Protein AF-A0A843FAZ0-F1 (afdb_monomer_lite)

Secondary structure (DSSP, 8-state):
------SSS---SS-----------------------S---SSS-TT--S---TTS-----TTHHHHHHHHHHHHHHHHHHHHHHHHHHTT--HHHHHHHS--SS-HHHHHHHHHHTTSEEE----HHHHHHHTTSS-TTHHHHHHHHTT----S-HHHHHHHHHHHHHHH-EEE-HHHHHHHHHHHHHHHHHHH-TTS-HHHHHHHHHH---S-HHHHHHHHHHHHHHHHHHHT-HHHHHHHHHHHHH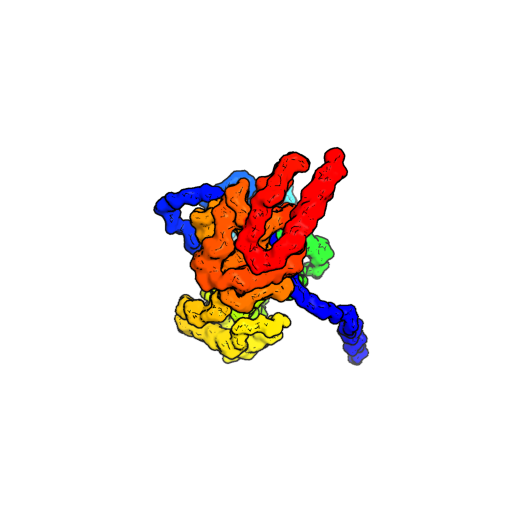HHHHTT-HHHHHHHHHHHHHHHH--TTS-TTTTTT--SS-HHHHHHHHHHHHHTT-S-HHHHHHHHHHH---S--SS-HHHHHHHHHHHHHH-SHHHHTT-TT-S----HHHHHHHHHHHHHHHHHHHHS-HHHHHHHHHHHHHHHTSSS-GGGSS-HHHHHHHHHHHHHHHTTTT-TTSSS---HHHHHHHTT--HHHHHHHHHHHHHHTT--TT-TTTS-HHHHH----TT--GGG----S-S-HHHHHHHHHHHHHHHHTT-

pLDDT: mean 71.72, std 23.72, range [21.44, 98.25]

Radius of gyration: 37.88 Å; chains: 1; bounding box: 98×52×104 Å

Structure (mmCIF, N/CA/C/O backbone):
data_AF-A0A843FAZ0-F1
#
_entry.id   AF-A0A843FAZ0-F1
#
loop_
_atom_site.group_PDB
_atom_site.id
_atom_site.type_symbol
_atom_site.label_atom_id
_atom_site.label_alt_id
_atom_site.label_comp_id
_atom_site.label_asym_id
_atom_site.label_entity_id
_atom_site.label_seq_id
_atom_site.pdbx_PDB_ins_code
_atom_site.Cartn_x
_atom_site.Cartn_y
_atom_site.Cartn_z
_atom_site.occupancy
_atom_site.B_iso_or_equiv
_atom_site.auth_seq_id
_atom_site.auth_comp_id
_atom_site.auth_asym_id
_atom_site.auth_atom_id
_atom_site.pdbx_PDB_model_num
ATOM 1 N N . ASN A 1 1 ? 37.835 27.287 2.762 1.00 27.08 1 ASN A N 1
ATOM 2 C CA . ASN A 1 1 ? 37.589 28.419 3.676 1.00 27.08 1 ASN A CA 1
ATOM 3 C C . ASN A 1 1 ? 36.107 28.501 3.929 1.00 27.08 1 ASN A C 1
ATOM 5 O O . ASN A 1 1 ? 35.354 28.554 2.970 1.00 27.08 1 ASN A O 1
ATOM 9 N N . ASN A 1 2 ? 35.769 28.416 5.211 1.00 32.31 2 ASN A N 1
ATOM 10 C CA . ASN A 1 2 ? 34.444 28.428 5.820 1.00 32.31 2 ASN A CA 1
ATOM 11 C C . ASN A 1 2 ? 33.443 29.384 5.160 1.00 32.31 2 ASN A C 1
ATOM 13 O O . ASN A 1 2 ? 33.794 30.518 4.836 1.00 32.31 2 ASN A O 1
ATOM 17 N N . GLY A 1 3 ? 32.199 28.922 5.064 1.00 24.67 3 GLY A N 1
ATOM 18 C CA . GLY A 1 3 ? 31.027 29.707 4.693 1.00 24.67 3 GLY A CA 1
ATOM 19 C C . GLY A 1 3 ? 29.759 29.034 5.213 1.00 24.67 3 GLY A C 1
ATOM 20 O O . GLY A 1 3 ? 29.042 28.415 4.442 1.00 24.67 3 GLY A O 1
ATOM 21 N N . ASP A 1 4 ? 29.596 29.101 6.535 1.00 24.36 4 ASP A N 1
ATOM 22 C CA . ASP A 1 4 ? 28.373 29.020 7.347 1.00 24.36 4 ASP A CA 1
ATOM 23 C C . ASP A 1 4 ? 27.335 27.909 7.114 1.00 24.36 4 ASP A C 1
ATOM 25 O O . ASP A 1 4 ? 26.332 28.041 6.417 1.00 24.36 4 ASP A O 1
ATOM 29 N N . ILE A 1 5 ? 27.538 26.863 7.915 1.00 28.78 5 ILE A N 1
ATOM 30 C CA . ILE A 1 5 ? 26.514 26.066 8.594 1.00 28.78 5 ILE A CA 1
ATOM 31 C C . ILE A 1 5 ? 25.851 26.966 9.657 1.00 28.78 5 ILE A C 1
ATOM 33 O O . ILE A 1 5 ? 26.305 26.943 10.796 1.00 28.78 5 ILE A O 1
ATOM 37 N N . ASP A 1 6 ? 24.839 27.785 9.323 1.00 27.58 6 ASP A N 1
ATOM 38 C CA . ASP A 1 6 ? 23.973 28.375 10.373 1.00 27.58 6 ASP A CA 1
ATOM 39 C C . ASP A 1 6 ? 22.638 29.009 9.914 1.00 27.58 6 ASP A C 1
ATOM 41 O O . ASP A 1 6 ? 22.294 30.131 10.294 1.00 27.58 6 ASP A O 1
ATOM 45 N N . THR A 1 7 ? 21.827 28.345 9.077 1.00 26.56 7 THR A N 1
ATOM 46 C CA . THR A 1 7 ? 20.483 28.905 8.764 1.00 26.56 7 THR A CA 1
ATOM 47 C C . THR A 1 7 ? 19.342 27.901 8.603 1.00 26.56 7 THR A C 1
ATOM 49 O O . THR A 1 7 ? 18.323 28.234 8.011 1.00 26.56 7 THR A O 1
ATOM 52 N N . PHE A 1 8 ? 19.446 26.709 9.200 1.00 23.62 8 PHE A N 1
ATOM 53 C CA . PHE A 1 8 ? 18.316 25.763 9.284 1.00 23.62 8 PHE A CA 1
ATOM 54 C C . PHE A 1 8 ? 17.864 25.417 10.716 1.00 23.62 8 PHE A C 1
ATOM 56 O O . PHE A 1 8 ? 16.960 24.613 10.900 1.00 23.62 8 PHE A O 1
ATOM 63 N N . ASN A 1 9 ? 18.415 26.082 11.740 1.00 27.48 9 ASN A N 1
ATOM 64 C CA . ASN A 1 9 ? 18.094 25.835 13.156 1.00 27.48 9 ASN A CA 1
ATOM 65 C C . ASN A 1 9 ? 17.122 26.849 13.796 1.00 27.48 9 ASN A C 1
ATOM 67 O O . ASN A 1 9 ? 17.193 27.096 14.998 1.00 27.48 9 ASN A O 1
ATOM 71 N N . ARG A 1 10 ? 16.194 27.455 13.042 1.00 26.77 10 ARG A N 1
ATOM 72 C CA . ARG A 1 10 ? 15.173 28.356 13.628 1.00 26.77 10 ARG A CA 1
ATOM 73 C C . ARG A 1 10 ? 13.779 28.230 13.016 1.00 26.77 10 ARG A C 1
ATOM 75 O O . ARG A 1 10 ? 13.192 29.234 12.630 1.00 26.77 10 ARG A O 1
ATOM 82 N N . LEU A 1 11 ? 13.233 27.015 12.988 1.00 24.89 11 LEU A N 1
ATOM 83 C CA . LEU A 1 11 ? 11.784 26.803 12.845 1.00 24.89 11 LEU A CA 1
ATOM 84 C C . LEU A 1 11 ? 11.222 25.722 13.791 1.00 24.89 11 LEU A C 1
ATOM 86 O O . LEU A 1 11 ? 10.165 25.164 13.527 1.00 24.89 11 LEU A O 1
ATOM 90 N N . ASN A 1 12 ? 11.876 25.476 14.930 1.00 30.12 12 ASN A N 1
ATOM 91 C CA . ASN A 1 12 ? 11.232 24.817 16.068 1.00 30.12 12 ASN A CA 1
ATOM 92 C C . ASN A 1 12 ? 10.844 25.886 17.091 1.00 30.12 12 ASN A C 1
ATOM 94 O O . ASN A 1 12 ? 11.731 26.597 17.560 1.00 30.12 12 ASN A O 1
ATOM 98 N N . ASP A 1 13 ? 9.533 26.023 17.340 1.00 25.95 13 ASP A N 1
ATOM 99 C CA . ASP A 1 13 ? 8.911 26.241 18.668 1.00 25.95 13 ASP A CA 1
ATOM 100 C C . ASP A 1 13 ? 7.504 26.896 18.646 1.00 25.95 13 ASP A C 1
ATOM 102 O O . ASP A 1 13 ? 7.040 27.351 19.687 1.00 25.95 13 ASP A O 1
ATOM 106 N N . GLU A 1 14 ? 6.753 26.900 17.529 1.00 25.47 14 GLU A N 1
ATOM 107 C CA . GLU A 1 14 ? 5.395 27.508 17.520 1.00 25.47 14 GLU A CA 1
ATOM 108 C C . GLU A 1 14 ? 4.218 26.663 16.990 1.00 25.47 14 GLU A C 1
ATOM 110 O O . GLU A 1 14 ? 3.119 27.186 16.838 1.00 25.47 14 GLU A O 1
ATOM 115 N N . TYR A 1 15 ? 4.365 25.342 16.839 1.00 24.67 15 TYR A N 1
ATOM 116 C CA . TYR A 1 15 ? 3.213 24.440 16.637 1.00 24.67 15 TYR A CA 1
ATOM 117 C C . TYR A 1 15 ? 3.275 23.209 17.551 1.00 24.67 15 TYR A C 1
ATOM 119 O O . TYR A 1 15 ? 3.408 22.071 17.114 1.00 24.67 15 TYR A O 1
ATOM 127 N N . MET A 1 16 ? 3.159 23.449 18.858 1.00 23.92 16 MET A N 1
ATOM 128 C CA . MET A 1 16 ? 2.655 22.455 19.809 1.00 23.92 16 MET A CA 1
ATOM 129 C C . MET A 1 16 ? 1.123 22.539 19.800 1.00 23.92 16 MET A C 1
ATOM 131 O O . MET A 1 16 ? 0.552 23.417 20.445 1.00 23.92 16 MET A O 1
ATOM 135 N N . LEU A 1 17 ? 0.456 21.651 19.060 1.00 22.64 17 LEU A N 1
ATOM 136 C CA . LEU A 1 17 ? -0.977 21.402 19.234 1.00 22.64 17 LEU A CA 1
ATOM 137 C C . LEU A 1 17 ? -1.150 20.120 20.050 1.00 22.64 17 LEU A C 1
ATOM 139 O O . LEU A 1 17 ? -0.885 19.014 19.581 1.00 22.64 17 LEU A O 1
ATOM 143 N N . GLU A 1 18 ? -1.551 20.305 21.305 1.00 22.36 18 GLU A N 1
ATOM 144 C CA . GLU A 1 18 ? -1.995 19.246 22.202 1.00 22.36 18 GLU A CA 1
ATOM 145 C C . GLU A 1 18 ? -3.452 18.821 21.899 1.00 22.36 18 GLU A C 1
ATOM 147 O O . GLU A 1 18 ? -4.311 19.663 21.642 1.00 22.36 18 GLU A O 1
ATOM 152 N N . PHE A 1 19 ? -3.689 17.513 22.077 1.00 22.11 19 PHE A N 1
ATOM 153 C CA . PHE A 1 19 ? -4.938 16.775 22.359 1.00 22.11 19 PHE A CA 1
ATOM 154 C C . PHE A 1 19 ? -5.868 16.238 21.236 1.00 22.11 19 PHE A C 1
ATOM 156 O O . PHE A 1 19 ? -6.504 16.971 20.489 1.00 22.11 19 PHE A O 1
ATOM 163 N N . ASP A 1 20 ? -5.972 14.895 21.273 1.00 24.80 20 ASP A N 1
ATOM 164 C CA . ASP A 1 20 ? -7.153 14.008 21.380 1.00 24.80 20 ASP A CA 1
ATOM 165 C C . ASP A 1 20 ? -8.225 13.895 20.272 1.00 24.80 20 ASP A C 1
ATOM 167 O O . ASP A 1 20 ? -9.272 14.525 20.308 1.00 24.80 20 ASP A O 1
ATOM 171 N N . SER A 1 21 ? -7.973 12.904 19.402 1.00 31.09 21 SER A N 1
ATOM 172 C CA . SER A 1 21 ? -8.866 11.862 18.842 1.00 31.09 21 SER A CA 1
ATOM 173 C C . SER A 1 21 ? -10.210 12.190 18.158 1.00 31.09 21 SER A C 1
ATOM 175 O O . SER A 1 21 ? -11.113 12.717 18.794 1.00 31.09 21 SER A O 1
ATOM 177 N N . ILE A 1 22 ? -10.336 11.581 16.962 1.00 31.53 22 ILE A N 1
ATOM 178 C CA . ILE A 1 22 ? -11.506 11.017 16.242 1.00 31.53 22 ILE A CA 1
ATOM 179 C C . ILE A 1 22 ? -12.649 11.987 15.917 1.00 31.53 22 ILE A C 1
ATOM 181 O O . ILE A 1 22 ? -13.327 12.438 16.826 1.00 31.53 22 ILE A O 1
ATOM 185 N N . ASP A 1 23 ? -12.922 12.184 14.623 1.00 25.03 23 ASP A N 1
ATOM 186 C CA . ASP A 1 23 ? -14.257 12.067 14.005 1.00 25.03 23 ASP A CA 1
ATOM 187 C C . ASP A 1 23 ? -14.161 12.350 12.487 1.00 25.03 23 ASP A C 1
ATOM 189 O O . ASP A 1 23 ? -13.230 13.020 12.048 1.00 25.03 23 ASP A O 1
ATOM 193 N N . ASP A 1 24 ? -15.133 11.823 11.733 1.00 23.80 24 ASP A N 1
ATOM 194 C CA . ASP A 1 24 ? -15.297 11.783 10.264 1.00 23.80 24 ASP A CA 1
ATOM 195 C C . ASP A 1 24 ? -14.605 10.542 9.657 1.00 23.80 24 ASP A C 1
ATOM 197 O O . ASP A 1 24 ? -13.392 10.418 9.677 1.00 23.80 24 ASP A O 1
ATOM 201 N N . ILE A 1 25 ? -15.277 9.518 9.125 1.00 23.11 25 ILE A N 1
ATOM 202 C CA . ILE A 1 25 ? -16.406 9.494 8.192 1.00 23.11 25 ILE A CA 1
ATOM 203 C C . ILE A 1 25 ? -17.076 8.114 8.319 1.00 23.11 25 ILE A C 1
ATOM 205 O O . ILE A 1 25 ? -16.388 7.100 8.273 1.00 23.11 25 ILE A O 1
ATOM 209 N N . ALA A 1 26 ? -18.404 8.057 8.419 1.00 23.08 26 ALA A N 1
ATOM 210 C CA . ALA A 1 26 ? -19.184 6.913 7.936 1.00 23.08 26 ALA A CA 1
ATOM 211 C C . ALA A 1 26 ? -20.646 7.341 7.784 1.00 23.08 26 ALA A C 1
ATOM 213 O O . ALA A 1 26 ? -21.453 7.217 8.706 1.00 23.08 26 ALA A O 1
ATOM 214 N N . ASP A 1 27 ? -20.953 7.869 6.604 1.00 24.67 27 ASP A N 1
ATOM 215 C CA . ASP A 1 27 ? -22.296 7.868 6.046 1.00 24.67 27 ASP A CA 1
ATOM 216 C C . ASP A 1 27 ? -22.274 6.938 4.822 1.00 24.67 27 ASP A C 1
ATOM 218 O O . ASP A 1 27 ? -21.375 7.030 3.987 1.00 24.67 27 ASP A O 1
ATOM 222 N N . ILE A 1 28 ? -23.330 6.121 4.725 1.00 23.45 28 ILE A N 1
ATOM 223 C CA . ILE A 1 28 ? -23.766 5.266 3.604 1.00 23.45 28 ILE A CA 1
ATOM 224 C C . ILE A 1 28 ? -23.346 3.784 3.704 1.00 23.45 28 ILE A C 1
ATOM 226 O O . ILE A 1 28 ? -22.459 3.295 3.010 1.00 23.45 28 ILE A O 1
ATOM 230 N N . GLU A 1 29 ? -24.102 3.066 4.545 1.00 22.38 29 GLU A N 1
ATOM 231 C CA . GLU A 1 29 ? -24.474 1.660 4.346 1.00 22.38 29 GLU A CA 1
ATOM 232 C C . GLU A 1 29 ? -25.485 1.536 3.182 1.00 22.38 29 GLU A C 1
ATOM 234 O O . GLU A 1 29 ? -26.444 2.305 3.078 1.00 22.38 29 GLU A O 1
ATOM 239 N N . ASP A 1 30 ? -25.247 0.515 2.363 1.00 26.02 30 ASP A N 1
ATOM 240 C CA . ASP A 1 30 ? -26.196 -0.478 1.856 1.00 26.02 30 ASP A CA 1
ATOM 241 C C . ASP A 1 30 ? -27.430 -0.081 1.026 1.00 26.02 30 ASP A C 1
ATOM 243 O O . ASP A 1 30 ? -28.397 0.549 1.464 1.00 26.02 30 ASP A O 1
ATOM 247 N N . ARG A 1 31 ? -27.487 -0.709 -0.157 1.00 22.12 31 ARG A N 1
ATOM 248 C CA . ARG A 1 31 ? -28.700 -1.396 -0.610 1.00 22.12 31 ARG A CA 1
ATOM 249 C C . ARG A 1 31 ? -28.406 -2.848 -0.974 1.00 22.12 31 ARG A C 1
ATOM 251 O O . ARG A 1 31 ? -27.356 -3.182 -1.507 1.00 22.12 31 ARG A O 1
ATOM 258 N N . GLU A 1 32 ? -29.401 -3.652 -0.636 1.00 27.28 32 GLU A N 1
ATOM 259 C CA . GLU A 1 32 ? -29.449 -5.098 -0.476 1.00 27.28 32 GLU A CA 1
ATOM 260 C C . GLU A 1 32 ? -29.310 -5.938 -1.758 1.00 27.28 32 GLU A C 1
ATOM 262 O O . GLU A 1 32 ? -29.806 -5.564 -2.819 1.00 27.28 32 GLU A O 1
ATOM 267 N N . GLY A 1 33 ? -28.768 -7.148 -1.565 1.00 24.45 33 GLY A N 1
ATOM 268 C CA . GLY A 1 33 ? -29.469 -8.408 -1.844 1.00 24.45 33 GLY A CA 1
ATOM 269 C C . GLY A 1 33 ? -29.445 -8.946 -3.273 1.00 24.45 33 GLY A C 1
ATOM 270 O O . GLY A 1 33 ? -30.283 -8.553 -4.074 1.00 24.45 33 GLY A O 1
ATOM 271 N N . ILE A 1 34 ? -28.607 -9.963 -3.533 1.00 21.44 34 ILE A N 1
ATOM 272 C CA . ILE A 1 34 ? -28.868 -11.006 -4.544 1.00 21.44 34 ILE A CA 1
ATOM 273 C C . ILE A 1 34 ? -28.403 -12.373 -4.007 1.00 21.44 34 ILE A C 1
ATOM 275 O O . ILE A 1 34 ? -27.375 -12.483 -3.341 1.00 21.44 34 ILE A O 1
ATOM 279 N N . GLU A 1 35 ? -29.241 -13.377 -4.267 1.00 23.08 35 GLU A N 1
ATOM 280 C CA . GLU A 1 35 ? -29.135 -14.795 -3.924 1.00 23.08 35 GLU A CA 1
ATOM 281 C C . GLU A 1 35 ? -27.886 -15.486 -4.502 1.00 23.08 35 GLU A C 1
ATOM 283 O O . GLU A 1 35 ? -27.344 -15.098 -5.532 1.00 23.08 35 GLU A O 1
ATOM 288 N N . LEU A 1 36 ? -27.466 -16.541 -3.800 1.00 25.94 36 LEU A N 1
ATOM 289 C CA . LEU A 1 36 ? -26.354 -17.432 -4.123 1.00 25.94 36 LEU A CA 1
ATOM 290 C C . LEU A 1 36 ? -26.626 -18.211 -5.421 1.00 25.94 36 LEU A C 1
ATOM 292 O O . LEU A 1 36 ? -27.631 -18.918 -5.495 1.00 25.94 36 LEU A O 1
ATOM 296 N N . ASP A 1 37 ? -25.695 -18.144 -6.376 1.00 24.86 37 ASP A N 1
ATOM 297 C CA . ASP A 1 37 ? -25.613 -19.051 -7.528 1.00 24.86 37 ASP A CA 1
ATOM 298 C C . ASP A 1 37 ? -24.254 -19.783 -7.524 1.00 24.86 37 ASP A C 1
ATOM 300 O O . ASP A 1 37 ? -23.242 -19.243 -7.069 1.00 24.86 37 ASP A O 1
ATOM 304 N N . GLU A 1 38 ? -24.256 -21.044 -7.954 1.00 27.89 38 GLU A N 1
ATOM 305 C CA . GLU A 1 38 ? -23.248 -22.089 -7.689 1.00 27.89 38 GLU A CA 1
ATOM 306 C C . GLU A 1 38 ? -21.946 -22.008 -8.526 1.00 27.89 38 GLU A C 1
ATOM 308 O O . GLU A 1 38 ? -21.276 -23.022 -8.710 1.00 27.89 38 GLU A O 1
ATOM 313 N N . ASP A 1 39 ? -21.509 -20.822 -8.954 1.00 26.72 39 ASP A N 1
ATOM 314 C CA . ASP A 1 39 ? -20.251 -20.634 -9.702 1.00 26.72 39 ASP A CA 1
ATOM 315 C C . ASP A 1 39 ? -19.215 -19.868 -8.861 1.00 26.72 39 ASP A C 1
ATOM 317 O O . ASP A 1 39 ? -18.971 -18.673 -9.032 1.00 26.72 39 ASP A O 1
ATOM 321 N N . ASN A 1 40 ? -18.603 -20.561 -7.898 1.00 28.47 40 ASN A N 1
ATOM 322 C CA . ASN A 1 40 ? -17.743 -19.954 -6.879 1.00 28.47 40 ASN A CA 1
ATOM 323 C C . ASN A 1 40 ? -16.239 -20.195 -7.115 1.00 28.47 40 ASN A C 1
ATOM 325 O O . ASN A 1 40 ? -15.530 -20.635 -6.213 1.00 28.47 40 ASN A O 1
ATOM 329 N N . ASP A 1 41 ? -15.751 -19.863 -8.315 1.00 24.88 41 ASP A N 1
ATOM 330 C CA . ASP A 1 41 ? -14.311 -19.854 -8.652 1.00 24.88 41 ASP A CA 1
ATOM 331 C C . ASP A 1 41 ? -13.699 -18.432 -8.726 1.00 24.88 41 ASP A C 1
ATOM 333 O O . ASP A 1 41 ? -12.536 -18.267 -9.084 1.00 24.88 41 ASP A O 1
ATOM 337 N N . MET A 1 42 ? -14.428 -17.378 -8.328 1.00 24.33 42 MET A N 1
ATOM 338 C CA . MET A 1 42 ? -13.987 -15.971 -8.476 1.00 24.33 42 MET A CA 1
ATOM 339 C C . MET A 1 42 ? -13.671 -15.210 -7.172 1.00 24.33 42 MET A C 1
ATOM 341 O O . MET A 1 42 ? -13.468 -13.998 -7.204 1.00 24.33 42 MET A O 1
ATOM 345 N N . ILE A 1 43 ? -13.558 -15.884 -6.020 1.00 23.75 43 ILE A N 1
ATOM 346 C CA . ILE A 1 43 ? -13.274 -15.217 -4.724 1.00 23.75 43 ILE A CA 1
ATOM 347 C C . ILE A 1 43 ? -11.778 -15.231 -4.326 1.00 23.75 43 ILE A C 1
ATOM 349 O O . ILE A 1 43 ? -11.385 -14.591 -3.356 1.00 23.75 43 ILE A O 1
ATOM 353 N N . TYR A 1 44 ? -10.883 -15.837 -5.115 1.00 23.95 44 TYR A N 1
ATOM 354 C CA . TYR A 1 44 ? -9.454 -15.939 -4.756 1.00 23.95 44 TYR A CA 1
ATOM 355 C C . TYR A 1 44 ? -8.506 -14.863 -5.332 1.00 23.95 44 TYR A C 1
ATOM 357 O O . TYR A 1 44 ? -7.305 -14.925 -5.078 1.00 23.95 44 TYR A O 1
ATOM 365 N N . LEU A 1 45 ? -8.991 -13.845 -6.057 1.00 22.89 45 LEU A N 1
ATOM 366 C CA . LEU A 1 45 ? -8.125 -12.934 -6.838 1.00 22.89 45 LEU A CA 1
ATOM 367 C C . LEU A 1 45 ? -7.969 -11.493 -6.315 1.00 22.89 45 LEU A C 1
ATOM 369 O O . LEU A 1 45 ? -7.433 -10.646 -7.024 1.00 22.89 45 LEU A O 1
ATOM 373 N N . LYS A 1 46 ? -8.363 -11.184 -5.072 1.00 22.86 46 LYS A N 1
ATOM 374 C CA . LYS A 1 46 ? -8.232 -9.812 -4.528 1.00 22.86 46 LYS A CA 1
ATOM 375 C C . LYS A 1 46 ? -6.893 -9.481 -3.845 1.00 22.86 46 LYS A C 1
ATOM 377 O O . LYS A 1 46 ? -6.706 -8.337 -3.460 1.00 22.86 46 LYS A O 1
ATOM 382 N N . ASN A 1 47 ? -5.955 -10.431 -3.755 1.00 23.97 47 ASN A N 1
ATOM 383 C CA . ASN A 1 47 ? -4.663 -10.260 -3.060 1.00 23.97 47 ASN A CA 1
ATOM 384 C C . ASN A 1 47 ? -3.412 -10.472 -3.941 1.00 23.97 47 ASN A C 1
ATOM 386 O O . ASN A 1 47 ? -2.333 -10.743 -3.425 1.00 23.97 47 ASN A O 1
ATOM 390 N N . TYR A 1 48 ? -3.515 -10.320 -5.264 1.00 23.61 48 TYR A N 1
ATOM 391 C CA . TYR A 1 48 ? -2.353 -10.358 -6.163 1.00 23.61 48 TYR A CA 1
ATOM 392 C C . TYR A 1 48 ? -2.157 -9.009 -6.873 1.00 23.61 48 TYR A C 1
ATOM 394 O O . TYR A 1 48 ? -2.465 -8.857 -8.050 1.00 23.61 48 TYR A O 1
ATOM 402 N N . THR A 1 49 ? -1.589 -8.030 -6.163 1.00 27.67 49 THR A N 1
ATOM 403 C CA . THR A 1 49 ? -0.957 -6.838 -6.776 1.00 27.67 49 THR A CA 1
ATOM 404 C C . THR A 1 49 ? 0.558 -7.022 -6.884 1.00 27.67 49 THR A C 1
ATOM 406 O O . THR A 1 49 ? 1.343 -6.107 -6.672 1.00 27.67 49 THR A O 1
ATOM 409 N N . TYR A 1 50 ? 0.982 -8.247 -7.184 1.00 27.75 50 TYR A N 1
ATOM 410 C CA . TYR A 1 50 ? 2.354 -8.569 -7.547 1.00 27.75 50 TYR A CA 1
ATOM 411 C C . TYR A 1 50 ? 2.290 -9.615 -8.657 1.00 27.75 50 TYR A C 1
ATOM 413 O O . TYR A 1 50 ? 1.818 -10.725 -8.437 1.00 27.75 50 TYR A O 1
ATOM 421 N N . SER A 1 51 ? 2.749 -9.238 -9.849 1.00 29.20 51 SER A N 1
ATOM 422 C CA . SER A 1 51 ? 2.602 -9.929 -11.140 1.00 29.20 51 SER A CA 1
ATOM 423 C C . SER A 1 51 ? 1.216 -9.809 -11.791 1.00 29.20 51 SER A C 1
ATOM 425 O O . SER A 1 51 ? 0.269 -10.510 -11.453 1.00 29.20 51 SER A O 1
ATOM 427 N N . ARG A 1 52 ? 1.115 -8.962 -12.821 1.00 26.81 52 ARG A N 1
ATOM 428 C CA . ARG A 1 52 ? 0.102 -9.138 -13.865 1.00 26.81 52 ARG A CA 1
ATOM 429 C C . ARG A 1 52 ? 0.791 -9.229 -15.218 1.00 26.81 52 ARG A C 1
ATOM 431 O O . ARG A 1 52 ? 1.291 -8.245 -15.751 1.00 26.81 52 ARG A O 1
ATOM 438 N N . SER A 1 53 ? 0.839 -10.457 -15.734 1.00 24.41 53 SER A N 1
ATOM 439 C CA . SER A 1 53 ? 1.046 -10.724 -17.155 1.00 24.41 53 SER A CA 1
ATOM 440 C C . SER A 1 53 ? -0.261 -10.454 -17.914 1.00 24.41 53 SER A C 1
ATOM 442 O O . SER A 1 53 ? -1.346 -10.497 -17.340 1.00 24.41 53 SER A O 1
ATOM 444 N N . ILE A 1 54 ? -0.130 -10.182 -19.208 1.00 25.14 54 ILE A N 1
ATOM 445 C CA . ILE A 1 54 ? -1.089 -9.615 -20.176 1.00 25.14 54 ILE A CA 1
ATOM 446 C C . ILE A 1 54 ? -2.417 -10.404 -20.389 1.00 25.14 54 ILE A C 1
ATOM 448 O O . ILE A 1 54 ? -3.184 -10.086 -21.290 1.00 25.14 54 ILE A O 1
ATOM 452 N N . VAL A 1 55 ? -2.771 -11.398 -19.569 1.00 25.67 55 VAL A N 1
ATOM 453 C CA . VAL A 1 55 ? -3.869 -12.344 -19.883 1.00 25.67 55 VAL A CA 1
ATOM 454 C C . VAL A 1 55 ? -5.205 -12.085 -19.149 1.00 25.67 55 VAL A C 1
ATOM 456 O O . VAL A 1 55 ? -6.242 -12.528 -19.633 1.00 25.67 55 VAL A O 1
ATOM 459 N N . ASP A 1 56 ? -5.256 -11.285 -18.078 1.00 28.44 56 ASP A N 1
ATOM 460 C CA . ASP A 1 56 ? -6.441 -11.255 -17.183 1.00 28.44 56 ASP A CA 1
ATOM 461 C C . ASP A 1 56 ? -7.430 -10.077 -17.362 1.00 28.44 56 ASP A C 1
ATOM 463 O O . ASP A 1 56 ? -8.188 -9.768 -16.442 1.00 28.44 56 ASP A O 1
ATOM 467 N N . LEU A 1 57 ? -7.449 -9.379 -18.507 1.00 29.59 57 LEU A N 1
ATOM 468 C CA . LEU A 1 57 ? -8.248 -8.142 -18.691 1.00 29.59 57 LEU A CA 1
ATOM 469 C C . LEU A 1 57 ? -9.383 -8.219 -19.733 1.00 29.59 57 LEU A C 1
ATOM 471 O O . LEU A 1 57 ? -9.788 -7.200 -20.288 1.00 29.59 57 LEU A O 1
ATOM 475 N N . ALA A 1 58 ? -9.957 -9.397 -19.981 1.00 28.30 58 ALA A N 1
ATOM 476 C CA . ALA A 1 58 ? -11.127 -9.534 -20.854 1.00 28.30 58 ALA A CA 1
ATOM 477 C C . ALA A 1 58 ? -12.412 -9.838 -20.057 1.00 28.30 58 ALA A C 1
ATOM 479 O O . ALA A 1 58 ? -12.736 -11.000 -19.827 1.00 28.30 58 ALA A O 1
ATOM 480 N N . GLY A 1 59 ? -13.170 -8.799 -19.676 1.00 26.44 59 GLY A N 1
ATOM 481 C CA . GLY A 1 59 ? -14.544 -8.964 -19.174 1.00 26.44 59 GLY A CA 1
ATOM 482 C C . GLY A 1 59 ? -15.217 -7.693 -18.628 1.00 26.44 59 GLY A C 1
ATOM 483 O O . GLY A 1 59 ? -15.085 -7.426 -17.443 1.00 26.44 59 GLY A O 1
ATOM 484 N N . HIS A 1 60 ? -15.999 -7.006 -19.485 1.00 25.48 60 HIS A N 1
ATOM 485 C CA . HIS A 1 60 ? -17.034 -5.968 -19.210 1.00 25.48 60 HIS A CA 1
ATOM 486 C C . HIS A 1 60 ? -16.549 -4.621 -18.592 1.00 25.48 60 HIS A C 1
ATOM 488 O O . HIS A 1 60 ? -15.728 -4.610 -17.692 1.00 25.48 60 HIS A O 1
ATOM 494 N N . GLU A 1 61 ? -16.957 -3.400 -18.984 1.00 28.72 61 GLU A N 1
ATOM 495 C CA . GLU A 1 61 ? -18.134 -2.874 -19.699 1.00 28.72 61 GLU A CA 1
ATOM 496 C C . GLU A 1 61 ? -17.815 -1.500 -20.377 1.00 28.72 61 GLU A C 1
ATOM 498 O O . GLU A 1 61 ? -16.870 -0.788 -20.027 1.00 28.72 61 GLU A O 1
ATOM 503 N N . GLU A 1 62 ? -18.616 -1.127 -21.378 1.00 32.66 62 GLU A N 1
ATOM 504 C CA . GLU A 1 62 ? -18.271 -0.372 -22.602 1.00 32.66 62 GLU A CA 1
ATOM 505 C C . GLU A 1 62 ? -17.863 1.121 -22.513 1.00 32.66 62 GLU A C 1
ATOM 507 O O . GLU A 1 62 ? -17.574 1.714 -23.551 1.00 32.66 62 GLU A O 1
ATOM 512 N N . HIS A 1 63 ? -17.743 1.752 -21.339 1.00 30.84 63 HIS A N 1
ATOM 513 C CA . HIS A 1 63 ? -17.260 3.151 -21.246 1.00 30.84 63 HIS A CA 1
ATOM 514 C C . HIS A 1 63 ? -15.798 3.297 -20.795 1.00 30.84 63 HIS A C 1
ATOM 516 O O . HIS A 1 63 ? -15.154 4.301 -21.100 1.00 30.84 63 HIS A O 1
ATOM 522 N N . LYS A 1 64 ? -15.243 2.268 -20.148 1.00 29.62 64 LYS A N 1
ATOM 523 C CA . LYS A 1 64 ? -13.815 2.171 -19.803 1.00 29.62 64 LYS A CA 1
ATOM 524 C C . LYS A 1 64 ? -12.962 1.781 -21.015 1.00 29.62 64 LYS A C 1
ATOM 526 O O . LYS A 1 64 ? -11.805 2.172 -21.129 1.00 29.62 64 LYS A O 1
ATOM 531 N N . HIS A 1 65 ? -13.595 1.107 -21.976 1.00 28.41 65 HIS A N 1
ATOM 532 C CA . HIS A 1 65 ? -12.974 0.592 -23.188 1.00 28.41 65 HIS A CA 1
ATOM 533 C C . HIS A 1 65 ? -12.381 1.697 -24.066 1.00 28.41 65 HIS A C 1
ATOM 535 O O . HIS A 1 65 ? -11.317 1.495 -24.625 1.00 28.41 65 HIS A O 1
ATOM 541 N N . SER A 1 66 ? -12.985 2.889 -24.158 1.00 29.33 66 SER A N 1
ATOM 542 C CA . SER A 1 66 ? -12.414 3.970 -24.977 1.00 29.33 66 SER A CA 1
ATOM 543 C C . SER A 1 66 ? -11.177 4.607 -24.349 1.00 29.33 66 SER A C 1
ATOM 545 O O . SER A 1 66 ? -10.274 4.975 -25.085 1.00 29.33 66 SER A O 1
ATOM 547 N N . LEU A 1 67 ? -11.119 4.726 -23.018 1.00 31.66 67 LEU A N 1
ATOM 548 C CA . LEU A 1 67 ? -9.971 5.278 -22.288 1.00 31.66 67 LEU A CA 1
ATOM 549 C C . LEU A 1 67 ? -8.844 4.254 -22.161 1.00 31.66 67 LEU A C 1
ATOM 551 O O . LEU A 1 67 ? -7.703 4.601 -22.420 1.00 31.66 67 LEU A O 1
ATOM 555 N N . GLU A 1 68 ? -9.153 2.990 -21.870 1.00 35.53 68 GLU A N 1
ATOM 556 C CA . GLU A 1 68 ? -8.166 1.905 -21.852 1.00 35.53 68 GLU A CA 1
ATOM 557 C C . GLU A 1 68 ? -7.655 1.593 -23.264 1.00 35.53 68 GLU A C 1
ATOM 559 O O . GLU A 1 68 ? -6.451 1.457 -23.442 1.00 35.53 68 GLU A O 1
ATOM 564 N N . LEU A 1 69 ? -8.506 1.576 -24.301 1.00 32.62 69 LEU A N 1
ATOM 565 C CA . LEU A 1 69 ? -8.035 1.482 -25.689 1.00 32.62 69 LEU A CA 1
ATOM 566 C C . LEU A 1 69 ? -7.236 2.716 -26.082 1.00 32.62 69 LEU A C 1
ATOM 568 O O . LEU A 1 69 ? -6.233 2.559 -26.762 1.00 32.62 69 LEU A O 1
ATOM 572 N N . MET A 1 70 ? -7.624 3.925 -25.668 1.00 30.58 70 MET A N 1
ATOM 573 C CA . MET A 1 70 ? -6.859 5.142 -25.949 1.00 30.58 70 MET A CA 1
ATOM 574 C C . MET A 1 70 ? -5.517 5.131 -25.209 1.00 30.58 70 MET A C 1
ATOM 576 O O . MET A 1 70 ? -4.519 5.482 -25.816 1.00 30.58 70 MET A O 1
ATOM 580 N N . GLN A 1 71 ? -5.442 4.628 -23.977 1.00 38.00 71 GLN A N 1
ATOM 581 C CA . GLN A 1 71 ? -4.202 4.429 -23.221 1.00 38.00 71 GLN A CA 1
ATOM 582 C C . GLN A 1 71 ? -3.339 3.304 -23.798 1.00 38.00 71 GLN A C 1
ATOM 584 O O . GLN A 1 71 ? -2.132 3.470 -23.886 1.00 38.00 71 GLN A O 1
ATOM 589 N N . ILE A 1 72 ? -3.919 2.187 -24.245 1.00 38.69 72 ILE A N 1
ATOM 590 C CA . ILE A 1 72 ? -3.216 1.101 -24.952 1.00 38.69 72 ILE A CA 1
ATOM 591 C C . ILE A 1 72 ? -2.704 1.599 -26.301 1.00 38.69 72 ILE A C 1
ATOM 593 O O . ILE A 1 72 ? -1.590 1.277 -26.698 1.00 38.69 72 ILE A O 1
ATOM 597 N N . THR A 1 73 ? -3.495 2.411 -26.992 1.00 34.44 73 THR A N 1
ATOM 598 C CA . THR A 1 73 ? -3.162 3.004 -28.286 1.00 34.44 73 THR A CA 1
ATOM 599 C C . THR A 1 73 ? -2.065 4.054 -28.119 1.00 34.44 73 THR A C 1
ATOM 601 O O . THR A 1 73 ? -1.064 3.997 -28.823 1.00 34.44 73 THR A O 1
ATOM 604 N N . ILE A 1 74 ? -2.177 4.944 -27.128 1.00 40.12 74 ILE A N 1
ATOM 605 C CA . ILE A 1 74 ? -1.140 5.911 -26.745 1.00 40.12 74 ILE A CA 1
ATOM 606 C C . ILE A 1 74 ? 0.121 5.178 -26.285 1.00 40.12 74 ILE A C 1
ATOM 608 O O . ILE A 1 74 ? 1.193 5.522 -26.756 1.00 40.12 74 ILE A O 1
ATOM 612 N N . ARG A 1 75 ? 0.028 4.139 -25.444 1.00 47.84 75 ARG A N 1
ATOM 613 C CA . ARG A 1 75 ? 1.174 3.307 -25.030 1.00 47.84 75 ARG A CA 1
ATOM 614 C C . ARG A 1 75 ? 1.816 2.608 -26.224 1.00 47.84 75 ARG A C 1
ATOM 616 O O . ARG A 1 75 ? 3.033 2.644 -26.337 1.00 47.84 75 ARG A O 1
ATOM 623 N N . SER A 1 76 ? 1.027 2.050 -27.141 1.00 48.34 76 SER A N 1
ATOM 624 C CA . SER A 1 76 ? 1.530 1.416 -28.365 1.00 48.34 76 SER A CA 1
ATOM 625 C C . SER A 1 76 ? 2.272 2.436 -29.228 1.00 48.34 76 SER A C 1
ATOM 627 O O . SER A 1 76 ? 3.429 2.213 -29.560 1.00 48.34 76 SER A O 1
ATOM 629 N N . TYR A 1 77 ? 1.674 3.596 -29.517 1.00 55.38 77 TYR A N 1
ATOM 630 C CA . TYR A 1 77 ? 2.329 4.649 -30.300 1.00 55.38 77 TYR A CA 1
ATOM 631 C C . TYR A 1 77 ? 3.565 5.215 -29.599 1.00 55.38 77 TYR A C 1
ATOM 633 O O . TYR A 1 77 ? 4.590 5.408 -30.240 1.00 55.38 77 TYR A O 1
ATOM 641 N N . SER A 1 78 ? 3.510 5.423 -28.288 1.00 54.50 78 SER A N 1
ATOM 642 C CA . SER A 1 78 ? 4.632 5.881 -27.471 1.00 54.50 78 SER A CA 1
ATOM 643 C C . SER A 1 78 ? 5.791 4.882 -27.479 1.00 54.50 78 SER A C 1
ATOM 645 O O . SER A 1 78 ? 6.930 5.282 -27.687 1.00 54.50 78 SER A O 1
ATOM 647 N N . ILE A 1 79 ? 5.527 3.582 -27.346 1.00 52.94 79 ILE A N 1
ATOM 648 C CA . ILE A 1 79 ? 6.557 2.535 -27.415 1.00 52.94 79 ILE A CA 1
ATOM 649 C C . ILE A 1 79 ? 7.167 2.456 -28.821 1.00 52.94 79 ILE A C 1
ATOM 651 O O . ILE A 1 79 ? 8.387 2.346 -28.942 1.00 52.94 79 ILE A O 1
ATOM 655 N N . VAL A 1 80 ? 6.355 2.573 -29.882 1.00 57.59 80 VAL A N 1
ATOM 656 C CA . VAL A 1 80 ? 6.861 2.653 -31.264 1.00 57.59 80 VAL A CA 1
ATOM 657 C C . VAL A 1 80 ? 7.753 3.882 -31.439 1.00 57.59 80 VAL A C 1
ATOM 659 O O . VAL A 1 80 ? 8.877 3.754 -31.913 1.00 57.59 80 VAL A O 1
ATOM 662 N N . ILE A 1 81 ? 7.301 5.061 -31.006 1.00 63.16 81 ILE A N 1
ATOM 663 C CA . ILE A 1 81 ? 8.080 6.306 -31.067 1.00 63.16 81 ILE A CA 1
ATOM 664 C C . ILE A 1 81 ? 9.387 6.158 -30.275 1.00 63.16 81 ILE A C 1
ATOM 666 O O . ILE A 1 81 ? 10.449 6.508 -30.785 1.00 63.16 81 ILE A O 1
ATOM 670 N N . PHE A 1 82 ? 9.331 5.599 -29.065 1.00 61.69 82 PHE A N 1
ATOM 671 C CA . PHE A 1 82 ? 10.487 5.387 -28.198 1.00 61.69 82 PHE A CA 1
ATOM 672 C C . PHE A 1 82 ? 11.517 4.450 -28.834 1.00 61.69 82 PHE A C 1
ATOM 674 O O . PHE A 1 82 ? 12.660 4.847 -29.057 1.00 61.69 82 PHE A O 1
ATOM 681 N N . ASN A 1 83 ? 11.113 3.227 -29.181 1.00 61.94 83 ASN A N 1
ATOM 682 C CA . ASN A 1 83 ? 12.029 2.218 -29.705 1.00 61.94 83 ASN A CA 1
ATOM 683 C C . ASN A 1 83 ? 12.586 2.606 -31.077 1.00 61.94 83 ASN A C 1
ATOM 685 O O . ASN A 1 83 ? 13.766 2.376 -31.343 1.00 61.94 83 ASN A O 1
ATOM 689 N N . VAL A 1 84 ? 11.772 3.237 -31.932 1.00 66.69 84 VAL A N 1
ATOM 690 C CA . VAL A 1 84 ? 12.227 3.660 -33.258 1.00 66.69 84 VAL A CA 1
ATOM 691 C C . VAL A 1 84 ? 13.235 4.801 -33.160 1.00 66.69 84 VAL A C 1
ATOM 693 O O . VAL A 1 84 ? 14.278 4.759 -33.812 1.00 66.69 84 VAL A O 1
ATOM 696 N N . ILE A 1 85 ? 12.983 5.793 -32.304 1.00 65.75 85 ILE A N 1
ATOM 697 C CA . ILE A 1 85 ? 13.914 6.909 -32.107 1.00 65.75 85 ILE A CA 1
ATOM 698 C C . ILE A 1 85 ? 15.202 6.444 -31.419 1.00 65.75 85 ILE A C 1
ATOM 700 O O . ILE A 1 85 ? 16.287 6.872 -31.817 1.00 65.75 85 ILE A O 1
ATOM 704 N N . LEU A 1 86 ? 15.114 5.530 -30.447 1.00 61.25 86 LEU A N 1
ATOM 705 C CA . LEU A 1 86 ? 16.282 4.915 -29.814 1.00 61.25 86 LEU A CA 1
ATOM 706 C C . LEU A 1 86 ? 17.119 4.115 -30.827 1.00 61.25 86 LEU A C 1
ATOM 708 O O . LEU A 1 86 ? 18.333 4.296 -30.893 1.00 61.25 86 LEU A O 1
ATOM 712 N N . GLY A 1 87 ? 16.482 3.279 -31.651 1.00 63.81 87 GLY A N 1
ATOM 713 C CA . GLY A 1 87 ? 17.157 2.462 -32.663 1.00 63.81 87 GLY A CA 1
ATOM 714 C C . GLY A 1 87 ? 17.842 3.293 -33.751 1.00 63.81 87 GLY A C 1
ATOM 715 O O . GLY A 1 87 ? 19.012 3.059 -34.069 1.00 63.81 87 GLY A O 1
ATOM 716 N N . LEU A 1 88 ? 17.160 4.321 -34.267 1.00 67.81 88 LEU A N 1
ATOM 717 C CA . LEU A 1 88 ? 17.736 5.259 -35.236 1.00 67.81 88 LEU A CA 1
ATOM 718 C C . LEU A 1 88 ? 18.887 6.087 -34.636 1.00 67.81 88 LEU A C 1
ATOM 720 O O . LEU A 1 88 ? 19.854 6.386 -35.335 1.00 67.81 88 LEU A O 1
ATOM 724 N N . ASN A 1 89 ? 18.840 6.411 -33.337 1.00 61.38 89 ASN A N 1
ATOM 725 C CA . ASN A 1 89 ? 19.944 7.074 -32.628 1.00 61.38 89 ASN A CA 1
ATOM 726 C C . ASN A 1 89 ? 21.213 6.217 -32.515 1.00 61.38 89 ASN A C 1
ATOM 728 O O . ASN A 1 89 ? 22.308 6.757 -32.347 1.00 61.38 89 ASN A O 1
ATOM 732 N N . ILE A 1 90 ? 21.089 4.894 -32.632 1.00 56.41 90 ILE A N 1
ATOM 733 C CA . ILE A 1 90 ? 22.210 3.942 -32.597 1.00 56.41 90 ILE A CA 1
ATOM 734 C C . ILE A 1 90 ? 22.771 3.696 -34.025 1.00 56.41 90 ILE A C 1
ATOM 736 O O . ILE A 1 90 ? 23.526 2.758 -34.254 1.00 56.41 90 ILE A O 1
ATOM 740 N N . ASP A 1 91 ? 22.478 4.583 -34.990 1.00 56.78 91 ASP A N 1
ATOM 741 C CA . ASP A 1 91 ? 22.888 4.498 -36.407 1.00 56.78 91 ASP A CA 1
ATOM 742 C C . ASP A 1 91 ? 22.294 3.255 -37.147 1.00 56.78 91 ASP A C 1
ATOM 744 O O . ASP A 1 91 ? 22.898 2.764 -38.105 1.00 56.78 91 ASP A O 1
ATOM 748 N N . SER A 1 92 ? 21.124 2.735 -36.737 1.00 60.16 92 SER A N 1
ATOM 749 C CA . SER A 1 92 ? 20.453 1.585 -37.393 1.00 60.16 92 SER A CA 1
ATOM 750 C C . SER A 1 92 ? 19.552 2.014 -38.564 1.00 60.16 92 SER A C 1
ATOM 752 O O . SER A 1 92 ? 19.020 3.124 -38.560 1.00 60.16 92 SER A O 1
ATOM 754 N N . ASN A 1 93 ? 19.352 1.149 -39.569 1.00 73.94 93 ASN A N 1
ATOM 755 C CA . ASN A 1 93 ? 18.375 1.396 -40.639 1.00 73.94 93 ASN A CA 1
ATOM 756 C C . ASN A 1 93 ? 16.946 1.331 -40.065 1.00 73.94 93 ASN A C 1
ATOM 758 O O . ASN A 1 93 ? 16.663 0.489 -39.218 1.00 73.94 93 ASN A O 1
ATOM 762 N N . LEU A 1 94 ? 16.045 2.207 -40.526 1.00 76.50 94 LEU A N 1
ATOM 763 C CA . LEU A 1 94 ? 14.648 2.228 -40.088 1.00 76.50 94 LEU A CA 1
ATOM 764 C C . LEU A 1 94 ? 13.966 0.865 -40.243 1.00 76.50 94 LEU A C 1
ATOM 766 O O . LEU A 1 94 ? 13.204 0.484 -39.363 1.00 76.50 94 LEU A O 1
ATOM 770 N N . ASP A 1 95 ? 14.238 0.139 -41.326 1.00 75.56 95 ASP A N 1
ATOM 771 C CA . ASP A 1 95 ? 13.595 -1.153 -41.571 1.00 75.56 95 ASP A CA 1
ATOM 772 C C . ASP A 1 95 ? 14.050 -2.188 -40.540 1.00 75.56 95 ASP A C 1
ATOM 774 O O . ASP A 1 95 ? 13.212 -2.808 -39.899 1.00 75.56 95 ASP A O 1
ATOM 778 N N . ASP A 1 96 ? 15.351 -2.274 -40.255 1.00 72.62 96 ASP A N 1
ATOM 779 C CA . ASP A 1 96 ? 15.874 -3.148 -39.196 1.00 72.62 96 ASP A CA 1
ATOM 780 C C . ASP A 1 96 ? 15.288 -2.798 -37.819 1.00 72.62 96 ASP A C 1
ATOM 782 O O . ASP A 1 96 ? 14.985 -3.676 -37.010 1.00 72.62 96 ASP A O 1
ATOM 786 N N . VAL A 1 97 ? 15.107 -1.502 -37.549 1.00 71.31 97 VAL A N 1
ATOM 787 C CA . VAL A 1 97 ? 14.517 -1.022 -36.298 1.00 71.31 97 VAL A CA 1
ATOM 788 C C . VAL A 1 97 ? 13.040 -1.407 -36.211 1.00 71.31 97 VAL A C 1
ATOM 790 O O . VAL A 1 97 ? 12.629 -1.956 -35.194 1.00 71.31 97 VAL A O 1
ATOM 793 N N . LEU A 1 98 ? 12.248 -1.188 -37.262 1.00 75.88 98 LEU A N 1
ATOM 794 C CA . LEU A 1 98 ? 10.833 -1.576 -37.302 1.00 75.88 98 LEU A CA 1
ATOM 795 C C . LEU A 1 98 ? 10.649 -3.100 -37.239 1.00 75.88 98 LEU A C 1
ATOM 797 O O . LEU A 1 98 ? 9.670 -3.570 -36.670 1.00 75.88 98 LEU A O 1
ATOM 801 N N . ASP A 1 99 ? 11.594 -3.869 -37.777 1.00 74.00 99 ASP A N 1
ATOM 802 C CA . ASP A 1 99 ? 11.630 -5.332 -37.696 1.00 74.00 99 ASP A CA 1
ATOM 803 C C . ASP A 1 99 ? 11.942 -5.839 -36.283 1.00 74.00 99 ASP A C 1
ATOM 805 O O . ASP A 1 99 ? 11.504 -6.926 -35.903 1.00 74.00 99 ASP A O 1
ATOM 809 N N . SER A 1 100 ? 12.696 -5.057 -35.508 1.00 64.44 100 SER A N 1
ATOM 810 C CA . SER A 1 100 ? 13.084 -5.385 -34.132 1.00 64.44 100 SER A CA 1
ATOM 811 C C . SER A 1 100 ? 12.031 -5.021 -33.081 1.00 64.44 100 SER A C 1
ATOM 813 O O . SER A 1 100 ? 12.152 -5.431 -31.926 1.00 64.44 100 SER A O 1
ATOM 815 N N . VAL A 1 101 ? 11.010 -4.250 -33.464 1.00 60.69 101 VAL A N 1
ATOM 816 C CA . VAL A 1 101 ? 9.963 -3.750 -32.570 1.00 60.69 101 VAL A CA 1
ATOM 817 C C . VAL A 1 101 ? 8.671 -4.517 -32.818 1.00 60.69 101 VAL A C 1
ATOM 819 O O . VAL A 1 101 ? 8.263 -4.715 -33.959 1.00 60.69 101 VAL A O 1
ATOM 822 N N . ASP A 1 102 ? 7.999 -4.925 -31.743 1.00 63.06 102 ASP A N 1
ATOM 823 C CA . ASP A 1 102 ? 6.670 -5.528 -31.834 1.00 63.06 102 ASP A CA 1
ATOM 824 C C . ASP A 1 102 ? 5.632 -4.446 -32.178 1.00 63.06 102 ASP A C 1
ATOM 826 O O . ASP A 1 102 ? 5.163 -3.691 -31.320 1.00 63.06 102 ASP A O 1
ATOM 830 N N . LEU A 1 103 ? 5.357 -4.292 -33.476 1.00 59.56 103 LEU A N 1
ATOM 831 C CA . LEU A 1 103 ? 4.421 -3.307 -34.003 1.00 59.56 103 LEU A CA 1
ATOM 832 C C . LEU A 1 103 ? 3.013 -3.908 -34.059 1.00 59.56 103 LEU A C 1
ATOM 834 O O . LEU A 1 103 ? 2.741 -4.820 -34.835 1.00 59.56 103 LEU A O 1
ATOM 838 N N . ASN A 1 104 ? 2.064 -3.288 -33.358 1.00 57.00 104 ASN A N 1
ATOM 839 C CA . ASN A 1 104 ? 0.628 -3.557 -33.530 1.00 57.00 104 ASN A CA 1
ATOM 840 C C . ASN A 1 104 ? 0.059 -3.003 -34.863 1.00 57.00 104 ASN A C 1
ATOM 842 O O . ASN A 1 104 ? -1.149 -2.812 -34.996 1.00 57.00 104 ASN A O 1
ATOM 846 N N . MET A 1 105 ? 0.914 -2.693 -35.844 1.00 64.25 105 MET A N 1
ATOM 847 C CA . MET A 1 105 ? 0.550 -2.162 -37.160 1.00 64.25 105 MET A CA 1
ATOM 848 C C . MET A 1 105 ? 1.563 -2.590 -38.226 1.00 64.25 105 MET A C 1
ATOM 850 O O . MET A 1 105 ? 2.678 -3.001 -37.913 1.00 64.25 105 MET A O 1
ATOM 854 N N . ASP A 1 106 ? 1.180 -2.459 -39.494 1.00 78.12 106 ASP A N 1
ATOM 855 C CA . ASP A 1 106 ? 2.077 -2.743 -40.613 1.00 78.12 106 ASP A CA 1
ATOM 856 C C . ASP A 1 106 ? 3.268 -1.763 -40.673 1.00 78.12 106 ASP A C 1
ATOM 858 O O . ASP A 1 106 ? 3.139 -0.583 -40.333 1.00 78.12 106 ASP A O 1
ATOM 862 N N . LYS A 1 107 ? 4.428 -2.245 -41.138 1.00 78.19 107 LYS A N 1
ATOM 863 C CA . LYS A 1 107 ? 5.677 -1.469 -41.202 1.00 78.19 107 LYS A CA 1
ATOM 864 C C . LYS A 1 107 ? 5.579 -0.254 -42.121 1.00 78.19 107 LYS A C 1
ATOM 866 O O . LYS A 1 107 ? 6.139 0.791 -41.792 1.00 78.19 107 LYS A O 1
ATOM 871 N N . GLU A 1 108 ? 4.875 -0.357 -43.251 1.00 80.62 108 GLU A N 1
ATOM 872 C CA . GLU A 1 108 ? 4.672 0.794 -44.137 1.00 80.62 108 GLU A CA 1
ATOM 873 C C . GLU A 1 108 ? 3.793 1.844 -43.460 1.00 80.62 108 GLU A C 1
ATOM 875 O O . GLU A 1 108 ? 4.121 3.027 -43.493 1.00 80.62 108 GLU A O 1
ATOM 880 N N . MET A 1 109 ? 2.744 1.412 -42.754 1.00 74.62 109 MET A N 1
ATOM 881 C CA . MET A 1 109 ? 1.870 2.308 -41.995 1.00 74.62 109 MET A CA 1
ATOM 882 C C . MET A 1 109 ? 2.616 2.999 -40.842 1.00 74.62 109 MET A C 1
ATOM 884 O O . MET A 1 109 ? 2.443 4.200 -40.641 1.00 74.62 109 MET A O 1
ATOM 888 N N . ALA A 1 110 ? 3.482 2.276 -40.125 1.00 73.25 110 ALA A N 1
ATOM 889 C CA . ALA A 1 110 ? 4.332 2.846 -39.080 1.00 73.25 110 ALA A CA 1
ATOM 890 C C . ALA A 1 110 ? 5.310 3.884 -39.651 1.00 73.25 110 ALA A C 1
ATOM 892 O O . ALA A 1 110 ? 5.453 4.977 -39.104 1.00 73.25 110 ALA A O 1
ATOM 893 N N . ARG A 1 111 ? 5.956 3.572 -40.780 1.00 83.44 111 ARG A N 1
ATOM 894 C CA . ARG A 1 111 ? 6.860 4.494 -41.477 1.00 83.44 111 ARG A CA 1
ATOM 895 C C . ARG A 1 111 ? 6.130 5.756 -41.938 1.00 83.44 111 ARG A C 1
ATOM 897 O O . ARG A 1 111 ? 6.606 6.858 -41.670 1.00 83.44 111 ARG A O 1
ATOM 904 N N . ASP A 1 112 ? 4.990 5.601 -42.604 1.00 81.06 112 ASP A N 1
ATOM 905 C CA . ASP A 1 112 ? 4.192 6.718 -43.109 1.00 81.06 112 ASP A CA 1
ATOM 906 C C . ASP A 1 112 ? 3.717 7.620 -41.971 1.00 81.06 112 ASP A C 1
ATOM 908 O O . ASP A 1 112 ? 3.811 8.840 -42.090 1.00 81.06 112 ASP A O 1
ATOM 912 N N . PHE A 1 113 ? 3.301 7.031 -40.848 1.00 77.81 113 PHE A N 1
ATOM 913 C CA . PHE A 1 113 ? 2.944 7.758 -39.634 1.00 77.81 113 PHE A CA 1
ATOM 914 C C . PHE A 1 113 ? 4.120 8.574 -39.078 1.00 77.81 113 PHE A C 1
ATOM 916 O O . PHE A 1 113 ? 3.994 9.775 -38.853 1.00 77.81 113 PHE A O 1
ATOM 923 N N . LEU A 1 114 ? 5.294 7.958 -38.894 1.00 78.50 114 LEU A N 1
ATOM 924 C CA . LEU A 1 114 ? 6.469 8.650 -38.349 1.00 78.50 114 LEU A CA 1
ATOM 925 C C . LEU A 1 114 ? 6.906 9.834 -39.231 1.00 78.50 114 LEU A C 1
ATOM 927 O O . LEU A 1 114 ? 7.375 10.851 -38.714 1.00 78.50 114 LEU A O 1
ATOM 931 N N . ILE A 1 115 ? 6.737 9.714 -40.552 1.00 83.19 115 ILE A N 1
ATOM 932 C CA . ILE A 1 115 ? 7.012 10.787 -41.515 1.00 83.19 115 ILE A CA 1
ATOM 933 C C . ILE A 1 115 ? 5.908 11.852 -41.480 1.00 83.19 115 ILE A C 1
ATOM 935 O O . ILE A 1 115 ? 6.219 13.043 -41.460 1.00 83.19 115 ILE A O 1
ATOM 939 N N . SER A 1 116 ? 4.629 11.460 -41.483 1.00 77.38 116 SER A N 1
ATOM 940 C CA . SER A 1 116 ? 3.500 12.401 -41.518 1.00 77.38 116 SER A CA 1
ATOM 941 C C . SER A 1 116 ? 3.414 13.250 -40.256 1.00 77.38 116 SER A C 1
ATOM 943 O O . SER A 1 116 ? 3.103 14.435 -40.337 1.00 77.38 116 SER A O 1
ATOM 945 N N . GLU A 1 117 ? 3.754 12.659 -39.111 1.00 78.19 117 GLU A N 1
ATOM 946 C CA . GLU A 1 117 ? 3.849 13.344 -37.822 1.00 78.19 117 GLU A CA 1
ATOM 947 C C . GLU A 1 117 ? 5.158 14.139 -37.665 1.00 78.19 117 GLU A C 1
ATOM 949 O O . GLU A 1 117 ? 5.376 14.790 -36.645 1.00 78.19 117 GLU A O 1
ATOM 954 N N . GLY A 1 118 ? 6.053 14.103 -38.659 1.00 78.38 118 GLY A N 1
ATOM 955 C CA . GLY A 1 118 ? 7.307 14.858 -38.652 1.00 78.38 118 GLY A CA 1
ATOM 956 C C . GLY A 1 118 ? 8.316 14.393 -37.598 1.00 78.38 118 GLY A C 1
ATOM 957 O O . GLY A 1 118 ? 9.183 15.172 -37.205 1.00 78.38 118 GLY A O 1
ATOM 958 N N . LEU A 1 119 ? 8.209 13.151 -37.120 1.00 77.62 119 LEU A N 1
ATOM 959 C CA . LEU A 1 119 ? 9.089 12.567 -36.101 1.00 77.62 119 LEU A CA 1
ATOM 960 C C . LEU A 1 119 ? 10.424 12.108 -36.698 1.00 77.62 119 LEU A C 1
ATOM 962 O O . LEU A 1 119 ? 11.471 12.199 -36.056 1.00 77.62 119 LEU A O 1
ATOM 966 N N . ILE A 1 120 ? 10.386 11.645 -37.944 1.00 82.44 120 ILE A N 1
ATOM 967 C CA . ILE A 1 120 ? 11.565 11.298 -38.736 1.00 82.44 120 ILE A CA 1
ATOM 968 C C . ILE A 1 120 ? 11.498 11.996 -40.093 1.00 82.44 120 ILE A C 1
ATOM 970 O O . ILE A 1 120 ? 10.419 12.286 -40.608 1.00 82.44 120 ILE A O 1
ATOM 974 N N . GLU A 1 121 ? 12.651 12.230 -40.705 1.00 84.81 121 GLU A N 1
ATOM 975 C CA . GLU A 1 121 ? 12.743 12.752 -42.067 1.00 84.81 121 GLU A CA 1
ATOM 976 C C . GLU A 1 121 ? 13.751 11.963 -42.901 1.00 84.81 121 GLU A C 1
ATOM 978 O O . GLU A 1 121 ? 14.651 11.303 -42.374 1.00 84.81 121 GLU A O 1
ATOM 983 N N . LYS A 1 122 ? 13.600 12.025 -44.229 1.00 79.12 122 LYS A N 1
ATOM 984 C CA . LYS A 1 122 ? 14.562 11.408 -45.143 1.00 79.12 122 LYS A CA 1
ATOM 985 C C . LYS A 1 122 ? 15.888 12.159 -45.107 1.00 79.12 122 LYS A C 1
ATOM 987 O O . LYS A 1 122 ? 15.955 13.339 -45.449 1.00 79.12 122 LYS A O 1
ATOM 992 N N . GLY A 1 123 ? 16.950 11.427 -44.802 1.00 72.38 123 GLY A N 1
ATOM 993 C CA . GLY A 1 123 ? 18.327 11.895 -44.856 1.00 72.38 123 GLY A CA 1
ATOM 994 C C . GLY A 1 123 ? 19.193 11.237 -43.788 1.00 72.38 123 GLY A C 1
ATOM 995 O O . GLY A 1 123 ? 18.691 10.642 -42.849 1.00 72.38 123 GLY A O 1
ATOM 996 N N . GLY A 1 124 ? 20.514 11.354 -43.926 1.00 62.31 124 GLY A N 1
ATOM 997 C CA . GLY A 1 124 ? 21.343 11.542 -42.736 1.00 62.31 124 GLY A CA 1
ATOM 998 C C . GLY A 1 124 ? 22.117 10.370 -42.128 1.00 62.31 124 GLY A C 1
ATOM 999 O O . GLY A 1 124 ? 22.572 10.529 -41.002 1.00 62.31 124 GLY A O 1
ATOM 1000 N N . LEU A 1 125 ? 22.448 9.287 -42.840 1.00 57.97 125 LEU A N 1
ATOM 1001 C CA . LEU A 1 125 ? 23.659 8.544 -42.449 1.00 57.97 125 LEU A CA 1
ATOM 1002 C C . LEU A 1 125 ? 24.911 9.321 -42.887 1.00 57.97 125 LEU A C 1
ATOM 1004 O O . LEU A 1 125 ? 25.044 9.768 -44.030 1.00 57.97 125 LEU A O 1
ATOM 1008 N N . ASN A 1 126 ? 25.874 9.508 -41.979 1.00 65.75 126 ASN A N 1
ATOM 1009 C CA . ASN A 1 126 ? 27.106 10.231 -42.291 1.00 65.75 126 ASN A CA 1
ATOM 1010 C C . ASN A 1 126 ? 27.880 9.503 -43.408 1.00 65.75 126 ASN A C 1
ATOM 1012 O O . ASN A 1 126 ? 28.566 8.508 -43.160 1.00 65.75 126 ASN A O 1
ATOM 1016 N N . ASN A 1 127 ? 27.841 10.048 -44.630 1.00 72.12 127 ASN A N 1
ATOM 1017 C CA . ASN A 1 127 ? 28.509 9.502 -45.820 1.00 72.12 127 ASN A CA 1
ATOM 1018 C C . ASN A 1 127 ? 29.982 9.134 -45.585 1.00 72.12 127 ASN A C 1
ATOM 1020 O O . ASN A 1 127 ? 30.514 8.217 -46.215 1.00 72.12 127 ASN A O 1
ATOM 1024 N N . ARG A 1 128 ? 30.673 9.834 -44.676 1.00 73.25 128 ARG A N 1
ATOM 1025 C CA . ARG A 1 128 ? 32.061 9.537 -44.309 1.00 73.25 128 ARG A CA 1
ATOM 1026 C C . ARG A 1 128 ? 32.176 8.279 -43.443 1.00 73.25 128 ARG A C 1
ATOM 1028 O O . ARG A 1 128 ? 33.100 7.498 -43.675 1.00 73.25 128 ARG A O 1
ATOM 1035 N N . LYS A 1 129 ? 31.270 8.079 -42.477 1.00 69.81 129 LYS A N 1
ATOM 1036 C CA . LYS A 1 129 ? 31.190 6.854 -41.661 1.00 69.81 129 LYS A CA 1
ATOM 1037 C C . LYS A 1 129 ? 30.801 5.655 -42.533 1.00 69.81 129 LYS A C 1
ATOM 1039 O O . LYS A 1 129 ? 31.531 4.669 -42.530 1.00 69.81 129 LYS A O 1
ATOM 1044 N N . MET A 1 130 ? 29.771 5.776 -43.376 1.00 75.50 130 MET A N 1
ATOM 1045 C CA . MET A 1 130 ? 29.341 4.685 -44.269 1.00 75.50 130 MET A CA 1
ATOM 1046 C C . MET A 1 130 ? 30.429 4.270 -45.261 1.00 75.50 130 MET A C 1
ATOM 1048 O O . MET A 1 130 ? 30.738 3.091 -45.418 1.00 75.50 130 MET A O 1
ATOM 1052 N N . ARG A 1 131 ? 31.124 5.243 -45.868 1.00 83.06 131 ARG A N 1
ATOM 1053 C CA . ARG A 1 131 ? 32.299 4.946 -46.707 1.00 83.06 131 ARG A CA 1
ATOM 1054 C C . ARG A 1 131 ? 33.404 4.220 -45.941 1.00 83.06 131 ARG A C 1
ATOM 1056 O O . ARG A 1 131 ? 34.188 3.515 -46.569 1.00 83.06 131 ARG A O 1
ATOM 1063 N N . LYS A 1 132 ? 33.536 4.430 -44.628 1.00 83.75 132 LYS A N 1
ATOM 1064 C CA . LYS A 1 132 ? 34.511 3.724 -43.784 1.00 83.75 132 LYS A CA 1
ATOM 1065 C C . LYS A 1 132 ? 34.048 2.296 -43.479 1.00 83.75 132 LYS A C 1
ATOM 1067 O O . LYS A 1 132 ? 34.887 1.407 -43.516 1.00 83.75 132 LYS A O 1
ATOM 1072 N N . PHE A 1 133 ? 32.753 2.085 -43.255 1.00 78.69 133 PHE A N 1
ATOM 1073 C CA . PHE A 1 133 ? 32.146 0.769 -43.048 1.00 78.69 133 PHE A CA 1
ATOM 1074 C C . PHE A 1 133 ? 32.294 -0.131 -44.286 1.00 78.69 133 PHE A C 1
ATOM 1076 O O . PHE A 1 133 ? 33.016 -1.124 -44.243 1.00 78.69 133 PHE A O 1
ATOM 1083 N N . TYR A 1 134 ? 31.767 0.292 -45.440 1.00 87.50 134 TYR A N 1
ATOM 1084 C CA . TYR A 1 134 ? 31.827 -0.488 -46.687 1.00 87.50 134 TYR A CA 1
ATOM 1085 C C . TYR A 1 134 ? 33.242 -0.655 -47.265 1.00 87.50 134 TYR A C 1
ATOM 1087 O O . TYR A 1 134 ? 33.469 -1.453 -48.173 1.00 87.50 134 TYR A O 1
ATOM 1095 N N . LYS A 1 135 ? 34.240 0.081 -46.757 1.00 89.81 135 LYS A N 1
ATOM 1096 C CA . LYS A 1 135 ? 35.646 -0.177 -47.110 1.00 89.81 135 LYS A CA 1
ATOM 1097 C C . LYS A 1 135 ? 36.118 -1.552 -46.638 1.00 89.81 135 LYS A C 1
ATOM 1099 O O . LYS A 1 135 ? 36.997 -2.115 -47.303 1.00 89.81 135 LYS A O 1
ATOM 1104 N N . ASN A 1 136 ? 35.542 -2.059 -45.547 1.00 90.81 136 ASN A N 1
ATOM 1105 C CA . ASN A 1 136 ? 35.893 -3.347 -44.953 1.00 90.81 136 ASN A CA 1
ATOM 1106 C C . ASN A 1 136 ? 35.368 -4.537 -45.769 1.00 90.81 136 ASN A C 1
ATOM 1108 O O . ASN A 1 136 ? 35.968 -5.600 -45.698 1.00 90.81 136 ASN A O 1
ATOM 1112 N N . TYR A 1 137 ? 34.334 -4.333 -46.588 1.00 92.94 137 TYR A N 1
ATOM 1113 C CA . TYR A 1 137 ? 33.732 -5.366 -47.433 1.00 92.94 137 TYR A CA 1
ATOM 1114 C C . TYR A 1 137 ? 34.603 -5.637 -48.658 1.00 92.94 137 TYR A C 1
ATOM 1116 O O . TYR A 1 137 ? 35.208 -4.721 -49.228 1.00 92.94 137 TYR A O 1
ATOM 1124 N N . ASP A 1 138 ? 34.673 -6.875 -49.115 1.00 92.69 138 ASP A N 1
ATOM 1125 C CA . ASP A 1 138 ? 35.292 -7.236 -50.376 1.00 92.69 138 ASP A CA 1
ATOM 1126 C C . ASP A 1 138 ? 34.398 -6.890 -51.585 1.00 92.69 138 ASP A C 1
ATOM 1128 O O . ASP A 1 138 ? 33.314 -6.319 -51.479 1.00 92.69 138 ASP A O 1
ATOM 1132 N N . LYS A 1 139 ? 34.905 -7.129 -52.799 1.00 92.19 139 LYS A N 1
ATOM 1133 C CA . LYS A 1 139 ? 34.181 -6.746 -54.021 1.00 92.19 139 LYS A CA 1
ATOM 1134 C C . LYS A 1 139 ? 32.985 -7.663 -54.316 1.00 92.19 139 LYS A C 1
ATOM 1136 O O . LYS A 1 139 ? 32.126 -7.242 -55.083 1.00 92.19 139 LYS A O 1
ATOM 1141 N N . SER A 1 140 ? 32.973 -8.894 -53.811 1.00 93.25 140 SER A N 1
ATOM 1142 C CA . SER A 1 140 ? 31.836 -9.808 -53.934 1.00 93.25 140 SER A CA 1
ATOM 1143 C C . SER A 1 140 ? 30.727 -9.368 -52.993 1.00 93.25 140 SER A C 1
ATOM 1145 O O . SER A 1 140 ? 29.640 -9.074 -53.470 1.00 93.25 140 SER A O 1
ATOM 1147 N N . GLU A 1 141 ? 31.053 -9.157 -51.717 1.00 93.12 141 GLU A N 1
ATOM 1148 C CA . GLU A 1 141 ? 30.101 -8.737 -50.682 1.00 93.12 141 GLU A CA 1
ATOM 1149 C C . GLU A 1 141 ? 29.393 -7.429 -51.072 1.00 93.12 141 GLU A C 1
ATOM 1151 O O . GLU A 1 141 ? 28.176 -7.323 -51.010 1.00 93.12 141 GLU A O 1
ATOM 1156 N N . LEU A 1 142 ? 30.131 -6.447 -51.609 1.00 94.06 142 LEU A N 1
ATOM 1157 C CA . LEU A 1 142 ? 29.533 -5.197 -52.106 1.00 94.06 142 LEU A CA 1
ATOM 1158 C C . LEU A 1 142 ? 28.593 -5.389 -53.304 1.00 94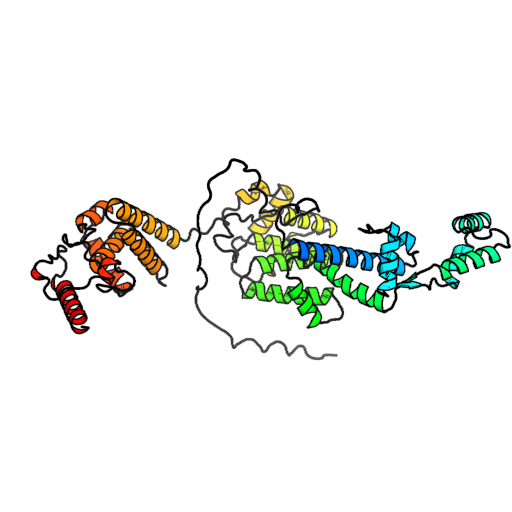.06 142 LEU A C 1
ATOM 1160 O O . LEU A 1 142 ? 27.721 -4.556 -53.537 1.00 94.06 142 LEU A O 1
ATOM 1164 N N . LYS A 1 143 ? 28.820 -6.407 -54.140 1.00 94.25 143 LYS A N 1
ATOM 1165 C CA . LYS A 1 143 ? 27.936 -6.697 -55.277 1.00 94.25 143 LYS A CA 1
ATOM 1166 C C . LYS A 1 143 ? 26.688 -7.431 -54.833 1.00 94.25 143 LYS A C 1
ATOM 1168 O O . LYS A 1 143 ? 25.643 -7.164 -55.415 1.00 94.25 143 LYS A O 1
ATOM 1173 N N . ASP A 1 144 ? 26.828 -8.329 -53.868 1.00 92.62 144 ASP A N 1
ATOM 1174 C CA . ASP A 1 144 ? 25.710 -9.048 -53.274 1.00 92.62 144 ASP A CA 1
ATOM 1175 C C . ASP A 1 144 ? 24.769 -8.033 -52.612 1.00 92.62 144 ASP A C 1
ATOM 1177 O O . ASP A 1 144 ? 23.590 -7.993 -52.951 1.00 92.62 144 ASP A O 1
ATOM 1181 N N . GLU A 1 145 ? 25.319 -7.083 -51.851 1.00 87.12 145 GLU A N 1
ATOM 1182 C CA . GLU A 1 145 ? 24.563 -5.973 -51.256 1.00 87.12 145 GLU A CA 1
ATOM 1183 C C . GLU A 1 145 ? 23.858 -5.096 -52.304 1.00 87.12 145 GLU A C 1
ATOM 1185 O O . GLU A 1 145 ? 22.671 -4.804 -52.216 1.00 87.12 145 GLU A O 1
ATOM 1190 N N . LEU A 1 146 ? 24.569 -4.699 -53.367 1.00 90.12 146 LEU A N 1
ATOM 1191 C CA . LEU A 1 146 ? 23.965 -3.925 -54.458 1.00 90.12 146 LEU A CA 1
ATOM 1192 C C . LEU A 1 146 ? 22.838 -4.696 -55.157 1.00 90.12 146 LEU A C 1
ATOM 1194 O O . LEU A 1 146 ? 21.883 -4.076 -55.617 1.00 90.12 146 LEU A O 1
ATOM 1198 N N . ALA A 1 147 ? 22.954 -6.020 -55.268 1.00 90.81 147 ALA A N 1
ATOM 1199 C CA . ALA A 1 147 ? 21.939 -6.853 -55.897 1.00 90.81 147 ALA A CA 1
ATOM 1200 C C . ALA A 1 147 ? 20.669 -6.966 -55.042 1.00 90.81 147 ALA A C 1
ATOM 1202 O O . ALA A 1 147 ? 19.588 -7.005 -55.620 1.00 90.81 147 ALA A O 1
ATOM 1203 N N . LEU A 1 148 ? 20.784 -6.947 -53.706 1.00 85.25 148 LEU A N 1
ATOM 1204 C CA . LEU A 1 148 ? 19.630 -6.920 -52.792 1.00 85.25 148 LEU A CA 1
ATOM 1205 C C . LEU A 1 148 ? 18.734 -5.691 -53.005 1.00 85.25 148 LEU A C 1
ATOM 1207 O O . LEU A 1 148 ? 17.536 -5.750 -52.750 1.00 85.25 148 LEU A O 1
ATOM 1211 N N . HIS A 1 149 ? 19.305 -4.600 -53.513 1.00 83.25 149 HIS A N 1
ATOM 1212 C CA . HIS A 1 149 ? 18.607 -3.340 -53.771 1.00 83.25 149 HIS A CA 1
ATOM 1213 C C . HIS A 1 149 ? 18.366 -3.062 -55.265 1.00 83.25 149 HIS A C 1
ATOM 1215 O O . HIS A 1 149 ? 18.129 -1.917 -55.651 1.00 83.25 149 HIS A O 1
ATOM 1221 N N . ASP A 1 150 ? 18.489 -4.078 -56.130 1.00 89.19 150 ASP A N 1
ATOM 1222 C CA . ASP A 1 150 ? 18.344 -3.961 -57.591 1.00 89.19 150 ASP A CA 1
ATOM 1223 C C . ASP A 1 150 ? 19.280 -2.917 -58.245 1.00 89.19 150 ASP A C 1
ATOM 1225 O O . ASP A 1 150 ? 19.004 -2.334 -59.301 1.00 89.19 150 ASP A O 1
ATOM 1229 N N . LEU A 1 151 ? 20.450 -2.681 -57.642 1.00 90.44 151 LEU A N 1
ATOM 1230 C CA . LEU A 1 151 ? 21.444 -1.726 -58.121 1.00 90.44 151 LEU A CA 1
ATOM 1231 C C . LEU A 1 151 ? 22.504 -2.383 -59.013 1.00 90.44 151 LEU A C 1
ATOM 1233 O O . LEU A 1 151 ? 22.862 -3.556 -58.912 1.00 90.44 151 LEU A O 1
ATOM 1237 N N . SER A 1 152 ? 23.097 -1.576 -59.896 1.00 93.31 152 SER A N 1
ATOM 1238 C CA . SER A 1 152 ? 24.151 -2.048 -60.801 1.00 93.31 152 SER A CA 1
ATOM 1239 C C . SER A 1 152 ? 25.409 -2.514 -60.056 1.00 93.31 152 SER A C 1
ATOM 1241 O O . SER A 1 152 ? 26.145 -1.707 -59.476 1.00 93.31 152 SER A O 1
ATOM 1243 N N . THR A 1 153 ? 25.723 -3.804 -60.204 1.00 93.38 153 THR A N 1
ATOM 1244 C CA . THR A 1 153 ? 26.898 -4.494 -59.635 1.00 93.38 153 THR A CA 1
ATOM 1245 C C . THR A 1 153 ? 28.188 -4.311 -60.454 1.00 93.38 153 THR A C 1
ATOM 1247 O O . THR A 1 153 ? 29.237 -4.900 -60.160 1.00 93.38 153 THR A O 1
ATOM 1250 N N . ARG A 1 154 ? 28.150 -3.496 -61.518 1.00 91.56 154 ARG A N 1
ATOM 1251 C CA . ARG A 1 154 ? 29.314 -3.203 -62.370 1.00 91.56 154 ARG A CA 1
ATOM 1252 C C . ARG A 1 154 ? 30.117 -2.023 -61.821 1.00 91.56 154 ARG A C 1
ATOM 1254 O O . ARG A 1 154 ? 29.554 -0.991 -61.452 1.00 91.56 154 ARG A O 1
ATOM 1261 N N . GLY A 1 155 ? 31.443 -2.162 -61.847 1.00 91.94 155 GLY A N 1
ATOM 1262 C CA . GLY A 1 155 ? 32.369 -1.070 -61.544 1.00 91.94 155 GLY A CA 1
ATOM 1263 C C . GLY A 1 155 ? 33.597 -1.464 -60.727 1.00 91.94 155 GLY A C 1
ATOM 1264 O O . GLY A 1 155 ? 33.850 -2.641 -60.426 1.00 91.94 155 GLY A O 1
ATOM 1265 N N . SER A 1 156 ? 34.392 -0.454 -60.384 1.00 94.88 156 SER A N 1
ATOM 1266 C CA . SER A 1 156 ? 35.483 -0.553 -59.407 1.00 94.88 156 SER A CA 1
ATOM 1267 C C . SER A 1 156 ? 34.934 -0.656 -57.973 1.00 94.88 156 SER A C 1
ATOM 1269 O O . SER A 1 156 ? 33.817 -0.226 -57.706 1.00 94.88 156 SER A O 1
ATOM 1271 N N . LYS A 1 157 ? 35.704 -1.198 -57.011 1.00 93.12 157 LYS A N 1
ATOM 1272 C CA . LYS A 1 157 ? 35.270 -1.287 -55.595 1.00 93.12 157 LYS A CA 1
ATOM 1273 C C . LYS A 1 157 ? 34.831 0.085 -55.049 1.00 93.12 157 LYS A C 1
ATOM 1275 O O . LYS A 1 157 ? 33.839 0.175 -54.339 1.00 93.12 157 LYS A O 1
ATOM 1280 N N . SER A 1 158 ? 35.512 1.166 -55.443 1.00 92.75 158 SER A N 1
ATOM 1281 C CA . SER A 1 158 ? 35.144 2.527 -55.025 1.00 92.75 158 SER A CA 1
ATOM 1282 C C . SER A 1 158 ? 33.837 3.032 -55.646 1.00 92.75 158 SER A C 1
ATOM 1284 O O . SER A 1 158 ? 33.141 3.834 -55.018 1.00 92.75 158 SER A O 1
ATOM 1286 N N . GLU A 1 159 ? 33.510 2.610 -56.868 1.00 94.31 159 GLU A N 1
ATOM 1287 C CA . GLU A 1 159 ? 32.228 2.929 -57.508 1.00 94.31 159 GLU A CA 1
ATOM 1288 C C . GLU A 1 159 ? 31.079 2.181 -56.836 1.00 94.31 159 GLU A C 1
ATOM 1290 O O . GLU A 1 159 ? 30.049 2.796 -56.582 1.00 94.31 159 GLU A O 1
ATOM 1295 N N . LEU A 1 160 ? 31.276 0.901 -56.486 1.00 95.94 160 LEU A N 1
ATOM 1296 C CA . LEU A 1 160 ? 30.281 0.102 -55.761 1.00 95.94 160 LEU A CA 1
ATOM 1297 C C . LEU A 1 160 ? 29.968 0.726 -54.394 1.00 95.94 160 LEU A C 1
ATOM 1299 O O . LEU A 1 160 ? 28.813 1.024 -54.115 1.00 95.94 160 LEU A O 1
ATOM 1303 N N . ILE A 1 161 ? 31.003 1.051 -53.606 1.00 92.06 161 ILE A N 1
ATOM 1304 C CA . ILE A 1 161 ? 30.847 1.743 -52.314 1.00 92.06 161 ILE A CA 1
ATOM 1305 C C . ILE A 1 161 ? 30.125 3.082 -52.489 1.00 92.06 161 ILE A C 1
ATOM 1307 O O . ILE A 1 161 ? 29.253 3.419 -51.702 1.00 92.06 161 ILE A O 1
ATOM 1311 N N . SER A 1 162 ? 30.481 3.874 -53.506 1.00 90.69 162 SER A N 1
ATOM 1312 C CA . SER A 1 162 ? 29.832 5.177 -53.716 1.00 90.69 162 SER A CA 1
ATOM 1313 C C . SER A 1 162 ? 28.360 5.036 -54.101 1.00 90.69 162 SER A C 1
ATOM 1315 O O . SER A 1 162 ? 27.578 5.927 -53.787 1.00 90.69 162 SER A O 1
ATOM 1317 N N . ARG A 1 163 ? 27.993 3.942 -54.777 1.00 93.38 163 ARG A N 1
ATOM 1318 C CA . ARG A 1 163 ? 26.621 3.647 -55.189 1.00 93.38 163 ARG A CA 1
ATOM 1319 C C . ARG A 1 163 ? 25.776 3.173 -54.003 1.00 93.38 163 ARG A C 1
ATOM 1321 O O . ARG A 1 163 ? 24.694 3.715 -53.834 1.00 93.38 163 ARG A O 1
ATOM 1328 N N . LEU A 1 164 ? 26.312 2.289 -53.156 1.00 87.25 164 LEU A N 1
ATOM 1329 C CA . LEU A 1 164 ? 25.681 1.900 -51.886 1.00 87.25 164 LEU A CA 1
ATOM 1330 C C . LEU A 1 164 ? 25.513 3.101 -50.960 1.00 87.25 164 LEU A C 1
ATOM 1332 O O . LEU A 1 164 ? 24.406 3.412 -50.570 1.00 87.25 164 LEU A O 1
ATOM 1336 N N . VAL A 1 165 ? 26.578 3.868 -50.712 1.00 85.25 165 VAL A N 1
ATOM 1337 C CA . VAL A 1 165 ? 26.509 5.063 -49.850 1.00 85.25 165 VAL A CA 1
ATOM 1338 C C . VAL A 1 165 ? 25.473 6.065 -50.353 1.00 85.25 165 VAL A C 1
ATOM 1340 O O . VAL A 1 165 ? 24.781 6.668 -49.544 1.00 85.25 165 VAL A O 1
ATOM 1343 N N . LYS A 1 166 ? 25.368 6.253 -51.675 1.00 85.00 166 LYS A N 1
ATOM 1344 C CA . LYS A 1 166 ? 24.347 7.122 -52.262 1.00 85.00 166 LYS A CA 1
ATOM 1345 C C . LYS A 1 166 ? 22.943 6.562 -52.016 1.00 85.00 166 LYS A C 1
ATOM 1347 O O . LYS A 1 166 ? 22.095 7.302 -51.537 1.00 85.00 166 LYS A O 1
ATOM 1352 N N . TYR A 1 167 ? 22.730 5.285 -52.325 1.00 84.56 167 TYR A N 1
ATOM 1353 C CA . TYR A 1 167 ? 21.450 4.613 -52.125 1.00 84.56 167 TYR A CA 1
ATOM 1354 C C . TYR A 1 167 ? 21.006 4.654 -50.660 1.00 84.56 167 TYR A C 1
ATOM 1356 O O . TYR A 1 167 ? 19.909 5.119 -50.378 1.00 84.56 167 TYR A O 1
ATOM 1364 N N . GLU A 1 168 ? 21.883 4.274 -49.735 1.00 77.00 168 GLU A N 1
ATOM 1365 C CA . GLU A 1 168 ? 21.644 4.342 -48.293 1.00 77.00 168 GLU A CA 1
ATOM 1366 C C . GLU A 1 168 ? 21.344 5.774 -47.851 1.00 77.00 168 GLU A C 1
ATOM 1368 O O . GLU A 1 168 ? 20.381 6.011 -47.143 1.00 77.00 168 GLU A O 1
ATOM 1373 N N . SER A 1 169 ? 22.095 6.774 -48.326 1.00 74.94 169 SER A N 1
ATOM 1374 C CA . SER A 1 169 ? 21.841 8.172 -47.946 1.00 74.94 169 SER A CA 1
ATOM 1375 C C . SER A 1 169 ? 20.508 8.728 -48.460 1.00 74.94 169 SER A C 1
ATOM 1377 O O . SER A 1 169 ? 19.964 9.655 -47.865 1.00 74.94 169 SER A O 1
ATOM 1379 N N . GLU A 1 170 ? 20.006 8.199 -49.580 1.00 75.44 170 GLU A N 1
ATOM 1380 C CA . GLU A 1 170 ? 18.727 8.592 -50.185 1.00 75.44 170 GLU A CA 1
ATOM 1381 C C . GLU A 1 170 ? 17.538 7.835 -49.563 1.00 75.44 170 GLU A C 1
ATOM 1383 O O . GLU A 1 170 ? 16.397 8.291 -49.681 1.00 75.44 170 GLU A O 1
ATOM 1388 N N . ASN A 1 171 ? 17.804 6.713 -48.884 1.00 74.88 171 ASN A N 1
ATOM 1389 C CA . ASN A 1 171 ? 16.800 5.845 -48.263 1.00 74.88 171 ASN A CA 1
ATOM 1390 C C . ASN A 1 171 ? 16.918 5.742 -46.731 1.00 74.88 171 ASN A C 1
ATOM 1392 O O . ASN A 1 171 ? 16.103 5.065 -46.114 1.00 74.88 171 ASN A O 1
ATOM 1396 N N . SER A 1 172 ? 17.875 6.436 -46.110 1.00 76.06 172 SER A N 1
ATOM 1397 C CA . SER A 1 172 ? 18.016 6.514 -44.657 1.00 76.06 172 SER A CA 1
ATOM 1398 C C . SER A 1 172 ? 17.051 7.529 -44.055 1.00 76.06 172 SER A C 1
ATOM 1400 O O . SER A 1 172 ? 16.719 8.544 -44.677 1.00 76.06 172 SER A O 1
ATOM 1402 N N . TYR A 1 173 ? 16.695 7.297 -42.798 1.00 81.69 173 TYR A N 1
ATOM 1403 C CA . TYR A 1 173 ? 15.897 8.211 -41.996 1.00 81.69 173 TYR A CA 1
ATOM 1404 C C . TYR A 1 173 ? 16.717 8.704 -40.810 1.00 81.69 173 TYR A C 1
ATOM 1406 O O . TYR A 1 173 ? 17.494 7.947 -40.229 1.00 81.69 173 TYR A O 1
ATOM 1414 N N . VAL A 1 174 ? 16.520 9.965 -40.445 1.00 77.69 174 VAL A N 1
ATOM 1415 C CA . VAL A 1 174 ? 17.001 10.529 -39.183 1.00 77.69 174 VAL A CA 1
ATOM 1416 C C . VAL A 1 174 ? 15.826 11.024 -38.371 1.00 77.69 174 VAL A C 1
ATOM 1418 O O . VAL A 1 174 ? 14.797 11.429 -38.909 1.00 77.69 174 VAL A O 1
ATOM 1421 N N . VAL A 1 175 ? 16.003 11.001 -37.058 1.00 76.69 175 VAL A N 1
ATOM 1422 C CA . VAL A 1 175 ? 15.047 11.581 -36.123 1.00 76.69 175 VAL A CA 1
ATOM 1423 C C . VAL A 1 175 ? 15.157 13.103 -36.198 1.00 76.69 175 VAL A C 1
ATOM 1425 O O . VAL A 1 175 ? 16.257 13.656 -36.127 1.00 76.69 175 VAL A O 1
ATOM 1428 N N . THR A 1 176 ? 14.022 13.780 -36.356 1.00 78.88 176 THR A N 1
ATOM 1429 C CA . THR A 1 176 ? 13.968 15.248 -36.383 1.00 78.88 176 THR A CA 1
ATOM 1430 C C . THR A 1 176 ? 14.138 15.821 -34.972 1.00 78.88 176 THR A C 1
ATOM 1432 O O . THR A 1 176 ? 13.990 15.119 -33.972 1.00 78.88 176 THR A O 1
ATOM 1435 N N . GLU A 1 177 ? 14.392 17.126 -34.853 1.00 69.06 177 GLU A N 1
ATOM 1436 C CA . GLU A 1 177 ? 14.383 17.810 -33.548 1.00 69.06 177 GLU A CA 1
ATOM 1437 C C . GLU A 1 177 ? 13.022 17.661 -32.835 1.00 69.06 177 GLU A C 1
ATOM 1439 O O . GLU A 1 177 ? 12.968 17.411 -31.632 1.00 69.06 177 GLU A O 1
ATOM 1444 N N . TYR A 1 178 ? 11.920 17.715 -33.593 1.00 68.81 178 TYR A N 1
ATOM 1445 C CA . TYR A 1 178 ? 10.571 17.467 -33.081 1.00 68.81 178 TYR A CA 1
ATOM 1446 C C . TYR A 1 178 ? 10.373 16.009 -32.640 1.00 68.81 178 TYR A C 1
ATOM 1448 O O . TYR A 1 178 ? 9.806 15.759 -31.577 1.00 68.81 178 TYR A O 1
ATOM 1456 N N . GLY A 1 179 ? 10.896 15.046 -33.403 1.00 65.38 179 GLY A N 1
ATOM 1457 C CA . GLY A 1 179 ? 10.930 13.636 -33.026 1.00 65.38 179 GLY A CA 1
ATOM 1458 C C . GLY A 1 179 ? 11.660 13.420 -31.706 1.00 65.38 179 GLY A C 1
ATOM 1459 O O . GLY A 1 179 ? 11.106 12.803 -30.802 1.00 65.38 179 GLY A O 1
ATOM 1460 N N . MET A 1 180 ? 12.848 14.008 -31.540 1.00 62.78 180 MET A N 1
ATOM 1461 C CA . MET A 1 180 ? 13.602 13.947 -30.280 1.00 62.78 180 MET A CA 1
ATOM 1462 C C . MET A 1 180 ? 12.842 14.569 -29.109 1.00 62.78 180 MET A C 1
ATOM 1464 O O . MET A 1 180 ? 12.816 13.999 -28.022 1.00 62.78 180 MET A O 1
ATOM 1468 N N . TYR A 1 181 ? 12.181 15.707 -29.324 1.00 60.94 181 TYR A N 1
ATOM 1469 C CA . TYR A 1 181 ? 11.333 16.326 -28.307 1.00 60.94 181 TYR A CA 1
ATOM 1470 C C . TYR A 1 181 ? 10.182 15.397 -27.884 1.00 60.94 181 TYR A C 1
ATOM 1472 O O . TYR A 1 181 ? 9.929 15.215 -26.693 1.00 60.94 181 TYR A O 1
ATOM 1480 N N . ARG A 1 182 ? 9.522 14.736 -28.843 1.00 59.56 182 ARG A N 1
ATOM 1481 C CA . ARG A 1 182 ? 8.459 13.755 -28.568 1.00 59.56 182 ARG A CA 1
ATOM 1482 C C . ARG A 1 182 ? 8.994 12.491 -27.892 1.00 59.56 182 ARG A C 1
ATOM 1484 O O . ARG A 1 182 ? 8.340 11.989 -26.989 1.00 59.56 182 ARG A O 1
ATOM 1491 N N . PHE A 1 183 ? 10.188 12.024 -28.254 1.00 56.56 183 PHE A N 1
ATOM 1492 C CA . PHE A 1 183 ? 10.887 10.930 -27.574 1.00 56.56 183 PHE A CA 1
ATOM 1493 C C . PHE A 1 183 ? 11.145 11.242 -26.101 1.00 56.56 183 PHE A C 1
ATOM 1495 O O . PHE A 1 183 ? 10.807 10.443 -25.230 1.00 56.56 183 PHE A O 1
ATOM 1502 N N . MET A 1 184 ? 11.683 12.429 -25.809 1.00 52.25 184 MET A N 1
ATOM 1503 C CA . MET A 1 184 ? 11.881 12.889 -24.433 1.00 52.25 184 MET A CA 1
ATOM 1504 C C . MET A 1 184 ? 10.547 12.991 -23.678 1.00 52.25 184 MET A C 1
ATOM 1506 O O . MET A 1 184 ? 10.470 12.583 -22.522 1.00 52.25 184 MET A O 1
ATOM 1510 N N . GLY A 1 185 ? 9.485 13.443 -24.353 1.00 54.69 185 GLY A N 1
ATOM 1511 C CA . GLY A 1 185 ? 8.118 13.475 -23.824 1.00 54.69 185 GLY A CA 1
ATOM 1512 C C . GLY A 1 185 ? 7.467 12.102 -23.604 1.00 54.69 185 GLY A C 1
ATOM 1513 O O . GLY A 1 185 ? 6.462 12.024 -22.913 1.00 54.69 185 GLY A O 1
ATOM 1514 N N . VAL A 1 186 ? 8.015 11.020 -24.159 1.00 53.16 186 VAL A N 1
ATOM 1515 C CA . VAL A 1 186 ? 7.540 9.644 -23.938 1.00 53.16 186 VAL A CA 1
ATOM 1516 C C . VAL A 1 186 ? 8.407 8.902 -22.918 1.00 53.16 186 VAL A C 1
ATOM 1518 O O . VAL A 1 186 ? 7.913 8.034 -22.200 1.00 53.16 186 VAL A O 1
ATOM 1521 N N . ASN A 1 187 ? 9.688 9.257 -22.813 1.00 57.41 187 ASN A N 1
ATOM 1522 C CA . ASN A 1 187 ? 10.628 8.619 -21.895 1.00 57.41 187 ASN A CA 1
ATOM 1523 C C . ASN A 1 187 ? 10.165 8.725 -20.433 1.00 57.41 187 ASN A C 1
ATOM 1525 O O . ASN A 1 187 ? 10.216 7.747 -19.691 1.00 57.41 187 ASN A O 1
ATOM 1529 N N . TRP A 1 188 ? 9.634 9.883 -20.027 1.00 69.69 188 TRP A N 1
ATOM 1530 C CA . TRP A 1 188 ? 9.116 10.036 -18.668 1.00 69.69 188 TRP A CA 1
ATOM 1531 C C . TRP A 1 188 ? 7.821 9.249 -18.430 1.00 69.69 188 TRP A C 1
ATOM 1533 O O . TRP A 1 188 ? 7.612 8.765 -17.325 1.00 69.69 188 TRP A O 1
ATOM 1543 N N . VAL A 1 189 ? 6.995 9.040 -19.461 1.00 65.50 189 VAL A N 1
ATOM 1544 C CA . VAL A 1 189 ? 5.788 8.198 -19.381 1.00 65.50 189 VAL A CA 1
ATOM 1545 C C . VAL A 1 189 ? 6.167 6.724 -19.225 1.00 65.50 189 VAL A C 1
ATOM 1547 O O . VAL A 1 189 ? 5.546 5.998 -18.453 1.00 65.50 189 VAL A O 1
ATOM 1550 N N . ALA A 1 190 ? 7.196 6.259 -19.941 1.00 61.00 190 ALA A N 1
ATOM 1551 C CA . ALA A 1 190 ? 7.734 4.910 -19.771 1.00 61.00 190 ALA A CA 1
ATOM 1552 C C . ALA A 1 190 ? 8.330 4.718 -18.367 1.00 61.00 190 ALA A C 1
ATOM 1554 O O . ALA A 1 190 ? 8.054 3.710 -17.715 1.00 61.00 190 ALA A O 1
ATOM 1555 N N . PHE A 1 191 ? 9.081 5.712 -17.885 1.00 69.06 191 PHE A N 1
ATOM 1556 C CA . PHE A 1 191 ? 9.612 5.729 -16.525 1.00 69.06 191 PHE A CA 1
ATOM 1557 C C . PHE A 1 191 ? 8.489 5.697 -15.481 1.00 69.06 191 PHE A C 1
ATOM 1559 O O . PHE A 1 191 ? 8.506 4.852 -14.592 1.00 69.06 191 PHE A O 1
ATOM 1566 N N . TYR A 1 192 ? 7.460 6.534 -15.643 1.00 76.69 192 TYR A N 1
ATOM 1567 C CA . TYR A 1 192 ? 6.277 6.541 -14.786 1.00 76.69 192 TYR A CA 1
ATOM 1568 C C . TYR A 1 192 ? 5.593 5.167 -14.756 1.00 76.69 192 TYR A C 1
ATOM 1570 O O . TYR A 1 192 ? 5.396 4.609 -13.686 1.00 76.69 192 TYR A O 1
ATOM 1578 N N . ASN A 1 193 ? 5.313 4.563 -15.917 1.00 65.81 193 ASN A N 1
ATOM 1579 C CA . ASN A 1 193 ? 4.660 3.249 -15.973 1.00 65.81 193 ASN A CA 1
ATOM 1580 C C . ASN A 1 193 ? 5.496 2.135 -15.325 1.00 65.81 193 ASN A C 1
ATOM 1582 O O . ASN A 1 193 ? 4.950 1.098 -14.969 1.00 65.81 193 ASN A O 1
ATOM 1586 N N . THR A 1 194 ? 6.814 2.319 -15.234 1.00 66.50 194 THR A N 1
ATOM 1587 C CA . THR A 1 194 ? 7.728 1.337 -14.640 1.00 66.50 194 THR A CA 1
ATOM 1588 C C . THR A 1 194 ? 7.857 1.524 -13.134 1.00 66.50 194 THR A C 1
ATOM 1590 O O . THR A 1 194 ? 7.970 0.541 -12.411 1.00 66.50 194 THR A O 1
ATOM 1593 N N . CYS A 1 195 ? 7.876 2.773 -12.667 1.00 79.00 195 CYS A N 1
ATOM 1594 C CA . CYS A 1 195 ? 8.334 3.113 -11.323 1.00 79.00 195 CYS A CA 1
ATOM 1595 C C . CYS A 1 195 ? 7.282 3.801 -10.447 1.00 79.00 195 CYS A C 1
ATOM 1597 O O . CYS A 1 195 ? 7.493 3.894 -9.246 1.00 79.00 195 CYS A O 1
ATOM 1599 N N . LEU A 1 196 ? 6.206 4.335 -11.026 1.00 80.75 196 LEU A N 1
ATOM 1600 C CA . LEU A 1 196 ? 5.249 5.233 -10.368 1.00 80.75 196 LEU A CA 1
ATOM 1601 C C . LEU A 1 196 ? 3.786 4.845 -10.638 1.00 80.75 196 LEU A C 1
ATOM 1603 O O . LEU A 1 196 ? 2.895 5.649 -10.377 1.00 80.75 196 LEU A O 1
ATOM 1607 N N . ASP A 1 197 ? 3.511 3.641 -11.154 1.00 74.31 197 ASP A N 1
ATOM 1608 C CA . ASP A 1 197 ? 2.146 3.234 -11.536 1.00 74.31 197 ASP A CA 1
ATOM 1609 C C . ASP A 1 197 ? 1.164 3.135 -10.352 1.00 74.31 197 ASP A C 1
ATOM 1611 O O . ASP A 1 197 ? -0.049 3.096 -10.554 1.00 74.31 197 ASP A O 1
ATOM 1615 N N . TYR A 1 198 ? 1.689 3.162 -9.124 1.00 74.88 198 TYR A N 1
ATOM 1616 C CA . TYR A 1 198 ? 0.919 3.272 -7.891 1.00 74.88 198 TYR A CA 1
ATOM 1617 C C . TYR A 1 198 ? 0.266 4.651 -7.694 1.00 74.88 198 TYR A C 1
ATOM 1619 O O . TYR A 1 198 ? -0.661 4.786 -6.897 1.00 74.88 198 TYR A O 1
ATOM 1627 N N . PHE A 1 199 ? 0.747 5.685 -8.387 1.00 80.12 199 PHE A N 1
ATOM 1628 C CA . PHE A 1 199 ? 0.260 7.060 -8.266 1.00 80.12 199 PHE A CA 1
ATOM 1629 C C . PHE A 1 199 ? -0.645 7.439 -9.433 1.00 80.12 199 PHE A C 1
ATOM 1631 O O . PHE A 1 199 ? -0.562 6.851 -10.503 1.00 80.12 199 PHE A O 1
ATOM 1638 N N . ASP A 1 200 ? -1.496 8.449 -9.260 1.00 80.19 200 ASP A N 1
ATOM 1639 C CA . ASP A 1 200 ? -2.332 8.949 -10.352 1.00 80.19 200 ASP A CA 1
ATOM 1640 C C . ASP A 1 200 ? -1.478 9.624 -11.442 1.00 80.19 200 ASP A C 1
ATOM 1642 O O . ASP A 1 200 ? -0.600 10.439 -11.151 1.00 80.19 200 ASP A O 1
ATOM 1646 N N . PHE A 1 201 ? -1.717 9.258 -12.705 1.00 71.25 201 PHE A N 1
ATOM 1647 C CA . PHE A 1 201 ? -0.919 9.757 -13.829 1.00 71.25 201 PHE A CA 1
ATOM 1648 C C . PHE A 1 201 ? -1.110 11.255 -14.039 1.00 71.25 201 PHE A C 1
ATOM 1650 O O . PHE A 1 201 ? -0.127 11.958 -14.263 1.00 71.25 201 PHE A O 1
ATOM 1657 N N . ASP A 1 202 ? -2.351 11.740 -13.950 1.00 69.75 202 ASP A N 1
ATOM 1658 C CA . ASP A 1 202 ? -2.663 13.146 -14.191 1.00 69.75 202 ASP A CA 1
ATOM 1659 C C . ASP A 1 202 ? -2.049 14.011 -13.076 1.00 69.75 202 ASP A C 1
ATOM 1661 O O . ASP A 1 202 ? -1.508 15.084 -13.344 1.00 69.75 202 ASP A O 1
ATOM 1665 N N . ASP A 1 203 ? -2.065 13.541 -11.823 1.00 80.12 203 ASP A N 1
ATOM 1666 C CA . ASP A 1 203 ? -1.377 14.199 -10.704 1.00 80.12 203 ASP A CA 1
ATOM 1667 C C . ASP A 1 203 ? 0.139 14.311 -10.944 1.00 80.12 203 ASP A C 1
ATOM 1669 O O . ASP A 1 203 ? 0.712 15.396 -10.815 1.00 80.12 203 ASP A O 1
ATOM 1673 N N . PHE A 1 204 ? 0.792 13.223 -11.367 1.00 80.50 204 PHE A N 1
ATOM 1674 C CA . PHE A 1 204 ? 2.223 13.251 -11.674 1.00 80.50 204 PHE A CA 1
ATOM 1675 C C . PHE A 1 204 ? 2.552 14.106 -12.910 1.00 80.50 204 PHE A C 1
ATOM 1677 O O . PHE A 1 204 ? 3.539 14.843 -12.908 1.00 80.50 204 PHE A O 1
ATOM 1684 N N . GLU A 1 205 ? 1.730 14.064 -13.961 1.00 78.31 205 GLU A N 1
ATOM 1685 C CA . GLU A 1 205 ? 1.897 14.900 -15.158 1.00 78.31 205 GLU A CA 1
ATOM 1686 C C . GLU A 1 205 ? 1.798 16.396 -14.816 1.00 78.31 205 GLU A C 1
ATOM 1688 O O . GLU A 1 205 ? 2.618 17.209 -15.267 1.00 78.31 205 GLU A O 1
ATOM 1693 N N . ASN A 1 206 ? 0.835 16.763 -13.967 1.00 79.12 206 ASN A N 1
ATOM 1694 C CA . ASN A 1 206 ? 0.712 18.124 -13.456 1.00 79.12 206 ASN A CA 1
ATOM 1695 C C . ASN A 1 206 ? 1.948 18.516 -12.635 1.00 79.12 206 ASN A C 1
ATOM 1697 O O . ASN A 1 206 ? 2.511 19.588 -12.863 1.00 79.12 206 ASN A O 1
ATOM 1701 N N . TYR A 1 207 ? 2.434 17.629 -11.760 1.00 86.00 207 TYR A N 1
ATOM 1702 C CA . TYR A 1 207 ? 3.655 17.866 -10.987 1.00 86.00 207 TYR A CA 1
ATOM 1703 C C . TYR A 1 207 ? 4.870 18.127 -11.885 1.00 86.00 207 TYR A C 1
ATOM 1705 O O . TYR A 1 207 ? 5.584 19.110 -11.696 1.00 86.00 207 TYR A O 1
ATOM 1713 N N . MET A 1 208 ? 5.073 17.293 -12.907 1.00 80.06 208 MET A N 1
ATOM 1714 C CA . MET A 1 208 ? 6.154 17.447 -13.887 1.00 80.06 208 MET A CA 1
ATOM 1715 C C . MET A 1 208 ? 6.077 18.780 -14.643 1.00 80.06 208 MET A C 1
ATOM 1717 O O . MET A 1 208 ? 7.108 19.341 -15.011 1.00 80.06 208 MET A O 1
ATOM 1721 N N . THR A 1 209 ? 4.866 19.291 -14.877 1.00 79.00 209 THR A N 1
ATOM 1722 C CA . THR A 1 209 ? 4.640 20.576 -15.554 1.00 79.00 209 THR A CA 1
ATOM 1723 C C . THR A 1 209 ? 4.958 21.767 -14.647 1.00 79.00 209 THR A C 1
ATOM 1725 O O . THR A 1 209 ? 5.468 22.787 -15.115 1.00 79.00 209 THR A O 1
ATOM 1728 N N . GLU A 1 210 ? 4.655 21.656 -13.354 1.00 81.75 210 GLU A N 1
ATOM 1729 C CA . GLU A 1 210 ? 4.889 22.715 -12.369 1.00 81.75 210 GLU A CA 1
ATOM 1730 C C . GLU A 1 210 ? 6.343 22.760 -11.876 1.00 81.75 210 GLU A C 1
ATOM 1732 O O . GLU A 1 210 ? 6.889 23.844 -11.642 1.00 81.75 210 GLU A O 1
ATOM 1737 N N . TYR A 1 211 ? 6.984 21.597 -11.761 1.00 74.31 211 TYR A N 1
ATOM 1738 C CA . TYR A 1 211 ? 8.307 21.417 -11.177 1.00 74.31 211 TYR A CA 1
ATOM 1739 C C . TYR A 1 211 ? 9.217 20.675 -12.165 1.00 74.31 211 TYR A C 1
ATOM 1741 O O . TYR A 1 211 ? 9.333 19.454 -12.139 1.00 74.31 211 TYR A O 1
ATOM 1749 N N . ASP A 1 212 ? 9.889 21.413 -13.052 1.00 74.88 212 ASP A N 1
ATOM 1750 C CA . ASP A 1 212 ? 10.853 20.836 -13.998 1.00 74.88 212 ASP A CA 1
ATOM 1751 C C . ASP A 1 212 ? 12.295 21.038 -13.510 1.00 74.88 212 ASP A C 1
ATOM 1753 O O . ASP A 1 212 ? 12.871 22.125 -13.620 1.00 74.88 212 ASP A O 1
ATOM 1757 N N . THR A 1 213 ? 12.893 19.979 -12.958 1.00 69.62 213 THR A N 1
ATOM 1758 C CA . THR A 1 213 ? 14.331 19.949 -12.634 1.00 69.62 213 THR A CA 1
ATOM 1759 C C . THR A 1 213 ? 15.211 19.624 -13.849 1.00 69.62 213 THR A C 1
ATOM 1761 O O . THR A 1 213 ? 16.437 19.665 -13.747 1.00 69.62 213 THR A O 1
ATOM 1764 N N . GLY A 1 214 ? 14.617 19.306 -15.004 1.00 69.44 214 GLY A N 1
ATOM 1765 C CA . GLY A 1 214 ? 15.301 18.786 -16.188 1.00 69.44 214 GLY A CA 1
ATOM 1766 C C . GLY A 1 214 ? 15.612 17.285 -16.118 1.00 69.44 214 GLY A C 1
ATOM 1767 O O . GLY A 1 214 ? 16.261 16.756 -17.022 1.00 69.44 214 GLY A O 1
ATOM 1768 N N . SER A 1 215 ? 15.165 16.596 -15.062 1.00 81.00 215 SER A N 1
ATOM 1769 C CA . SER A 1 215 ? 15.430 15.182 -14.791 1.00 81.00 215 SER A CA 1
ATOM 1770 C C . SER A 1 215 ? 14.155 14.490 -14.308 1.00 81.00 215 SER A C 1
ATOM 1772 O O . SER A 1 215 ? 13.630 14.800 -13.240 1.00 81.00 215 SER A O 1
ATOM 1774 N N . VAL A 1 216 ? 13.656 13.519 -15.086 1.00 82.12 216 VAL A N 1
ATOM 1775 C CA . VAL A 1 216 ? 12.480 12.721 -14.685 1.00 82.12 216 VAL A CA 1
ATOM 1776 C C . VAL A 1 216 ? 12.729 11.987 -13.371 1.00 82.12 216 VAL A C 1
ATOM 1778 O O . VAL A 1 216 ? 11.826 11.887 -12.548 1.00 82.12 216 VAL A O 1
ATOM 1781 N N . VAL A 1 217 ? 13.957 11.517 -13.154 1.00 85.50 217 VAL A N 1
ATOM 1782 C CA . VAL A 1 217 ? 14.344 10.798 -11.940 1.00 85.50 217 VAL A CA 1
ATOM 1783 C C . VAL A 1 217 ? 14.256 11.725 -10.733 1.00 85.50 217 VAL A C 1
ATOM 1785 O O . VAL A 1 217 ? 13.582 11.387 -9.766 1.00 85.50 217 VAL A O 1
ATOM 1788 N N . ASP A 1 218 ? 14.865 12.912 -10.803 1.00 89.81 218 ASP A N 1
ATOM 1789 C CA . ASP A 1 218 ? 14.868 13.851 -9.675 1.00 89.81 218 ASP A CA 1
ATOM 1790 C C . ASP A 1 218 ? 13.456 14.363 -9.374 1.00 89.81 218 ASP A C 1
ATOM 1792 O O . ASP A 1 218 ? 13.058 14.439 -8.213 1.00 89.81 218 ASP A O 1
ATOM 1796 N N . ASN A 1 219 ? 12.658 14.636 -10.411 1.00 90.06 219 ASN A N 1
ATOM 1797 C CA . ASN A 1 219 ? 11.248 14.976 -10.240 1.00 90.06 219 ASN A CA 1
ATOM 1798 C C . ASN A 1 219 ? 10.457 13.842 -9.578 1.00 90.06 219 ASN A C 1
ATOM 1800 O O . ASN A 1 219 ? 9.668 14.105 -8.677 1.00 90.06 219 ASN A O 1
ATOM 1804 N N . SER A 1 220 ? 10.692 12.590 -9.979 1.00 91.00 220 SER A N 1
ATOM 1805 C CA . SER A 1 220 ? 10.033 11.418 -9.388 1.00 91.00 220 SER A CA 1
ATOM 1806 C C . SER A 1 220 ? 10.405 11.243 -7.917 1.00 91.00 220 SER A C 1
ATOM 1808 O O . SER A 1 220 ? 9.534 10.998 -7.089 1.00 91.00 220 SER A O 1
ATOM 1810 N N . LEU A 1 221 ? 11.685 11.412 -7.572 1.00 95.00 221 LEU A N 1
ATOM 1811 C CA . LEU A 1 221 ? 12.157 11.335 -6.188 1.00 95.00 221 LEU A CA 1
ATOM 1812 C C . LEU A 1 221 ? 11.543 12.443 -5.320 1.00 95.00 221 LEU A C 1
ATOM 1814 O O . LEU A 1 221 ? 11.073 12.156 -4.222 1.00 95.00 221 LEU A O 1
ATOM 1818 N N . ASN A 1 222 ? 11.493 13.682 -5.819 1.00 95.25 222 ASN A N 1
ATOM 1819 C CA . ASN A 1 222 ? 10.864 14.801 -5.108 1.00 95.25 222 ASN A CA 1
ATOM 1820 C C . ASN A 1 222 ? 9.354 14.585 -4.929 1.00 95.25 222 ASN A C 1
ATOM 1822 O O . ASN A 1 222 ? 8.827 14.787 -3.835 1.00 95.25 222 ASN A O 1
ATOM 1826 N N . TYR A 1 223 ? 8.677 14.118 -5.980 1.00 95.44 223 TYR A N 1
ATOM 1827 C CA . TYR A 1 223 ? 7.259 13.776 -5.943 1.00 95.44 223 TYR A CA 1
ATOM 1828 C C . TYR A 1 223 ? 6.971 12.705 -4.883 1.00 95.44 223 TYR A C 1
ATOM 1830 O O . TYR A 1 223 ? 6.086 12.879 -4.044 1.00 95.44 223 TYR A O 1
ATOM 1838 N N . ILE A 1 224 ? 7.760 11.624 -4.855 1.00 97.25 224 ILE A N 1
ATOM 1839 C CA . ILE A 1 224 ? 7.608 10.570 -3.846 1.00 97.25 224 ILE A CA 1
ATOM 1840 C C . ILE A 1 224 ? 7.914 11.096 -2.436 1.00 97.25 224 ILE A C 1
ATOM 1842 O O . ILE A 1 224 ? 7.190 10.765 -1.502 1.00 97.25 224 ILE A O 1
ATOM 1846 N N . ASP A 1 225 ? 8.936 11.935 -2.251 1.00 96.88 225 ASP A N 1
ATOM 1847 C CA . ASP A 1 225 ? 9.259 12.521 -0.940 1.00 96.88 225 ASP A CA 1
ATOM 1848 C C . ASP A 1 225 ? 8.094 13.366 -0.385 1.00 96.88 225 ASP A C 1
ATOM 1850 O O . ASP A 1 225 ? 7.755 13.290 0.800 1.00 96.88 225 ASP A O 1
ATOM 1854 N N . GLU A 1 226 ? 7.399 14.117 -1.245 1.00 96.31 226 GLU A N 1
ATOM 1855 C CA . GLU A 1 226 ? 6.162 14.809 -0.870 1.00 96.31 226 GLU A CA 1
ATOM 1856 C C . GLU A 1 226 ? 5.039 13.839 -0.477 1.00 96.31 226 GLU A C 1
ATOM 1858 O O . GLU A 1 226 ? 4.330 14.084 0.506 1.00 96.31 226 GLU A O 1
ATOM 1863 N N . HIS A 1 227 ? 4.886 12.723 -1.193 1.00 96.50 227 HIS A N 1
ATOM 1864 C CA . HIS A 1 227 ? 3.909 11.681 -0.859 1.00 96.50 227 HIS A CA 1
ATOM 1865 C C . HIS A 1 227 ? 4.240 10.939 0.434 1.00 96.50 227 HIS A C 1
ATOM 1867 O O . HIS A 1 227 ? 3.325 10.654 1.203 1.00 96.50 227 HIS A O 1
ATOM 1873 N N . ILE A 1 228 ? 5.516 10.709 0.746 1.00 96.56 228 ILE A N 1
ATOM 1874 C CA . ILE A 1 228 ? 5.950 10.134 2.027 1.00 96.56 228 ILE A CA 1
ATOM 1875 C C . ILE A 1 228 ? 5.583 11.077 3.174 1.00 96.56 228 ILE A C 1
ATOM 1877 O O . ILE A 1 228 ? 4.959 10.653 4.151 1.00 96.56 228 ILE A O 1
ATOM 1881 N N . LYS A 1 229 ? 5.902 12.372 3.041 1.00 96.00 229 LYS A N 1
ATOM 1882 C CA . LYS A 1 229 ? 5.546 13.398 4.036 1.00 96.00 229 LYS A CA 1
ATOM 1883 C C . LYS A 1 229 ? 4.038 13.449 4.271 1.00 96.00 229 LYS A C 1
ATOM 1885 O O . LYS A 1 229 ? 3.598 13.435 5.422 1.00 96.00 229 LYS A O 1
ATOM 1890 N N . LYS A 1 230 ? 3.245 13.460 3.194 1.00 93.88 230 LYS A N 1
ATOM 1891 C CA . LYS A 1 230 ? 1.777 13.397 3.274 1.00 93.88 230 LYS A CA 1
ATOM 1892 C C . LYS A 1 230 ? 1.308 12.082 3.897 1.00 93.88 230 LYS A C 1
ATOM 1894 O O . LYS A 1 230 ? 0.432 12.106 4.745 1.00 93.88 230 LYS A O 1
ATOM 1899 N N . GLY A 1 231 ? 1.909 10.948 3.544 1.00 92.19 231 GLY A N 1
ATOM 1900 C CA . GLY A 1 231 ? 1.565 9.632 4.085 1.00 92.19 231 GLY A CA 1
ATOM 1901 C C . GLY A 1 231 ? 1.738 9.555 5.601 1.00 92.19 231 GLY A C 1
ATOM 1902 O O . GLY A 1 231 ? 0.854 9.070 6.305 1.00 92.19 231 GLY A O 1
ATOM 1903 N N . TYR A 1 232 ? 2.823 10.113 6.141 1.00 92.75 232 TYR A N 1
ATOM 1904 C CA . TYR A 1 232 ? 2.991 10.218 7.591 1.00 92.75 232 TYR A CA 1
ATOM 1905 C C . TYR A 1 232 ? 2.033 11.226 8.238 1.00 92.75 232 TYR A C 1
ATOM 1907 O O . TYR A 1 232 ? 1.505 10.943 9.317 1.00 92.75 232 TYR A O 1
ATOM 1915 N N . ALA A 1 233 ? 1.799 12.382 7.606 1.00 91.44 233 ALA A N 1
ATOM 1916 C CA . ALA A 1 233 ? 0.896 13.412 8.123 1.00 91.44 233 ALA A CA 1
ATOM 1917 C C . ALA A 1 233 ? -0.563 12.925 8.193 1.00 91.44 233 ALA A C 1
ATOM 1919 O O . ALA A 1 233 ? -1.219 13.071 9.228 1.00 91.44 233 ALA A O 1
ATOM 1920 N N . ASP A 1 234 ? -1.023 12.285 7.120 1.00 91.12 234 ASP A N 1
ATOM 1921 C CA . ASP A 1 234 ? -2.388 11.787 6.948 1.00 91.12 234 ASP A CA 1
ATOM 1922 C C . ASP A 1 234 ? -2.590 10.412 7.599 1.00 91.12 234 ASP A C 1
ATOM 1924 O O . ASP A 1 234 ? -3.725 9.968 7.753 1.00 91.12 234 ASP A O 1
ATOM 1928 N N . LYS A 1 235 ? -1.500 9.757 8.031 1.00 89.88 235 LYS A N 1
ATOM 1929 C CA . LYS A 1 235 ? -1.494 8.370 8.524 1.00 89.88 235 LYS A CA 1
ATOM 1930 C C . LYS A 1 235 ? -2.058 7.412 7.474 1.00 89.88 235 LYS A C 1
ATOM 1932 O O . LYS A 1 235 ? -2.913 6.590 7.776 1.00 89.88 235 LYS A O 1
ATOM 1937 N N . ASP A 1 236 ? -1.564 7.529 6.250 1.00 87.94 236 ASP A N 1
ATOM 1938 C CA . ASP A 1 236 ? -1.974 6.718 5.108 1.00 87.94 236 ASP A CA 1
ATOM 1939 C C . ASP A 1 236 ? -0.970 5.576 4.901 1.00 87.94 236 ASP A C 1
ATOM 1941 O O . ASP A 1 236 ? 0.179 5.784 4.497 1.00 87.94 236 ASP A O 1
ATOM 1945 N N . PHE A 1 237 ? -1.396 4.354 5.228 1.00 89.62 237 PHE A N 1
ATOM 1946 C CA . PHE A 1 237 ? -0.569 3.160 5.073 1.00 89.62 237 PHE A CA 1
ATOM 1947 C C . PHE A 1 237 ? -0.221 2.886 3.606 1.00 89.62 237 PHE A C 1
ATOM 1949 O O . PHE A 1 237 ? 0.936 2.586 3.301 1.00 89.62 237 PHE A O 1
ATOM 1956 N N . ASN A 1 238 ? -1.215 2.972 2.719 1.00 87.38 238 ASN A N 1
ATOM 1957 C CA . ASN A 1 238 ? -1.074 2.588 1.318 1.00 87.38 238 ASN A CA 1
ATOM 1958 C C . ASN A 1 238 ? -0.153 3.574 0.604 1.00 87.38 238 ASN A C 1
ATOM 1960 O O . ASN A 1 238 ? 0.812 3.150 -0.020 1.00 87.38 238 ASN A O 1
ATOM 1964 N N . ARG A 1 239 ? -0.321 4.883 0.836 1.00 90.44 239 ARG A N 1
ATOM 1965 C CA . ARG A 1 239 ? 0.584 5.896 0.274 1.00 90.44 239 ARG A CA 1
ATOM 1966 C C . ARG A 1 239 ? 2.041 5.673 0.679 1.00 90.44 239 ARG A C 1
ATOM 1968 O O . ARG A 1 239 ? 2.930 5.824 -0.157 1.00 90.44 239 ARG A O 1
ATOM 1975 N N . LEU A 1 240 ? 2.313 5.302 1.934 1.00 93.12 240 LEU A N 1
ATOM 1976 C CA . LEU A 1 240 ? 3.676 4.985 2.384 1.00 93.12 240 LEU A CA 1
ATOM 1977 C C . LEU A 1 240 ? 4.220 3.713 1.725 1.00 93.12 240 LEU A C 1
ATOM 1979 O O . LEU A 1 240 ? 5.368 3.692 1.281 1.00 93.12 240 LEU A O 1
ATOM 1983 N N . HIS A 1 241 ? 3.401 2.663 1.654 1.00 93.62 241 HIS A N 1
ATOM 1984 C CA . HIS A 1 241 ? 3.758 1.406 1.003 1.00 93.62 241 HIS A CA 1
ATOM 1985 C C . HIS A 1 241 ? 4.102 1.617 -0.477 1.00 93.62 241 HIS A C 1
ATOM 1987 O O . HIS A 1 241 ? 5.149 1.168 -0.947 1.00 93.62 241 HIS A O 1
ATOM 1993 N N . ASP A 1 242 ? 3.253 2.348 -1.187 1.00 91.25 242 ASP A N 1
ATOM 1994 C CA . ASP A 1 242 ? 3.369 2.635 -2.614 1.00 91.25 242 ASP A CA 1
ATOM 1995 C C . ASP A 1 242 ? 4.561 3.550 -2.910 1.00 91.25 242 ASP A C 1
ATOM 1997 O O . ASP A 1 242 ? 5.307 3.326 -3.864 1.00 91.25 242 ASP A O 1
ATOM 2001 N N . SER A 1 243 ? 4.827 4.511 -2.021 1.00 96.12 243 SER A N 1
ATOM 2002 C CA . SER A 1 243 ? 6.020 5.359 -2.079 1.00 96.12 243 SER A CA 1
ATOM 2003 C C . SER A 1 243 ? 7.313 4.555 -1.953 1.00 96.12 243 SER A C 1
ATOM 2005 O O . SER A 1 243 ? 8.215 4.712 -2.773 1.00 96.12 243 SER A O 1
ATOM 2007 N N . PHE A 1 244 ? 7.421 3.665 -0.961 1.00 96.00 244 PHE A N 1
ATOM 2008 C CA . PHE A 1 244 ? 8.623 2.837 -0.803 1.00 96.00 244 PHE A CA 1
ATOM 2009 C C . PHE A 1 244 ? 8.772 1.816 -1.935 1.00 96.00 244 PHE A C 1
ATOM 2011 O O . PHE A 1 244 ? 9.891 1.582 -2.390 1.00 96.00 244 PHE A O 1
ATOM 2018 N N . SER A 1 245 ? 7.663 1.265 -2.437 1.00 89.94 245 SER A N 1
ATOM 2019 C CA . SER A 1 245 ? 7.662 0.377 -3.611 1.00 89.94 245 SER A CA 1
ATOM 2020 C C . SER A 1 245 ? 8.191 1.105 -4.849 1.00 89.94 245 SER A C 1
ATOM 2022 O O . SER A 1 245 ? 9.065 0.597 -5.549 1.00 89.94 245 SER A O 1
ATOM 2024 N N . SER A 1 246 ? 7.740 2.340 -5.061 1.00 90.50 246 SER A N 1
ATOM 2025 C CA . SER A 1 246 ? 8.193 3.187 -6.166 1.00 90.50 246 SER A CA 1
ATOM 2026 C C . SER A 1 246 ? 9.672 3.558 -6.043 1.00 90.50 246 SER A C 1
ATOM 2028 O O . SER A 1 246 ? 10.413 3.455 -7.018 1.00 90.50 246 SER A O 1
ATOM 2030 N N . LEU A 1 247 ? 10.151 3.909 -4.841 1.00 96.38 247 LEU A N 1
ATOM 2031 C CA . LEU A 1 247 ? 11.581 4.149 -4.610 1.00 96.38 247 LEU A CA 1
ATOM 2032 C C . LEU A 1 247 ? 12.424 2.909 -4.922 1.00 96.38 247 LEU A C 1
ATOM 2034 O O . LEU A 1 247 ? 13.450 3.034 -5.588 1.00 96.38 247 LEU A O 1
ATOM 2038 N N . ALA A 1 248 ? 11.991 1.717 -4.498 1.00 82.19 248 ALA A N 1
ATOM 2039 C CA . ALA A 1 248 ? 12.697 0.479 -4.816 1.00 82.19 248 ALA A CA 1
ATOM 2040 C C . ALA A 1 248 ? 12.821 0.272 -6.337 1.00 82.19 248 ALA A C 1
ATOM 2042 O O . ALA A 1 248 ? 13.917 0.003 -6.830 1.00 82.19 248 ALA A O 1
ATOM 2043 N N . LEU A 1 249 ? 11.735 0.480 -7.090 1.00 78.19 249 LEU A N 1
ATOM 2044 C CA . LEU A 1 249 ? 11.724 0.367 -8.554 1.00 78.19 249 LEU A CA 1
ATOM 2045 C C . LEU A 1 249 ? 12.620 1.410 -9.237 1.00 78.19 249 LEU A C 1
ATOM 2047 O O . LEU A 1 249 ? 13.376 1.055 -10.143 1.00 78.19 249 LEU A O 1
ATOM 2051 N N . ILE A 1 250 ? 12.599 2.667 -8.778 1.00 82.69 250 ILE A N 1
ATOM 2052 C CA . ILE A 1 250 ? 13.500 3.718 -9.276 1.00 82.69 250 ILE A CA 1
ATOM 2053 C C . ILE A 1 250 ? 14.956 3.308 -9.062 1.00 82.69 250 ILE A C 1
ATOM 2055 O O . ILE A 1 250 ? 15.757 3.371 -9.990 1.00 82.69 250 ILE A O 1
ATOM 2059 N N . HIS A 1 251 ? 15.306 2.856 -7.859 1.00 81.88 251 HIS A N 1
ATOM 2060 C CA . HIS A 1 251 ? 16.673 2.459 -7.545 1.00 81.88 251 HIS A CA 1
ATOM 2061 C C . HIS A 1 251 ? 17.126 1.230 -8.344 1.00 81.88 251 HIS A C 1
ATOM 2063 O O . HIS A 1 251 ? 18.261 1.218 -8.815 1.00 81.88 251 HIS A O 1
ATOM 2069 N N . ILE A 1 252 ? 16.244 0.256 -8.597 1.00 71.00 252 ILE A N 1
ATOM 2070 C CA . ILE A 1 252 ? 16.518 -0.860 -9.521 1.00 71.00 252 ILE A CA 1
ATOM 2071 C C . ILE A 1 252 ? 16.785 -0.339 -10.937 1.00 71.00 252 ILE A C 1
ATOM 2073 O O . ILE A 1 252 ? 17.745 -0.768 -11.569 1.00 71.00 252 ILE A O 1
ATOM 2077 N N . ASN A 1 253 ? 15.972 0.599 -11.434 1.00 72.50 253 ASN A N 1
ATOM 2078 C CA . ASN A 1 253 ? 16.137 1.175 -12.773 1.00 72.50 253 ASN A CA 1
ATOM 2079 C C . ASN A 1 253 ? 17.462 1.944 -12.935 1.00 72.50 253 ASN A C 1
ATOM 2081 O O . ASN A 1 253 ? 17.979 2.064 -14.043 1.00 72.50 253 ASN A O 1
ATOM 2085 N N . LEU A 1 254 ? 18.016 2.440 -11.826 1.00 76.62 254 LEU A N 1
ATOM 2086 C CA . LEU A 1 254 ? 19.295 3.148 -11.755 1.00 76.62 254 LEU A CA 1
ATOM 2087 C C . LEU A 1 254 ? 20.487 2.238 -11.410 1.00 76.62 254 LEU A C 1
ATOM 2089 O O . LEU A 1 254 ? 21.566 2.756 -11.121 1.00 76.62 254 LEU A O 1
ATOM 2093 N N . ASP A 1 255 ? 20.300 0.913 -11.391 1.00 75.88 255 ASP A N 1
ATOM 2094 C CA . ASP A 1 255 ? 21.295 -0.079 -10.950 1.00 75.88 255 ASP A CA 1
ATOM 2095 C C . ASP A 1 255 ? 21.828 0.163 -9.517 1.00 75.88 255 ASP A C 1
ATOM 2097 O O . ASP A 1 255 ? 22.923 -0.266 -9.146 1.00 75.88 255 ASP A O 1
ATOM 2101 N N . ASN A 1 256 ? 21.051 0.853 -8.678 1.00 83.06 256 ASN A N 1
ATOM 2102 C CA . ASN A 1 256 ? 21.373 1.141 -7.285 1.00 83.06 256 ASN A CA 1
ATOM 2103 C C . ASN A 1 256 ? 20.683 0.132 -6.353 1.00 83.06 256 ASN A C 1
ATOM 2105 O O . ASN A 1 256 ? 19.717 0.429 -5.650 1.00 83.06 256 ASN A O 1
ATOM 2109 N N . PHE A 1 257 ? 21.172 -1.105 -6.379 1.00 82.81 257 PHE A N 1
ATOM 2110 C CA . PHE A 1 257 ? 20.516 -2.230 -5.710 1.00 82.81 257 PHE A CA 1
ATOM 2111 C C . PHE A 1 257 ? 20.520 -2.145 -4.172 1.00 82.81 257 PHE A C 1
ATOM 2113 O O . PHE A 1 257 ? 19.624 -2.702 -3.541 1.00 82.81 257 PHE A O 1
ATOM 2120 N N . GLU A 1 258 ? 21.474 -1.434 -3.558 1.00 91.94 258 GLU A N 1
ATOM 2121 C CA . GLU A 1 258 ? 21.540 -1.285 -2.094 1.00 91.94 258 GLU A CA 1
ATOM 2122 C C . GLU A 1 258 ? 20.413 -0.381 -1.573 1.00 91.94 258 GLU A C 1
ATOM 2124 O O . GLU A 1 258 ? 19.717 -0.749 -0.626 1.00 91.94 258 GLU A O 1
ATOM 2129 N N . ASP A 1 259 ? 20.154 0.749 -2.241 1.00 92.19 259 ASP A N 1
ATOM 2130 C CA . ASP A 1 259 ? 19.022 1.619 -1.903 1.00 92.19 259 ASP A CA 1
ATOM 2131 C C . ASP A 1 259 ? 17.675 0.969 -2.264 1.00 92.19 259 ASP A C 1
ATOM 2133 O O . ASP A 1 259 ? 16.676 1.153 -1.560 1.00 92.19 259 ASP A O 1
ATOM 2137 N N . ALA A 1 260 ? 17.629 0.144 -3.31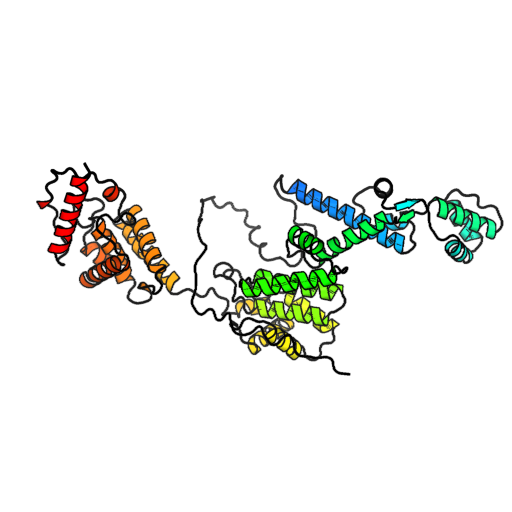7 1.00 83.81 260 ALA A N 1
ATOM 2138 C CA . ALA A 1 260 ? 16.451 -0.671 -3.606 1.00 83.81 260 ALA A CA 1
ATOM 2139 C C . ALA A 1 260 ? 16.160 -1.659 -2.465 1.00 83.81 260 ALA A C 1
ATOM 2141 O O . ALA A 1 260 ? 15.034 -1.724 -1.968 1.00 83.81 260 ALA A O 1
ATOM 2142 N N . LEU A 1 261 ? 17.189 -2.371 -1.989 1.00 93.12 261 LEU A N 1
ATOM 2143 C CA . LEU A 1 261 ? 17.091 -3.281 -0.849 1.00 93.12 261 LEU A CA 1
ATOM 2144 C C . LEU A 1 261 ? 16.655 -2.543 0.420 1.00 93.12 261 LEU A C 1
ATOM 2146 O O . LEU A 1 261 ? 15.805 -3.036 1.161 1.00 93.12 261 LEU A O 1
ATOM 2150 N N . PHE A 1 262 ? 17.196 -1.349 0.663 1.00 97.31 262 PHE A N 1
ATOM 2151 C CA . PHE A 1 262 ? 16.806 -0.517 1.796 1.00 97.31 262 PHE A CA 1
ATOM 2152 C C . PHE A 1 262 ? 15.298 -0.220 1.798 1.00 97.31 262 PHE A C 1
ATOM 2154 O O . PHE A 1 262 ? 14.638 -0.361 2.831 1.00 97.31 262 PHE A O 1
ATOM 2161 N N . ASN A 1 263 ? 14.727 0.116 0.638 1.00 96.88 263 ASN A N 1
ATOM 2162 C CA . ASN A 1 263 ? 13.293 0.368 0.502 1.00 96.88 263 ASN A CA 1
ATOM 2163 C C . ASN A 1 263 ? 12.445 -0.911 0.626 1.00 96.88 263 ASN A C 1
ATOM 2165 O O . ASN A 1 263 ? 11.417 -0.887 1.301 1.00 96.88 263 ASN A O 1
ATOM 2169 N N . GLU A 1 264 ? 12.896 -2.051 0.099 1.00 95.94 264 GLU A N 1
ATOM 2170 C CA . GLU A 1 264 ? 12.226 -3.348 0.304 1.00 95.94 264 GLU A CA 1
ATOM 2171 C C . GLU A 1 264 ? 12.182 -3.760 1.787 1.00 95.94 264 GLU A C 1
ATOM 2173 O O . GLU A 1 264 ? 11.166 -4.265 2.280 1.00 95.94 264 GLU A O 1
ATOM 2178 N N . LEU A 1 265 ? 13.245 -3.473 2.546 1.00 98.12 265 LEU A N 1
ATOM 2179 C CA . LEU A 1 265 ? 13.262 -3.668 3.998 1.00 98.12 265 LEU A CA 1
ATOM 2180 C C . LEU A 1 265 ? 12.278 -2.721 4.702 1.00 98.12 265 LEU A C 1
ATOM 2182 O O . LEU A 1 265 ? 11.584 -3.148 5.628 1.00 98.12 265 LEU A O 1
ATOM 2186 N N . LYS A 1 266 ? 12.156 -1.462 4.255 1.00 98.00 266 LYS A N 1
ATOM 2187 C CA . LYS A 1 266 ? 11.138 -0.526 4.769 1.00 98.00 266 LYS A CA 1
ATOM 2188 C C . LYS A 1 266 ? 9.721 -1.029 4.509 1.00 98.00 266 LYS A C 1
ATOM 2190 O O . LYS A 1 266 ? 8.902 -0.961 5.424 1.00 98.00 266 LYS A O 1
ATOM 2195 N N . ILE A 1 267 ? 9.444 -1.591 3.331 1.00 96.31 267 ILE A N 1
ATOM 2196 C CA . ILE A 1 267 ? 8.155 -2.227 3.011 1.00 96.31 267 ILE A CA 1
ATOM 2197 C C . ILE A 1 267 ? 7.883 -3.377 3.986 1.00 96.31 267 ILE A C 1
ATOM 2199 O O . ILE A 1 267 ? 6.834 -3.394 4.629 1.00 96.31 267 ILE A O 1
ATOM 2203 N N . PHE A 1 268 ? 8.840 -4.289 4.179 1.00 95.75 268 PHE A N 1
ATOM 2204 C CA . PHE A 1 268 ? 8.694 -5.411 5.114 1.00 95.75 268 PHE A CA 1
ATOM 2205 C C . PHE A 1 268 ? 8.373 -4.936 6.542 1.00 95.75 268 PHE A C 1
ATOM 2207 O O . PHE A 1 268 ? 7.469 -5.444 7.212 1.00 95.75 268 PHE A O 1
ATOM 2214 N N . ILE A 1 269 ? 9.096 -3.917 7.015 1.00 95.62 269 ILE A N 1
ATOM 2215 C CA . ILE A 1 269 ? 8.925 -3.337 8.351 1.00 95.62 269 ILE A CA 1
ATOM 2216 C C . ILE A 1 269 ? 7.572 -2.639 8.484 1.00 95.62 269 ILE A C 1
ATOM 2218 O O . ILE A 1 269 ? 6.889 -2.831 9.496 1.00 95.62 269 ILE A O 1
ATOM 2222 N N . LEU A 1 270 ? 7.182 -1.849 7.481 1.00 93.56 270 LEU A N 1
ATOM 2223 C CA . LEU A 1 270 ? 5.894 -1.170 7.423 1.00 93.56 270 LEU A CA 1
ATOM 2224 C C . LEU A 1 270 ? 4.758 -2.193 7.492 1.00 93.56 270 LEU A C 1
ATOM 2226 O O . LEU A 1 270 ? 3.853 -2.042 8.310 1.00 93.56 270 LEU A O 1
ATOM 2230 N N . ARG A 1 271 ? 4.846 -3.282 6.721 1.00 91.56 271 ARG A N 1
ATOM 2231 C CA . ARG A 1 271 ? 3.807 -4.317 6.677 1.00 91.56 271 ARG A CA 1
ATOM 2232 C C . ARG A 1 271 ? 3.687 -5.158 7.949 1.00 91.56 271 ARG A C 1
ATOM 2234 O O . ARG A 1 271 ? 2.604 -5.611 8.304 1.00 91.56 271 ARG A O 1
ATOM 2241 N N . LEU A 1 272 ? 4.767 -5.321 8.709 1.00 90.25 272 LEU A N 1
ATOM 2242 C CA . LEU A 1 272 ? 4.685 -5.902 10.055 1.00 90.25 272 LEU A CA 1
ATOM 2243 C C . LEU A 1 272 ? 4.096 -4.942 11.099 1.00 90.25 272 LEU A C 1
ATOM 2245 O O . LEU A 1 272 ? 3.778 -5.359 12.217 1.00 90.25 272 LEU A O 1
ATOM 2249 N N . ASN A 1 273 ? 3.964 -3.660 10.764 1.00 88.56 273 ASN A N 1
ATOM 2250 C CA . ASN A 1 273 ? 3.464 -2.616 11.646 1.00 88.56 273 ASN A CA 1
ATOM 2251 C C . ASN A 1 273 ? 2.386 -1.761 10.951 1.00 88.56 273 ASN A C 1
ATOM 2253 O O . ASN A 1 273 ? 2.563 -0.545 10.856 1.00 88.56 273 ASN A O 1
ATOM 2257 N N . PRO A 1 274 ? 1.250 -2.345 10.516 1.00 88.12 274 PRO A N 1
ATOM 2258 C CA . PRO A 1 274 ? 0.185 -1.634 9.806 1.00 88.12 274 PRO A CA 1
ATOM 2259 C C . PRO A 1 274 ? -0.652 -0.755 10.751 1.00 88.12 274 PRO A C 1
ATOM 2261 O O . PRO A 1 274 ? -1.862 -0.893 10.871 1.00 88.12 274 PRO A O 1
ATOM 2264 N N . VAL A 1 275 ? -0.005 0.148 11.492 1.00 82.56 275 VAL A N 1
ATOM 2265 C CA . VAL A 1 275 ? -0.627 0.954 12.560 1.00 82.56 275 VAL A CA 1
ATOM 2266 C C . VAL A 1 275 ? -1.596 2.020 12.060 1.00 82.56 275 VAL A C 1
ATOM 2268 O O . VAL A 1 275 ? -2.261 2.657 12.879 1.00 82.56 275 VAL A O 1
ATOM 2271 N N . PHE A 1 276 ? -1.620 2.220 10.748 1.00 83.44 276 PHE A N 1
ATOM 2272 C CA . PHE A 1 276 ? -2.445 3.175 10.026 1.00 83.44 276 PHE A CA 1
ATOM 2273 C C . PHE A 1 276 ? -3.624 2.520 9.300 1.00 83.44 276 PHE A C 1
ATOM 2275 O O . PHE A 1 276 ? -4.522 3.244 8.896 1.00 83.44 276 PHE A O 1
ATOM 2282 N N . LEU A 1 277 ? -3.651 1.185 9.187 1.00 79.44 277 LEU A N 1
ATOM 2283 C CA . LEU A 1 277 ? -4.815 0.480 8.654 1.00 79.44 277 LEU A CA 1
ATOM 2284 C C . LEU A 1 277 ? -5.953 0.472 9.670 1.00 79.44 277 LEU A C 1
ATOM 2286 O O . LEU A 1 277 ? -5.727 0.340 10.883 1.00 79.44 277 LEU A O 1
ATOM 2290 N N . ASP A 1 278 ? -7.174 0.583 9.166 1.00 71.94 278 ASP A N 1
ATOM 2291 C CA . ASP A 1 278 ? -8.372 0.428 9.972 1.00 71.94 278 ASP A CA 1
ATOM 2292 C C . ASP A 1 278 ? -8.711 -1.053 10.241 1.00 71.94 278 ASP A C 1
ATOM 2294 O O . ASP A 1 278 ? -8.037 -1.992 9.812 1.00 71.94 278 ASP A O 1
ATOM 2298 N N . ASN A 1 279 ? -9.755 -1.284 11.038 1.00 65.19 279 ASN A N 1
ATOM 2299 C CA . ASN A 1 279 ? -10.142 -2.640 11.427 1.00 65.19 279 ASN A CA 1
ATOM 2300 C C . ASN A 1 279 ? -10.715 -3.469 10.273 1.00 65.19 279 ASN A C 1
ATOM 2302 O O . ASN A 1 279 ? -10.657 -4.697 10.354 1.00 65.19 279 ASN A O 1
ATOM 2306 N N . ASP A 1 280 ? -11.308 -2.832 9.266 1.00 66.12 280 ASP A N 1
ATOM 2307 C CA . ASP A 1 280 ? -11.864 -3.518 8.107 1.00 66.12 280 ASP A CA 1
ATOM 2308 C C . ASP A 1 280 ? -10.739 -3.930 7.155 1.00 66.12 280 ASP A C 1
ATOM 2310 O O . ASP A 1 280 ? -10.687 -5.093 6.755 1.00 66.12 280 ASP A O 1
ATOM 2314 N N . GLU A 1 281 ? -9.775 -3.043 6.912 1.00 72.62 281 GLU A N 1
ATOM 2315 C CA . GLU A 1 281 ? -8.554 -3.326 6.152 1.00 72.62 281 GLU A CA 1
ATOM 2316 C C . GLU A 1 281 ? -7.707 -4.437 6.798 1.00 72.62 281 GLU A C 1
ATOM 2318 O O . GLU A 1 281 ? -7.065 -5.224 6.102 1.00 72.62 281 GLU A O 1
ATOM 2323 N N . LEU A 1 282 ? -7.734 -4.560 8.131 1.00 72.19 282 LEU A N 1
ATOM 2324 C CA . LEU A 1 282 ? -7.002 -5.596 8.868 1.00 72.19 282 LEU A CA 1
ATOM 2325 C C . LEU A 1 282 ? -7.624 -7.002 8.805 1.00 72.19 282 LEU A C 1
ATOM 2327 O O . LEU A 1 282 ? -6.953 -7.957 9.201 1.00 72.19 282 LEU A O 1
ATOM 2331 N N . LYS A 1 283 ? -8.878 -7.167 8.353 1.00 67.38 283 LYS A N 1
ATOM 2332 C CA . LYS A 1 283 ? -9.575 -8.475 8.373 1.00 67.38 283 LYS A CA 1
ATOM 2333 C C . LYS A 1 283 ? -8.881 -9.529 7.517 1.00 67.38 283 LYS A C 1
ATOM 2335 O O . LYS A 1 283 ? -8.695 -10.653 7.978 1.00 67.38 283 LYS A O 1
ATOM 2340 N N . ASP A 1 284 ? -8.474 -9.132 6.317 1.00 68.69 284 ASP A N 1
ATOM 2341 C CA . ASP A 1 284 ? -7.845 -10.003 5.317 1.00 68.69 284 ASP A CA 1
ATOM 2342 C C . ASP A 1 284 ? -6.364 -9.654 5.104 1.00 68.69 284 ASP A C 1
ATOM 2344 O O . ASP A 1 284 ? -5.741 -10.049 4.114 1.00 68.69 284 ASP A O 1
ATOM 2348 N N . TYR A 1 285 ? -5.788 -8.887 6.033 1.00 80.31 285 TYR A N 1
ATOM 2349 C CA . TYR A 1 285 ? -4.438 -8.370 5.902 1.00 80.31 285 TYR A CA 1
ATOM 2350 C C . TYR A 1 285 ? -3.381 -9.465 6.050 1.00 80.31 285 TYR A C 1
ATOM 2352 O O . TYR A 1 285 ? -3.341 -10.193 7.043 1.00 80.31 285 TYR A O 1
ATOM 2360 N N . VAL A 1 286 ? -2.464 -9.520 5.081 1.00 83.50 286 VAL A N 1
ATOM 2361 C CA . VAL A 1 286 ? -1.331 -10.451 5.066 1.00 83.50 286 VAL A CA 1
ATOM 2362 C C . VAL A 1 286 ? -0.038 -9.699 5.419 1.00 83.50 286 VAL A C 1
ATOM 2364 O O . VAL A 1 286 ? 0.443 -8.903 4.602 1.00 83.50 286 VAL A O 1
ATOM 2367 N N . PRO A 1 287 ? 0.553 -9.942 6.607 1.00 85.00 287 PRO A N 1
ATOM 2368 C CA . PRO A 1 287 ? 1.704 -9.176 7.090 1.00 85.00 287 PRO A CA 1
ATOM 2369 C C . PRO A 1 287 ? 2.974 -9.375 6.270 1.00 85.00 287 PRO A C 1
ATOM 2371 O O . PRO A 1 287 ? 3.653 -8.411 5.930 1.00 85.00 287 PRO A O 1
ATOM 2374 N N . ILE A 1 288 ? 3.302 -10.622 5.936 1.00 87.94 288 ILE A N 1
ATOM 2375 C CA . ILE A 1 288 ? 4.500 -10.956 5.170 1.00 87.94 288 ILE A CA 1
ATOM 2376 C C . ILE A 1 288 ? 4.070 -11.392 3.777 1.00 87.94 288 ILE A C 1
ATOM 2378 O O . ILE A 1 288 ? 3.324 -12.358 3.634 1.00 87.94 288 ILE A O 1
ATOM 2382 N N . HIS A 1 289 ? 4.546 -10.684 2.755 1.00 84.62 289 HIS A N 1
ATOM 2383 C CA . HIS A 1 289 ? 4.250 -10.995 1.360 1.00 84.62 289 HIS A CA 1
ATOM 2384 C C . HIS A 1 289 ? 5.423 -11.738 0.717 1.00 84.62 289 HIS A C 1
ATOM 2386 O O . HIS A 1 289 ? 6.571 -11.321 0.864 1.00 84.62 289 HIS A O 1
ATOM 2392 N N . TYR A 1 290 ? 5.138 -12.813 -0.024 1.00 81.38 290 TYR A N 1
ATOM 2393 C CA . TYR A 1 290 ? 6.171 -13.626 -0.678 1.00 81.38 290 TYR A CA 1
ATOM 2394 C C . TYR A 1 290 ? 7.047 -12.809 -1.635 1.00 81.38 290 TYR A C 1
ATOM 2396 O O . TYR A 1 290 ? 8.267 -12.930 -1.604 1.00 81.38 290 TYR A O 1
ATOM 2404 N N . SER A 1 291 ? 6.439 -11.929 -2.434 1.00 77.44 291 SER A N 1
ATOM 2405 C CA . SER A 1 291 ? 7.165 -11.093 -3.394 1.00 77.44 291 SER A CA 1
ATOM 2406 C C . SER A 1 291 ? 8.189 -10.164 -2.741 1.00 77.44 291 SER A C 1
ATOM 2408 O O . SER A 1 291 ? 9.323 -10.107 -3.197 1.00 77.44 291 SER A O 1
ATOM 2410 N N . ASN A 1 292 ? 7.823 -9.494 -1.646 1.00 90.00 292 ASN A N 1
ATOM 2411 C CA . ASN A 1 292 ? 8.730 -8.619 -0.900 1.00 90.00 292 ASN A CA 1
ATOM 2412 C C . ASN A 1 292 ? 9.903 -9.411 -0.292 1.00 90.00 292 ASN A C 1
ATOM 2414 O O . ASN A 1 292 ? 11.051 -8.994 -0.404 1.00 90.00 292 ASN A O 1
ATOM 2418 N N . VAL A 1 293 ? 9.650 -10.599 0.272 1.00 88.38 293 VAL A N 1
ATOM 2419 C CA . VAL A 1 293 ? 10.721 -11.474 0.789 1.00 88.38 293 VAL A CA 1
ATOM 2420 C C . VAL A 1 293 ? 11.658 -11.933 -0.334 1.00 88.38 293 VAL A C 1
ATOM 2422 O O . VAL A 1 293 ? 12.874 -11.866 -0.174 1.00 88.38 293 VAL A O 1
ATOM 2425 N N . ASN A 1 294 ? 11.107 -12.331 -1.483 1.00 81.38 294 ASN A N 1
ATOM 2426 C CA . ASN A 1 294 ? 11.892 -12.724 -2.653 1.00 81.38 294 ASN A CA 1
ATOM 2427 C C . ASN A 1 294 ? 12.735 -11.557 -3.202 1.00 81.38 294 ASN A C 1
ATOM 2429 O O . ASN A 1 294 ? 13.898 -11.753 -3.542 1.00 81.38 294 ASN A O 1
ATOM 2433 N N . ASN A 1 295 ? 12.188 -10.337 -3.251 1.00 77.12 295 ASN A N 1
ATOM 2434 C CA . ASN A 1 295 ? 12.943 -9.148 -3.655 1.00 77.12 295 ASN A CA 1
ATOM 2435 C C . ASN A 1 295 ? 14.122 -8.893 -2.705 1.00 77.12 295 ASN A C 1
ATOM 2437 O O . ASN A 1 295 ? 15.243 -8.685 -3.168 1.00 77.12 295 ASN A O 1
ATOM 2441 N N . ILE A 1 296 ? 13.896 -8.977 -1.388 1.00 90.62 296 ILE A N 1
ATOM 2442 C CA . ILE A 1 296 ? 14.952 -8.836 -0.374 1.00 90.62 296 ILE A CA 1
ATOM 2443 C C . ILE A 1 296 ? 16.041 -9.895 -0.569 1.00 90.62 296 ILE A C 1
ATOM 2445 O O . ILE A 1 296 ? 17.222 -9.556 -0.526 1.00 90.62 296 ILE A O 1
ATOM 2449 N N . GLU A 1 297 ? 15.674 -11.158 -0.794 1.00 85.69 297 GLU A N 1
ATOM 2450 C CA . GLU A 1 297 ? 16.626 -12.254 -1.005 1.00 85.69 297 GLU A CA 1
ATOM 2451 C C . GLU A 1 297 ? 17.490 -12.024 -2.255 1.00 85.69 297 GLU A C 1
ATOM 2453 O O . GLU A 1 297 ? 18.721 -12.068 -2.178 1.00 85.69 297 GLU A O 1
ATOM 2458 N N . VAL A 1 298 ? 16.858 -11.704 -3.390 1.00 78.75 298 VAL A N 1
ATOM 2459 C CA . VAL A 1 298 ? 17.549 -11.451 -4.664 1.00 78.75 298 VAL A CA 1
ATOM 2460 C C . VAL A 1 298 ? 18.476 -10.241 -4.562 1.00 78.75 298 VAL A C 1
ATOM 2462 O O . VAL A 1 298 ? 19.640 -10.329 -4.952 1.00 78.75 298 VAL A O 1
ATOM 2465 N N . LEU A 1 299 ? 17.997 -9.122 -4.015 1.00 76.94 299 LEU A N 1
ATOM 2466 C CA . LEU A 1 299 ? 18.799 -7.905 -3.876 1.00 76.94 299 LEU A CA 1
ATOM 2467 C C . LEU A 1 299 ? 19.946 -8.092 -2.876 1.00 76.94 299 LEU A C 1
ATOM 2469 O O . LEU A 1 29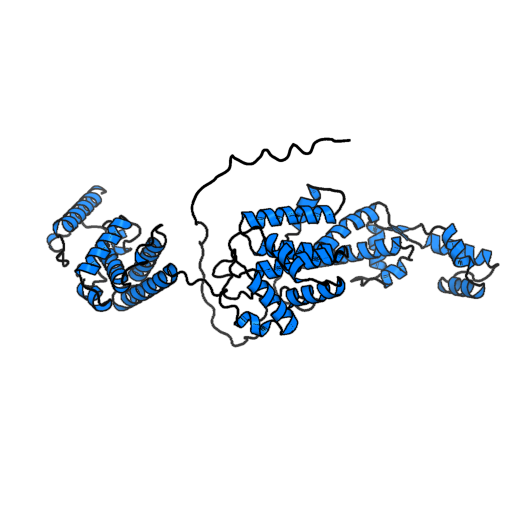9 ? 21.060 -7.650 -3.141 1.00 76.94 299 LEU A O 1
ATOM 2473 N N . SER A 1 300 ? 19.723 -8.817 -1.774 1.00 86.56 300 SER A N 1
ATOM 2474 C CA . SER A 1 300 ? 20.790 -9.144 -0.816 1.00 86.56 300 SER A CA 1
ATOM 2475 C C . SER A 1 300 ? 21.914 -9.948 -1.473 1.00 86.56 300 SER A C 1
ATOM 2477 O O . SER A 1 300 ? 23.088 -9.693 -1.202 1.00 86.56 300 SER A O 1
ATOM 2479 N N . ALA A 1 301 ? 21.565 -10.890 -2.357 1.00 77.69 301 ALA A N 1
ATOM 2480 C CA . ALA A 1 301 ? 22.538 -11.667 -3.119 1.00 77.69 301 ALA A CA 1
ATOM 2481 C C . ALA A 1 301 ? 23.278 -10.818 -4.168 1.00 77.69 301 ALA A C 1
ATOM 2483 O O . ALA A 1 301 ? 24.491 -10.956 -4.304 1.00 77.69 301 ALA A O 1
ATOM 2484 N N . LEU A 1 302 ? 22.574 -9.931 -4.883 1.00 76.19 302 LEU A N 1
ATOM 2485 C CA . LEU A 1 302 ? 23.169 -9.029 -5.881 1.00 76.19 302 LEU A CA 1
ATOM 2486 C C . LEU A 1 302 ? 24.154 -8.029 -5.264 1.00 76.19 302 LEU A C 1
ATOM 2488 O O . LEU A 1 302 ? 25.175 -7.719 -5.873 1.00 76.19 302 LEU A O 1
ATOM 2492 N N . CYS A 1 303 ? 23.849 -7.533 -4.068 1.00 78.50 303 CYS A N 1
ATOM 2493 C CA . CYS A 1 303 ? 24.665 -6.555 -3.354 1.00 78.50 303 CYS A CA 1
ATOM 2494 C C . CYS A 1 303 ? 25.814 -7.170 -2.539 1.00 78.50 303 CYS A C 1
ATOM 2496 O O . CYS A 1 303 ? 26.578 -6.416 -1.942 1.00 78.50 303 CYS A O 1
ATOM 2498 N N . GLU A 1 304 ? 25.924 -8.503 -2.468 1.00 86.56 304 GLU A N 1
ATOM 2499 C CA . GLU A 1 304 ? 26.894 -9.204 -1.609 1.00 86.56 304 GLU A CA 1
ATOM 2500 C C . GLU A 1 304 ? 26.851 -8.710 -0.141 1.00 86.56 304 GLU A C 1
ATOM 2502 O O . GLU A 1 304 ? 27.881 -8.500 0.500 1.00 86.56 304 GLU A O 1
ATOM 2507 N N . ILE A 1 305 ? 25.648 -8.482 0.406 1.00 81.81 305 ILE A N 1
ATOM 2508 C CA . ILE A 1 305 ? 25.488 -7.900 1.749 1.00 81.81 305 ILE A CA 1
ATOM 2509 C C . ILE A 1 305 ? 25.920 -8.896 2.832 1.00 81.81 305 ILE A C 1
ATOM 2511 O O . ILE A 1 305 ? 25.212 -9.855 3.141 1.00 81.81 305 ILE A O 1
ATOM 2515 N N . ASP A 1 306 ? 27.046 -8.603 3.482 1.00 77.69 306 ASP A N 1
ATOM 2516 C CA . ASP A 1 306 ? 27.584 -9.401 4.592 1.00 77.69 306 ASP A CA 1
ATOM 2517 C C . ASP A 1 306 ? 26.775 -9.265 5.899 1.00 77.69 306 ASP A C 1
ATOM 2519 O O . ASP A 1 306 ? 26.763 -10.177 6.730 1.00 77.69 306 ASP A O 1
ATOM 2523 N N . ASP A 1 307 ? 26.109 -8.122 6.115 1.00 87.31 307 ASP A N 1
ATOM 2524 C CA . ASP A 1 307 ? 25.390 -7.815 7.360 1.00 87.31 307 ASP A CA 1
ATOM 2525 C C . ASP A 1 307 ? 24.010 -7.191 7.102 1.00 87.31 307 ASP A C 1
ATOM 2527 O O . ASP A 1 307 ? 23.758 -6.004 7.338 1.00 87.31 307 ASP A O 1
ATOM 2531 N N . LEU A 1 308 ? 23.078 -8.035 6.648 1.00 92.75 308 LEU A N 1
ATOM 2532 C CA . LEU A 1 308 ? 21.681 -7.655 6.414 1.00 92.75 308 LEU A CA 1
ATOM 2533 C C . LEU A 1 308 ? 21.013 -7.091 7.680 1.00 92.75 308 LEU A C 1
ATOM 2535 O O . LEU A 1 308 ? 20.100 -6.269 7.597 1.00 92.75 308 LEU A O 1
ATOM 2539 N N . LYS A 1 309 ? 21.481 -7.486 8.871 1.00 95.06 309 LYS A N 1
ATOM 2540 C CA . LYS A 1 309 ? 20.937 -7.011 10.146 1.00 95.06 309 LYS A CA 1
ATOM 2541 C C . LYS A 1 309 ? 21.195 -5.526 10.363 1.00 95.06 309 LYS A C 1
ATOM 2543 O O . LYS A 1 309 ? 20.315 -4.833 10.885 1.00 95.06 309 LYS A O 1
ATOM 2548 N N . ASN A 1 310 ? 22.376 -5.034 9.993 1.00 95.00 310 ASN A N 1
ATOM 2549 C CA . ASN A 1 310 ? 22.684 -3.610 10.099 1.00 95.00 310 ASN A CA 1
ATOM 2550 C C . ASN A 1 310 ? 21.823 -2.792 9.140 1.00 95.00 310 ASN A C 1
ATOM 2552 O O . ASN A 1 310 ? 21.217 -1.814 9.575 1.00 95.00 310 ASN A O 1
ATOM 2556 N N . LEU A 1 311 ? 21.691 -3.227 7.884 1.00 95.94 311 LEU A N 1
ATOM 2557 C CA . LEU A 1 311 ? 20.851 -2.534 6.906 1.00 95.94 311 LEU A CA 1
ATOM 2558 C C . LEU A 1 311 ? 19.375 -2.527 7.336 1.00 95.94 311 LEU A C 1
ATOM 2560 O O . LEU A 1 311 ? 18.738 -1.476 7.348 1.00 95.94 311 LEU A O 1
ATOM 2564 N N . PHE A 1 312 ? 18.863 -3.668 7.812 1.00 97.56 312 PHE A N 1
ATOM 2565 C CA . PHE A 1 312 ? 17.526 -3.771 8.405 1.00 97.56 312 PHE A CA 1
ATOM 2566 C C . PHE A 1 312 ? 17.345 -2.823 9.596 1.00 97.56 312 PHE A C 1
ATOM 2568 O O . PHE A 1 312 ? 16.289 -2.218 9.770 1.00 97.56 312 PHE A O 1
ATOM 2575 N N . THR A 1 313 ? 18.373 -2.684 10.436 1.00 96.88 313 THR A N 1
ATOM 2576 C CA . THR A 1 313 ? 18.334 -1.788 11.595 1.00 96.88 313 THR A CA 1
ATOM 2577 C C . THR A 1 313 ? 18.240 -0.327 11.168 1.00 96.88 313 THR A C 1
ATOM 2579 O O . THR A 1 313 ? 17.416 0.398 11.721 1.00 96.88 313 THR A O 1
ATOM 2582 N N . SER A 1 314 ? 19.018 0.083 10.166 1.00 96.31 314 SER A N 1
ATOM 2583 C CA . SER A 1 314 ? 18.933 1.425 9.588 1.00 96.31 314 SER A CA 1
ATOM 2584 C C . SER A 1 314 ? 17.550 1.686 8.983 1.00 96.31 314 SER A C 1
ATOM 2586 O O . SER A 1 314 ? 16.933 2.696 9.306 1.00 96.31 314 SER A O 1
ATOM 2588 N N . ALA A 1 315 ? 17.010 0.741 8.204 1.00 97.00 315 ALA A N 1
ATOM 2589 C CA . ALA A 1 315 ? 15.664 0.844 7.632 1.00 97.00 315 ALA A CA 1
ATOM 2590 C C . ALA A 1 315 ? 14.573 0.940 8.716 1.00 97.00 315 ALA A C 1
ATOM 2592 O O . ALA A 1 315 ? 13.605 1.683 8.580 1.00 97.00 315 ALA A O 1
ATOM 2593 N N . TRP A 1 316 ? 14.732 0.224 9.833 1.00 95.62 316 TRP A N 1
ATOM 2594 C CA . TRP A 1 316 ? 13.804 0.293 10.964 1.00 95.62 316 TRP A CA 1
ATOM 2595 C C . TRP A 1 316 ? 13.787 1.655 11.648 1.00 95.62 316 TRP A C 1
ATOM 2597 O O . TRP A 1 316 ? 12.722 2.117 12.083 1.00 95.62 316 TRP A O 1
ATOM 2607 N N . ASP A 1 317 ? 14.970 2.237 11.823 1.00 94.75 317 ASP A N 1
ATOM 2608 C CA . ASP A 1 317 ? 15.151 3.508 12.510 1.00 94.75 317 ASP A CA 1
ATOM 2609 C C . ASP A 1 317 ? 14.734 4.694 11.606 1.00 94.75 317 ASP A C 1
ATOM 2611 O O . ASP A 1 317 ? 14.343 5.731 12.137 1.00 94.75 317 ASP A O 1
ATOM 2615 N N . ASP A 1 318 ? 14.703 4.507 10.278 1.00 94.75 318 ASP A N 1
ATOM 2616 C CA . ASP A 1 318 ? 14.193 5.465 9.277 1.00 94.75 318 ASP A CA 1
ATOM 2617 C C . ASP A 1 318 ? 12.651 5.594 9.259 1.00 94.75 318 ASP A C 1
ATOM 2619 O O . ASP A 1 318 ? 12.102 6.608 8.837 1.00 94.75 318 ASP A O 1
ATOM 2623 N N . ILE A 1 319 ? 11.912 4.596 9.764 1.00 92.56 319 ILE A N 1
ATOM 2624 C CA . ILE A 1 319 ? 10.447 4.686 9.891 1.00 92.56 319 ILE A CA 1
ATOM 2625 C C . ILE A 1 319 ? 10.051 5.661 11.013 1.00 92.56 319 ILE A C 1
ATOM 2627 O O . ILE A 1 319 ? 10.262 5.377 12.199 1.00 92.56 319 ILE A O 1
ATOM 2631 N N . GLU A 1 320 ? 9.382 6.758 10.638 1.00 86.50 320 GLU A N 1
ATOM 2632 C CA . GLU A 1 320 ? 9.170 7.939 11.493 1.00 86.50 320 GLU A CA 1
ATOM 2633 C C . GLU A 1 320 ? 8.101 7.778 12.591 1.00 86.50 320 GLU A C 1
ATOM 2635 O O . GLU A 1 320 ? 8.092 8.521 13.581 1.00 86.50 320 GLU A O 1
ATOM 2640 N N . TYR A 1 321 ? 7.189 6.804 12.485 1.00 75.44 321 TYR A N 1
ATOM 2641 C CA . TYR A 1 321 ? 6.137 6.636 13.492 1.00 75.44 321 TYR A CA 1
ATOM 2642 C C . TYR A 1 321 ? 6.604 5.835 14.722 1.00 75.44 321 TYR A C 1
ATOM 2644 O O . TYR A 1 321 ? 7.246 4.785 14.646 1.00 75.44 321 TYR A O 1
ATOM 2652 N N . LYS A 1 322 ? 6.224 6.322 15.913 1.00 73.00 322 LYS A N 1
ATOM 2653 C CA . LYS A 1 322 ? 6.665 5.756 17.205 1.00 73.00 322 LYS A CA 1
ATOM 2654 C C . LYS A 1 322 ? 5.966 4.451 17.592 1.00 73.00 322 LYS A C 1
ATOM 2656 O O . LYS A 1 322 ? 6.549 3.630 18.297 1.00 73.00 322 LYS A O 1
ATOM 2661 N N . LYS A 1 323 ? 4.701 4.273 17.204 1.00 74.94 323 LYS A N 1
ATOM 2662 C CA . LYS A 1 323 ? 3.905 3.094 17.576 1.00 74.94 323 LYS A CA 1
ATOM 2663 C C . LYS A 1 323 ? 4.241 1.950 16.620 1.00 74.94 323 LYS A C 1
ATOM 2665 O O . LYS A 1 323 ? 3.899 2.035 15.454 1.00 74.94 323 LYS A O 1
ATOM 2670 N N . LYS A 1 324 ? 4.868 0.883 17.110 1.00 79.44 324 LYS A N 1
ATOM 2671 C CA . LYS A 1 324 ? 5.166 -0.337 16.338 1.00 79.44 324 LYS A CA 1
ATOM 2672 C C . LYS A 1 324 ? 4.496 -1.526 17.037 1.00 79.44 324 LYS A C 1
ATOM 2674 O O . LYS A 1 324 ? 4.549 -1.617 18.264 1.00 79.44 324 LYS A O 1
ATOM 2679 N N . LEU A 1 325 ? 3.784 -2.365 16.282 1.00 78.50 325 LEU A N 1
ATOM 2680 C CA . LEU A 1 325 ? 3.065 -3.536 16.810 1.00 78.50 325 LEU A CA 1
ATOM 2681 C C . LEU A 1 325 ? 4.026 -4.681 17.130 1.00 78.50 325 LEU A C 1
ATOM 2683 O O . LEU A 1 325 ? 3.811 -5.421 18.089 1.00 78.50 325 LEU A O 1
ATOM 2687 N N . THR A 1 326 ? 5.100 -4.795 16.352 1.00 83.06 326 THR A N 1
ATOM 2688 C CA . THR A 1 326 ? 6.170 -5.761 16.577 1.00 83.06 326 THR A CA 1
ATOM 2689 C C . THR A 1 326 ? 7.442 -5.054 17.046 1.00 83.06 326 THR A C 1
ATOM 2691 O O . THR A 1 326 ? 7.660 -3.872 16.776 1.00 83.06 326 THR A O 1
ATOM 2694 N N . SER A 1 327 ? 8.309 -5.768 17.764 1.00 87.06 327 SER A N 1
ATOM 2695 C CA . SER A 1 327 ? 9.631 -5.250 18.134 1.00 87.06 327 SER A CA 1
ATOM 2696 C C . SER A 1 327 ? 10.634 -5.430 16.992 1.00 87.06 327 SER A C 1
ATOM 2698 O O . SER A 1 327 ? 10.490 -6.349 16.187 1.00 87.06 327 SER A O 1
ATOM 2700 N N . LYS A 1 328 ? 11.693 -4.605 16.965 1.00 91.94 328 LYS A N 1
ATOM 2701 C CA . LYS A 1 328 ? 12.784 -4.703 15.975 1.00 91.94 328 LYS A CA 1
ATOM 2702 C C . LYS A 1 328 ? 13.366 -6.119 15.900 1.00 91.94 328 LYS A C 1
ATOM 2704 O O . LYS A 1 328 ? 13.476 -6.685 14.818 1.00 91.94 328 LYS A O 1
ATOM 2709 N N . ASP A 1 329 ? 13.656 -6.715 17.058 1.00 89.69 329 ASP A N 1
ATOM 2710 C CA . ASP A 1 329 ? 14.216 -8.069 17.139 1.00 89.69 329 ASP A CA 1
ATOM 2711 C C . ASP A 1 329 ? 13.258 -9.137 16.597 1.00 89.69 329 ASP A C 1
ATOM 2713 O O . ASP A 1 329 ? 13.687 -10.055 15.900 1.00 89.69 329 ASP A O 1
ATOM 2717 N N . ASN A 1 330 ? 11.955 -9.016 16.879 1.00 89.62 330 ASN A N 1
ATOM 2718 C CA . ASN A 1 330 ? 10.964 -9.952 16.351 1.00 89.62 330 ASN A CA 1
ATOM 2719 C C . ASN A 1 330 ? 10.760 -9.776 14.848 1.00 89.62 330 ASN A C 1
ATOM 2721 O O . ASN A 1 330 ? 10.652 -10.776 14.151 1.00 89.62 330 ASN A O 1
ATOM 2725 N N . ALA A 1 331 ? 10.733 -8.541 14.347 1.00 92.12 331 ALA A N 1
ATOM 2726 C CA . ALA A 1 331 ? 10.633 -8.283 12.915 1.00 92.12 331 ALA A CA 1
ATOM 2727 C C . ALA A 1 331 ? 11.821 -8.879 12.157 1.00 92.12 331 ALA A C 1
ATOM 2729 O O . ALA A 1 331 ? 11.621 -9.599 11.183 1.00 92.12 331 ALA A O 1
ATOM 2730 N N . TYR A 1 332 ? 13.043 -8.661 12.650 1.00 95.44 332 TYR A N 1
ATOM 2731 C CA . TYR A 1 332 ? 14.233 -9.250 12.040 1.00 95.44 332 TYR A CA 1
ATOM 2732 C C . TYR A 1 332 ? 14.216 -10.782 12.114 1.00 95.44 332 TYR A C 1
ATOM 2734 O O . TYR A 1 332 ? 14.604 -11.460 11.164 1.00 95.44 332 TYR A O 1
ATOM 2742 N N . ARG A 1 333 ? 13.733 -11.357 13.224 1.00 93.38 333 ARG A N 1
ATOM 2743 C CA . ARG A 1 333 ? 13.530 -12.807 13.328 1.00 93.38 333 ARG A CA 1
ATOM 2744 C C . ARG A 1 333 ? 12.553 -13.312 12.264 1.00 93.38 333 ARG A C 1
ATOM 2746 O O . ARG A 1 333 ? 12.880 -14.277 11.588 1.00 93.38 333 ARG A O 1
ATOM 2753 N N . TYR A 1 334 ? 11.410 -12.649 12.080 1.00 93.19 334 TYR A N 1
ATOM 2754 C CA . TYR A 1 334 ? 10.439 -13.028 11.051 1.00 93.19 334 TYR A CA 1
ATOM 2755 C C . TYR A 1 334 ? 10.996 -12.907 9.635 1.00 93.19 334 TYR A C 1
ATOM 2757 O O . TYR A 1 334 ? 10.694 -13.763 8.817 1.00 93.19 334 TYR A O 1
ATOM 2765 N N . LEU A 1 335 ? 11.825 -11.897 9.351 1.00 94.62 335 LEU A N 1
ATOM 2766 C CA . LEU A 1 335 ? 12.499 -11.784 8.056 1.00 94.62 335 LEU A CA 1
ATOM 2767 C C . LEU A 1 335 ? 13.402 -12.995 7.794 1.00 94.62 335 LEU A C 1
ATOM 2769 O O . LEU A 1 335 ? 13.308 -13.616 6.743 1.00 94.62 335 LEU A O 1
ATOM 2773 N N . ASN A 1 336 ? 14.239 -13.364 8.769 1.00 93.44 336 ASN A N 1
ATOM 2774 C CA . ASN A 1 336 ? 15.112 -14.531 8.629 1.00 93.44 336 ASN A CA 1
ATOM 2775 C C . ASN A 1 336 ? 14.315 -15.828 8.486 1.00 93.44 336 ASN A C 1
ATOM 2777 O O . ASN A 1 336 ? 14.657 -16.652 7.646 1.00 93.44 336 ASN A O 1
ATOM 2781 N N . GLU A 1 337 ? 13.269 -16.021 9.288 1.00 92.31 337 GLU A N 1
ATOM 2782 C CA . GLU A 1 337 ? 12.400 -17.194 9.153 1.00 92.31 337 GLU A CA 1
ATOM 2783 C C . GLU A 1 337 ? 11.730 -17.205 7.768 1.00 92.31 337 GLU A C 1
ATOM 2785 O O . GLU A 1 337 ? 11.686 -18.247 7.129 1.00 92.31 337 GLU A O 1
ATOM 2790 N N . ALA A 1 338 ? 11.285 -16.057 7.247 1.00 90.88 338 ALA A N 1
ATOM 2791 C CA . ALA A 1 338 ? 10.628 -15.981 5.942 1.00 90.88 338 ALA A CA 1
ATOM 2792 C C . ALA A 1 338 ? 11.566 -16.324 4.777 1.00 90.88 338 ALA A C 1
ATOM 2794 O O . ALA A 1 338 ? 11.141 -17.013 3.853 1.00 90.88 338 ALA A O 1
ATOM 2795 N N . ILE A 1 339 ? 12.828 -15.884 4.841 1.00 89.19 339 ILE A N 1
ATOM 2796 C CA . ILE A 1 339 ? 13.857 -16.204 3.839 1.00 89.19 339 ILE A CA 1
ATOM 2797 C C . ILE A 1 339 ? 14.231 -17.695 3.886 1.00 89.19 339 ILE A C 1
ATOM 2799 O O . ILE A 1 339 ? 14.405 -18.319 2.847 1.00 89.19 339 ILE A O 1
ATOM 2803 N N . ASN A 1 340 ? 14.355 -18.285 5.080 1.00 88.19 340 ASN A N 1
ATOM 2804 C CA . ASN A 1 340 ? 14.852 -19.661 5.219 1.00 88.19 340 ASN A CA 1
ATOM 2805 C C . ASN A 1 340 ? 13.756 -20.732 5.116 1.00 88.19 340 ASN A C 1
ATOM 2807 O O . ASN A 1 340 ? 13.984 -21.791 4.533 1.00 88.19 340 ASN A O 1
ATOM 2811 N N . ASP A 1 341 ? 12.586 -20.470 5.700 1.00 83.62 341 ASP A N 1
ATOM 2812 C CA . ASP A 1 341 ? 11.539 -21.470 5.933 1.00 83.62 341 ASP A CA 1
ATOM 2813 C C . ASP A 1 341 ? 10.265 -21.210 5.102 1.00 83.62 341 ASP A C 1
ATOM 2815 O O . ASP A 1 341 ? 9.381 -22.066 5.040 1.00 83.62 341 ASP A O 1
ATOM 2819 N N . GLY A 1 342 ? 10.166 -20.052 4.437 1.00 78.56 342 GLY A N 1
ATOM 2820 C CA . GLY A 1 342 ? 9.012 -19.650 3.630 1.00 78.56 342 GLY A CA 1
ATOM 2821 C C . GLY A 1 342 ? 7.913 -18.912 4.410 1.00 78.56 342 GLY A C 1
ATOM 2822 O O . GLY A 1 342 ? 7.880 -18.874 5.638 1.00 78.56 342 GLY A O 1
ATOM 2823 N N . VAL A 1 343 ? 6.994 -18.277 3.675 1.00 80.31 343 VAL A N 1
ATOM 2824 C CA . VAL A 1 343 ? 6.075 -17.250 4.212 1.00 80.31 343 VAL A CA 1
ATOM 2825 C C . VAL A 1 343 ? 4.768 -17.809 4.800 1.00 80.31 343 VAL A C 1
ATOM 2827 O O . VAL A 1 343 ? 4.250 -17.262 5.778 1.00 80.31 343 VAL A O 1
ATOM 2830 N N . ASP A 1 344 ? 4.236 -18.903 4.250 1.00 72.62 344 ASP A N 1
ATOM 2831 C CA . ASP A 1 344 ? 2.864 -19.364 4.530 1.00 72.62 344 ASP A CA 1
ATOM 2832 C C . ASP A 1 344 ? 2.633 -19.740 6.001 1.00 72.62 344 ASP A C 1
ATOM 2834 O O . ASP A 1 344 ? 1.640 -19.341 6.615 1.00 72.62 344 ASP A O 1
ATOM 2838 N N . GLU A 1 345 ? 3.574 -20.459 6.614 1.00 69.81 345 GLU A N 1
ATOM 2839 C CA . GLU A 1 345 ? 3.455 -20.842 8.023 1.00 69.81 345 GLU A CA 1
ATOM 2840 C C . GLU A 1 345 ? 3.649 -19.667 8.990 1.00 69.81 345 GLU A C 1
ATOM 2842 O O . GLU A 1 345 ? 3.178 -19.719 10.132 1.00 69.81 345 GLU A O 1
ATOM 2847 N N . LEU A 1 346 ? 4.371 -18.623 8.573 1.00 80.38 346 LEU A N 1
ATOM 2848 C CA . LEU A 1 346 ? 4.709 -17.488 9.430 1.00 80.38 346 LEU A CA 1
ATOM 2849 C C . LEU A 1 346 ? 3.529 -16.552 9.623 1.00 80.38 346 LEU A C 1
ATOM 2851 O O . LEU A 1 346 ? 3.256 -16.156 10.758 1.00 80.38 346 LEU A O 1
ATOM 2855 N N . ASN A 1 347 ? 2.780 -16.261 8.559 1.00 77.00 347 ASN A N 1
ATOM 2856 C CA . ASN A 1 347 ? 1.596 -15.408 8.654 1.00 77.00 347 ASN A CA 1
ATOM 2857 C C . ASN A 1 347 ? 0.559 -15.974 9.641 1.00 77.00 347 ASN A C 1
ATOM 2859 O O . ASN A 1 347 ? 0.004 -15.224 10.441 1.00 77.00 347 ASN A O 1
ATOM 2863 N N . GLY A 1 348 ? 0.391 -17.302 9.706 1.00 68.12 348 GLY A N 1
ATOM 2864 C CA . GLY A 1 348 ? -0.476 -17.950 10.701 1.00 68.12 348 GLY A CA 1
ATOM 2865 C C . GLY A 1 348 ? 0.002 -17.824 12.160 1.00 68.12 348 GLY A C 1
ATOM 2866 O O . GLY A 1 348 ? -0.797 -17.961 13.090 1.00 68.12 348 GLY A O 1
ATOM 2867 N N . LYS A 1 349 ? 1.295 -17.548 12.387 1.00 70.62 349 LYS A N 1
ATOM 2868 C CA . LYS A 1 349 ? 1.919 -17.387 13.717 1.00 70.62 349 LYS A CA 1
ATOM 2869 C C . LYS A 1 349 ? 1.930 -15.921 14.187 1.00 70.62 349 LYS A C 1
ATOM 2871 O O . LYS A 1 349 ? 2.071 -15.664 15.389 1.00 70.62 349 LYS A O 1
ATOM 2876 N N . ILE A 1 350 ? 1.746 -14.957 13.282 1.00 71.56 350 ILE A N 1
ATOM 2877 C CA . ILE A 1 350 ? 1.744 -13.513 13.571 1.00 71.56 350 ILE A CA 1
ATOM 2878 C C . ILE A 1 350 ? 0.393 -13.106 14.184 1.00 71.56 350 ILE A C 1
ATOM 2880 O O . ILE A 1 350 ? -0.516 -12.585 13.553 1.00 71.56 350 ILE A O 1
ATOM 2884 N N . SER A 1 351 ? 0.255 -13.387 15.479 1.00 52.56 351 SER A N 1
ATOM 2885 C CA . SER A 1 351 ? -1.006 -13.260 16.229 1.00 52.56 351 SER A CA 1
ATOM 2886 C C . SER A 1 351 ? -1.423 -11.832 16.613 1.00 52.56 351 SER A C 1
ATOM 2888 O O . SER A 1 351 ? -2.554 -11.645 17.063 1.00 52.56 351 SER A O 1
ATOM 2890 N N . PHE A 1 352 ? -0.543 -10.835 16.466 1.00 56.88 352 PHE A N 1
ATOM 2891 C CA . PHE A 1 352 ? -0.820 -9.434 16.826 1.00 56.88 352 PHE A CA 1
ATOM 2892 C C . PHE A 1 352 ? -1.498 -8.632 15.706 1.00 56.88 352 PHE A C 1
ATOM 2894 O O . PHE A 1 352 ? -1.937 -7.513 15.954 1.00 56.88 352 PHE A O 1
ATOM 2901 N N . ILE A 1 353 ? -1.624 -9.214 14.509 1.00 52.31 353 ILE A N 1
ATOM 2902 C CA . ILE A 1 353 ? -2.439 -8.696 13.403 1.00 52.31 353 ILE A CA 1
ATOM 2903 C C . ILE A 1 353 ? -3.725 -9.524 13.378 1.00 52.31 353 ILE A C 1
ATOM 2905 O O . ILE A 1 353 ? -4.002 -10.323 12.495 1.00 52.31 353 ILE A O 1
ATOM 2909 N N . LYS A 1 354 ? -4.477 -9.388 14.465 1.00 42.50 354 LYS A N 1
ATOM 2910 C CA . LYS A 1 354 ? -5.910 -9.663 14.507 1.00 42.50 354 LYS A CA 1
ATOM 2911 C C . LYS A 1 354 ? -6.562 -8.311 14.770 1.00 42.50 354 LYS A C 1
ATOM 2913 O O . LYS A 1 354 ? -5.976 -7.564 15.564 1.00 42.50 354 LYS A O 1
ATOM 2918 N N . PRO A 1 355 ? -7.710 -7.982 14.146 1.00 38.94 355 PRO A N 1
ATOM 2919 C CA . PRO A 1 355 ? -8.434 -6.755 14.454 1.00 38.94 355 PRO A CA 1
ATOM 2920 C C . PRO A 1 355 ? -8.459 -6.588 15.968 1.00 38.94 355 PRO A C 1
ATOM 2922 O O . PRO A 1 355 ? -8.803 -7.532 16.690 1.00 38.94 355 PRO A O 1
ATOM 2925 N N . VAL A 1 356 ? -7.995 -5.442 16.466 1.00 41.00 356 VAL A N 1
ATOM 2926 C CA . VAL A 1 356 ? -8.097 -5.165 17.895 1.00 41.00 356 VAL A CA 1
ATOM 2927 C C . VAL A 1 356 ? -9.591 -5.121 18.162 1.00 41.00 356 VAL A C 1
ATOM 2929 O O . VAL A 1 356 ? -10.246 -4.157 17.787 1.00 41.00 356 VAL A O 1
ATOM 2932 N N . GLU A 1 357 ? -10.141 -6.186 18.745 1.00 46.31 357 GLU A N 1
ATOM 2933 C CA . GLU A 1 357 ? -11.536 -6.234 19.164 1.00 46.31 357 GLU A CA 1
ATOM 2934 C C . GLU A 1 357 ? -11.764 -5.031 20.082 1.00 46.31 357 GLU A C 1
ATOM 2936 O O . GLU A 1 357 ? -11.340 -5.013 21.247 1.00 46.31 357 GLU A O 1
ATOM 2941 N N . ASP A 1 358 ? -12.363 -3.972 19.535 1.00 65.44 358 ASP A N 1
ATOM 2942 C CA . ASP A 1 358 ? -12.721 -2.810 20.317 1.00 65.44 358 ASP A CA 1
ATOM 2943 C C . ASP A 1 358 ? -13.756 -3.298 21.324 1.00 65.44 358 ASP A C 1
ATOM 2945 O O . ASP A 1 358 ? -14.910 -3.575 20.999 1.00 65.44 358 ASP A O 1
ATOM 2949 N N . LYS A 1 359 ? -13.322 -3.448 22.578 1.00 69.12 359 LYS A N 1
ATOM 2950 C CA . LYS A 1 359 ? -14.178 -3.890 23.682 1.00 69.12 359 LYS A CA 1
ATOM 2951 C C . LYS A 1 359 ? -15.438 -3.037 23.792 1.00 69.12 359 LYS A C 1
ATOM 2953 O O . LYS A 1 359 ? -16.421 -3.500 24.361 1.00 69.12 359 LYS A O 1
ATOM 2958 N N . VAL A 1 360 ? -15.418 -1.795 23.305 1.00 79.00 360 VAL A N 1
ATOM 2959 C CA . VAL A 1 360 ? -16.616 -0.965 23.196 1.00 79.00 360 VAL A CA 1
ATOM 2960 C C . VAL A 1 360 ? -17.534 -1.490 22.106 1.00 79.00 360 VAL A C 1
ATOM 2962 O O . VAL A 1 360 ? -18.709 -1.696 22.392 1.00 79.00 360 VAL A O 1
ATOM 2965 N N . LYS A 1 361 ? -17.010 -1.744 20.904 1.00 79.38 361 LYS A N 1
ATOM 2966 C CA . LYS A 1 361 ? -17.790 -2.215 19.760 1.00 79.38 361 LYS A CA 1
ATOM 2967 C C . LYS A 1 361 ? -18.390 -3.600 19.979 1.00 79.38 361 LYS A C 1
ATOM 2969 O O . LYS A 1 361 ? -19.562 -3.802 19.682 1.00 79.38 361 LYS A O 1
ATOM 2974 N N . LEU A 1 362 ? -17.643 -4.516 20.597 1.00 80.56 362 LEU A N 1
ATOM 2975 C CA . LEU A 1 362 ? -18.169 -5.827 20.988 1.00 80.56 362 LEU A CA 1
ATOM 2976 C C . LEU A 1 362 ? -19.365 -5.672 21.941 1.00 80.56 362 LEU A C 1
ATOM 2978 O O . LEU A 1 362 ? -20.437 -6.219 21.710 1.00 80.56 362 LEU A O 1
ATOM 2982 N N . ARG A 1 363 ? -19.212 -4.838 22.975 1.00 91.00 363 ARG A N 1
ATOM 2983 C CA . ARG A 1 363 ? -20.282 -4.562 23.945 1.00 91.00 363 ARG A CA 1
ATOM 2984 C C . ARG A 1 363 ? -21.455 -3.799 23.332 1.00 91.00 363 ARG A C 1
ATOM 2986 O O . ARG A 1 363 ? -22.583 -3.981 23.776 1.00 91.00 363 ARG A O 1
ATOM 2993 N N . GLU A 1 364 ? -21.203 -2.934 22.352 1.00 91.31 364 GLU A N 1
ATOM 2994 C CA . GLU A 1 364 ? -22.238 -2.246 21.580 1.00 91.31 364 GLU A CA 1
ATOM 2995 C C . GLU A 1 364 ? -23.078 -3.261 20.795 1.00 91.31 364 GLU A C 1
ATOM 2997 O O . GLU A 1 364 ? -24.301 -3.262 20.926 1.00 91.31 364 GLU A O 1
ATOM 3002 N N . ASN A 1 365 ? -22.424 -4.158 20.052 1.00 87.88 365 ASN A N 1
ATOM 3003 C CA . ASN A 1 365 ? -23.080 -5.201 19.265 1.00 87.88 365 ASN A CA 1
ATOM 3004 C C . ASN A 1 365 ? -23.883 -6.158 20.157 1.00 87.88 365 ASN A C 1
ATOM 3006 O O . ASN A 1 365 ? -25.051 -6.410 19.870 1.00 87.88 365 ASN A O 1
ATOM 3010 N N . GLU A 1 366 ? -23.314 -6.595 21.287 1.00 91.50 366 GLU A N 1
ATOM 3011 C CA . GLU A 1 366 ? -24.026 -7.413 22.278 1.00 91.50 366 GLU A CA 1
ATOM 3012 C C . GLU A 1 366 ? -25.280 -6.690 22.809 1.00 91.50 366 GLU A C 1
ATOM 3014 O O . GLU A 1 366 ? -26.352 -7.285 22.911 1.00 91.50 366 GLU A O 1
ATOM 3019 N N . LEU A 1 367 ? -25.207 -5.383 23.097 1.00 96.69 367 LEU A N 1
ATOM 3020 C CA . LEU A 1 367 ? -26.386 -4.612 23.514 1.00 96.69 367 LEU A CA 1
ATOM 3021 C C . LEU A 1 367 ? -27.437 -4.496 22.410 1.00 96.69 367 LEU A C 1
ATOM 3023 O O . LEU A 1 367 ? -28.635 -4.576 22.706 1.00 96.69 367 LEU A O 1
ATOM 3027 N N . ILE A 1 368 ? -27.014 -4.286 21.162 1.00 94.69 368 ILE A N 1
ATOM 3028 C CA . ILE A 1 368 ? -27.920 -4.218 20.012 1.00 94.69 368 ILE A CA 1
ATOM 3029 C C . ILE A 1 368 ? -28.633 -5.557 19.849 1.00 94.69 368 ILE A C 1
ATOM 3031 O O . ILE A 1 368 ? -29.853 -5.563 19.714 1.00 94.69 368 ILE A O 1
ATOM 3035 N N . GLU A 1 369 ? -27.924 -6.679 19.935 1.00 93.25 369 GLU A N 1
ATOM 3036 C CA . GLU A 1 369 ? -28.504 -8.020 19.828 1.00 93.25 369 GLU A CA 1
ATOM 3037 C C . GLU A 1 369 ? -29.485 -8.315 20.974 1.00 93.25 369 GLU A C 1
ATOM 3039 O O . GLU A 1 369 ? -30.624 -8.732 20.739 1.00 93.25 369 GLU A O 1
ATOM 3044 N N . MET A 1 370 ? -29.094 -8.018 22.220 1.00 97.19 370 MET A N 1
ATOM 3045 C CA . MET A 1 370 ? -29.938 -8.214 23.404 1.00 97.19 370 MET A CA 1
ATOM 3046 C C . MET A 1 370 ? -31.236 -7.401 23.329 1.00 97.19 370 MET A C 1
ATOM 3048 O O . MET A 1 370 ? -32.319 -7.925 23.606 1.00 97.19 370 MET A O 1
ATOM 3052 N N . THR A 1 371 ? -31.139 -6.117 22.971 1.00 97.12 371 THR A N 1
ATOM 3053 C CA . THR A 1 371 ? -32.309 -5.231 22.855 1.00 97.12 371 THR A CA 1
ATOM 3054 C C . THR A 1 371 ? -33.160 -5.571 21.636 1.00 97.12 371 THR A C 1
ATOM 3056 O O . THR A 1 371 ? -34.380 -5.620 21.761 1.00 97.12 371 THR A O 1
ATOM 3059 N N . SER A 1 372 ? -32.542 -5.914 20.504 1.00 92.88 372 SER A N 1
ATOM 3060 C CA . SER A 1 372 ? -33.237 -6.392 19.304 1.00 92.88 372 SER A CA 1
ATOM 3061 C C . SER A 1 372 ? -34.068 -7.635 19.582 1.00 92.88 372 SER A C 1
ATOM 3063 O O . SER A 1 372 ? -35.248 -7.667 19.247 1.00 92.88 372 SER A O 1
ATOM 3065 N N . SER A 1 373 ? -33.489 -8.618 20.274 1.00 93.88 373 SER A N 1
ATOM 3066 C CA . SER A 1 373 ? -34.182 -9.858 20.633 1.00 93.88 373 SER A CA 1
ATOM 3067 C C . SER A 1 373 ? -35.396 -9.603 21.533 1.00 93.88 373 SER A C 1
ATOM 3069 O O . SER A 1 373 ? -36.428 -10.257 21.396 1.00 93.88 373 SER A O 1
ATOM 3071 N N . PHE A 1 374 ? -35.302 -8.631 22.450 1.00 97.00 374 PHE A N 1
ATOM 3072 C CA . PHE A 1 374 ? -36.452 -8.217 23.256 1.00 97.00 374 PHE A CA 1
ATOM 3073 C C . PHE A 1 374 ? -37.527 -7.545 22.399 1.00 97.00 374 PHE A C 1
ATOM 3075 O O . PHE A 1 374 ? -38.698 -7.907 22.508 1.00 97.00 374 PHE A O 1
ATOM 3082 N N . CYS A 1 375 ? -37.138 -6.594 21.543 1.00 95.38 375 CYS A N 1
ATOM 3083 C CA . CYS A 1 375 ? -38.076 -5.863 20.697 1.00 95.38 375 CYS A CA 1
ATOM 3084 C C . CYS A 1 375 ? -38.824 -6.798 19.744 1.00 95.38 375 CYS A C 1
ATOM 3086 O O . CYS A 1 375 ? -40.045 -6.754 19.703 1.00 95.38 375 CYS A O 1
ATOM 3088 N N . GLN A 1 376 ? -38.126 -7.723 19.084 1.00 93.69 376 GLN A N 1
ATOM 3089 C CA . GLN A 1 376 ? -38.743 -8.723 18.205 1.00 93.69 376 GLN A CA 1
ATOM 3090 C C . GLN A 1 376 ? -39.743 -9.627 18.936 1.00 93.69 376 GLN A C 1
ATOM 3092 O O . GLN A 1 376 ? -40.706 -10.106 18.342 1.00 93.69 376 GLN A O 1
ATOM 3097 N N . LYS A 1 377 ? -39.516 -9.888 20.228 1.00 95.50 377 LYS A N 1
ATOM 3098 C CA . LYS A 1 377 ? -40.362 -10.786 21.017 1.00 95.50 377 LYS A CA 1
ATOM 3099 C C . LYS A 1 377 ? -41.565 -10.095 21.659 1.00 95.50 377 LYS A C 1
ATOM 3101 O O . LYS A 1 377 ? -42.601 -10.738 21.817 1.00 95.50 377 LYS A O 1
ATOM 3106 N N . PHE A 1 378 ? -41.420 -8.843 22.089 1.00 93.88 378 PHE A N 1
ATOM 3107 C CA . PHE A 1 378 ? -42.415 -8.164 22.928 1.00 93.88 378 PHE A CA 1
ATOM 3108 C C . PHE A 1 378 ? -42.898 -6.814 22.393 1.00 93.88 378 PHE A C 1
ATOM 3110 O O . PHE A 1 378 ? -43.908 -6.316 22.883 1.00 93.88 378 PHE A O 1
ATOM 3117 N N . LEU A 1 379 ? -42.184 -6.210 21.443 1.00 94.38 379 LEU A N 1
ATOM 3118 C CA . LEU A 1 379 ? -42.462 -4.880 20.900 1.00 94.38 379 LEU A CA 1
ATOM 3119 C C . LEU A 1 379 ? -42.582 -4.963 19.368 1.00 94.38 379 LEU A C 1
ATOM 3121 O O . LEU A 1 379 ? -43.272 -5.839 18.851 1.00 94.38 379 LEU A O 1
ATOM 3125 N N . ASP A 1 380 ? -41.941 -4.037 18.658 1.00 93.31 380 ASP A N 1
ATOM 3126 C CA . ASP A 1 380 ? -41.942 -3.918 17.207 1.00 93.31 380 ASP A CA 1
ATOM 3127 C C . ASP A 1 380 ? -40.574 -3.440 16.677 1.00 93.31 380 ASP A C 1
ATOM 3129 O O . ASP A 1 380 ? -39.635 -3.147 17.435 1.00 93.31 380 ASP A O 1
ATOM 3133 N N . ASP A 1 381 ? -40.475 -3.357 15.350 1.00 92.81 381 ASP A N 1
ATOM 3134 C CA . ASP A 1 381 ? -39.275 -2.916 14.638 1.00 92.81 381 ASP A CA 1
ATOM 3135 C C . ASP A 1 381 ? -38.922 -1.450 14.940 1.00 92.81 381 ASP A C 1
ATOM 3137 O O . ASP A 1 381 ? -37.746 -1.077 14.940 1.00 92.81 381 ASP A O 1
ATOM 3141 N N . GLU A 1 382 ? -39.909 -0.603 15.252 1.00 93.69 382 GLU A N 1
ATOM 3142 C CA . GLU A 1 382 ? -39.662 0.801 15.586 1.00 93.69 382 GLU A CA 1
ATOM 3143 C C . GLU A 1 382 ? -38.895 0.911 16.911 1.00 93.69 382 GLU A C 1
ATOM 3145 O O . GLU A 1 382 ? -37.873 1.600 16.991 1.00 93.69 382 GLU A O 1
ATOM 3150 N N . TYR A 1 383 ? -39.298 0.163 17.941 1.00 95.56 383 TYR A N 1
ATOM 3151 C CA . TYR A 1 383 ? -38.541 0.085 19.192 1.00 95.56 383 TYR A CA 1
ATOM 3152 C C . TYR A 1 383 ? -37.158 -0.547 19.013 1.00 95.56 383 TYR A C 1
ATOM 3154 O O . TYR A 1 383 ? -36.216 -0.146 19.708 1.00 95.56 383 TYR A O 1
ATOM 3162 N N . GLN A 1 384 ? -36.995 -1.503 18.095 1.00 93.50 384 GLN A N 1
ATOM 3163 C CA . GLN A 1 384 ? -35.679 -2.048 17.750 1.00 93.50 384 GLN A CA 1
ATOM 3164 C C . GLN A 1 384 ? -34.763 -0.957 17.176 1.00 93.50 384 GLN A C 1
ATOM 3166 O O . GLN A 1 384 ? -33.641 -0.770 17.657 1.00 93.50 384 GLN A O 1
ATOM 3171 N N . GLN A 1 385 ? -35.253 -0.187 16.202 1.00 92.06 385 GLN A N 1
ATOM 3172 C CA . GLN A 1 385 ? -34.506 0.912 15.588 1.00 92.06 385 GLN A CA 1
ATOM 3173 C C . GLN A 1 385 ? -34.170 2.010 16.602 1.00 92.06 385 GLN A C 1
ATOM 3175 O O . GLN A 1 385 ? -33.023 2.462 16.673 1.00 92.06 385 GLN A O 1
ATOM 3180 N N . LEU A 1 386 ? -35.133 2.400 17.444 1.00 94.62 386 LEU A N 1
ATOM 3181 C CA . LEU A 1 386 ? -34.919 3.369 18.521 1.00 94.62 386 LEU A CA 1
ATOM 3182 C C . LEU A 1 386 ? -33.866 2.883 19.527 1.00 94.62 386 LEU A C 1
ATOM 3184 O O . LEU A 1 386 ? -33.033 3.676 19.972 1.00 94.62 386 LEU A O 1
ATOM 3188 N N . SER A 1 387 ? -33.856 1.586 19.846 1.00 96.06 387 SER A N 1
ATOM 3189 C CA . SER A 1 387 ? -32.861 0.970 20.733 1.00 96.06 387 SER A CA 1
ATOM 3190 C C . SER A 1 387 ? -31.464 0.993 20.118 1.00 96.06 387 SER A C 1
ATOM 3192 O O . SER A 1 387 ? -30.541 1.502 20.758 1.00 96.06 387 SER A O 1
ATOM 3194 N N . LYS A 1 388 ? -31.313 0.548 18.858 1.00 93.75 388 LYS A N 1
ATOM 3195 C CA . LYS A 1 388 ? -30.043 0.605 18.106 1.00 93.75 388 LYS A CA 1
ATOM 3196 C C . LYS A 1 388 ? -29.514 2.040 18.042 1.00 93.75 388 LYS A C 1
ATOM 3198 O O . LYS A 1 388 ? -28.354 2.295 18.363 1.00 93.75 388 LYS A O 1
ATOM 3203 N N . LYS A 1 389 ? -30.386 3.003 17.726 1.00 94.38 389 LYS A N 1
ATOM 3204 C CA . LYS A 1 389 ? -30.047 4.432 17.670 1.00 94.38 389 LYS A CA 1
ATOM 3205 C C . LYS A 1 389 ? -29.570 4.968 19.019 1.00 94.38 389 LYS A C 1
ATOM 3207 O O . LYS A 1 389 ? -28.583 5.704 19.077 1.00 94.38 389 LYS A O 1
ATOM 3212 N N . LEU A 1 390 ? -30.257 4.612 20.106 1.00 95.50 390 LEU A N 1
ATOM 3213 C CA . LEU A 1 390 ? -29.903 5.072 21.448 1.00 95.50 390 LEU A CA 1
ATOM 3214 C C . LEU A 1 390 ? -28.561 4.479 21.886 1.00 95.50 390 LEU A C 1
ATOM 3216 O O . LEU A 1 390 ? -27.723 5.215 22.407 1.00 95.50 390 LEU A O 1
ATOM 3220 N N . ILE A 1 391 ? -28.334 3.187 21.631 1.00 96.69 391 ILE A N 1
ATOM 3221 C CA . ILE A 1 391 ? -27.064 2.500 21.903 1.00 96.69 391 ILE A CA 1
ATOM 3222 C C . ILE A 1 391 ? -25.918 3.169 21.144 1.00 96.69 391 ILE A C 1
ATOM 3224 O O . ILE A 1 391 ? -24.943 3.572 21.778 1.00 96.69 391 ILE A O 1
ATOM 3228 N N . GLY A 1 392 ? -26.071 3.401 19.839 1.00 87.12 392 GLY A N 1
ATOM 3229 C CA . GLY A 1 392 ? -25.054 4.094 19.045 1.00 87.12 392 GLY A CA 1
ATOM 3230 C C . GLY A 1 392 ? -24.764 5.506 19.570 1.00 87.12 392 GLY A C 1
ATOM 3231 O O . GLY A 1 392 ? -23.614 5.937 19.640 1.00 87.12 392 GLY A O 1
ATOM 3232 N N . LYS A 1 393 ? -25.788 6.232 20.043 1.00 90.19 393 LYS A N 1
ATOM 3233 C CA . LYS A 1 393 ? -25.591 7.558 20.655 1.00 90.19 393 LYS A CA 1
ATOM 3234 C C . LYS A 1 393 ? -24.854 7.499 21.995 1.00 90.19 393 LYS A C 1
ATOM 3236 O O . LYS A 1 393 ? -24.148 8.446 22.341 1.00 90.19 393 LYS A O 1
ATOM 3241 N N . LEU A 1 394 ? -25.006 6.415 22.755 1.00 90.31 394 LEU A N 1
ATOM 3242 C CA . LEU A 1 394 ? -24.205 6.159 23.953 1.00 90.31 394 LEU A CA 1
ATOM 3243 C C . LEU A 1 394 ? -22.767 5.751 23.594 1.00 90.31 394 LEU A C 1
ATOM 3245 O O . LEU A 1 394 ? -21.847 6.164 24.296 1.00 90.31 394 LEU A O 1
ATOM 3249 N N . ALA A 1 395 ? -22.576 4.989 22.511 1.00 86.62 395 ALA A N 1
ATOM 3250 C CA . ALA A 1 395 ? -21.274 4.528 22.024 1.00 86.62 395 ALA A CA 1
ATOM 3251 C C . ALA A 1 395 ? -20.369 5.685 21.574 1.00 86.62 395 ALA A C 1
ATOM 3253 O O . ALA A 1 395 ? -19.160 5.622 21.749 1.00 86.62 395 ALA A O 1
ATOM 3254 N N . ARG A 1 396 ? -20.966 6.776 21.077 1.00 84.38 396 ARG A N 1
ATOM 3255 C CA . ARG A 1 396 ? -20.265 8.003 20.656 1.00 84.38 396 ARG A CA 1
ATOM 3256 C C . ARG A 1 396 ? -19.982 9.003 21.783 1.00 84.38 396 ARG A C 1
ATOM 3258 O O . ARG A 1 396 ? -19.541 10.120 21.534 1.00 84.38 396 ARG A O 1
ATOM 3265 N N . LYS A 1 397 ? -20.285 8.679 23.045 1.00 80.12 397 LYS A N 1
ATOM 3266 C CA . LYS A 1 397 ? -19.917 9.560 24.167 1.00 80.12 397 LYS A CA 1
ATOM 3267 C C . LYS A 1 397 ? -18.419 9.444 24.446 1.00 80.12 397 LYS A C 1
ATOM 3269 O O . LYS A 1 397 ? -17.926 8.335 24.594 1.00 80.12 397 LYS A O 1
ATOM 3274 N N . HIS A 1 398 ? -17.748 10.586 24.636 1.00 69.19 398 HIS A N 1
ATOM 3275 C CA . HIS A 1 398 ? -16.324 10.658 25.004 1.00 69.19 398 HIS A CA 1
ATOM 3276 C C . HIS A 1 398 ? -15.943 9.656 26.114 1.00 69.19 398 HIS A C 1
ATOM 3278 O O . HIS A 1 398 ? -14.995 8.886 25.976 1.00 69.19 398 HIS A O 1
ATOM 3284 N N . ASP A 1 399 ? -16.735 9.591 27.193 1.00 77.94 399 ASP A N 1
ATOM 3285 C CA . ASP A 1 399 ? -16.688 8.473 28.143 1.00 77.94 399 ASP A CA 1
ATOM 3286 C C . ASP A 1 399 ? -17.876 7.528 27.912 1.00 77.94 399 ASP A C 1
ATOM 3288 O O . ASP A 1 399 ? -18.990 7.771 28.389 1.00 77.94 399 ASP A O 1
ATOM 3292 N N . VAL A 1 400 ? -17.644 6.467 27.128 1.00 87.38 400 VAL A N 1
ATOM 3293 C CA . VAL A 1 400 ? -18.679 5.488 26.770 1.00 87.38 400 VAL A CA 1
ATOM 3294 C C . VAL A 1 400 ? -19.168 4.761 28.022 1.00 87.38 400 VAL A C 1
ATOM 3296 O O . VAL A 1 400 ? -18.439 3.954 28.613 1.00 87.38 400 VAL A O 1
ATOM 3299 N N . PRO A 1 401 ? -20.426 4.969 28.431 1.00 88.00 401 PRO A N 1
ATOM 3300 C CA . PRO A 1 401 ? -20.831 4.647 29.789 1.00 88.00 401 PRO A CA 1
ATOM 3301 C C . PRO A 1 401 ? -21.040 3.140 29.997 1.00 88.00 401 PRO A C 1
ATOM 3303 O O . PRO A 1 401 ? -20.900 2.642 31.116 1.00 88.00 401 PRO A O 1
ATOM 3306 N N . PHE A 1 402 ? -21.314 2.385 28.927 1.00 92.69 402 PHE A N 1
ATOM 3307 C CA . PHE A 1 402 ? -21.480 0.932 28.978 1.00 92.69 402 PHE A CA 1
ATOM 3308 C C . PHE A 1 402 ? -20.166 0.146 28.870 1.00 92.69 402 PHE A C 1
ATOM 3310 O O . PHE A 1 402 ? -20.200 -1.086 28.919 1.00 92.69 402 PHE A O 1
ATOM 3317 N N . LYS A 1 403 ? -18.997 0.815 28.842 1.00 86.69 403 LYS A N 1
ATOM 3318 C CA . LYS A 1 403 ? -17.675 0.171 29.025 1.00 86.69 403 LYS A CA 1
ATOM 3319 C C . LYS A 1 403 ? -17.596 -0.643 30.320 1.00 86.69 403 LYS A C 1
ATOM 3321 O O . LYS A 1 403 ? -16.804 -1.575 30.425 1.00 86.69 403 LYS A O 1
ATOM 3326 N N . ARG A 1 404 ? -18.403 -0.285 31.324 1.00 81.44 404 ARG A N 1
ATOM 3327 C CA . ARG A 1 404 ? -18.458 -0.935 32.637 1.00 81.44 404 ARG A CA 1
ATOM 3328 C C . ARG A 1 404 ? -19.894 -1.302 33.013 1.00 81.44 404 ARG A C 1
ATOM 3330 O O . ARG A 1 404 ? -20.864 -0.712 32.535 1.00 81.44 404 ARG A O 1
ATOM 3337 N N . GLY A 1 405 ? -20.017 -2.256 33.931 1.00 88.62 405 GLY A N 1
ATOM 3338 C CA . GLY A 1 405 ? -21.302 -2.771 34.405 1.00 88.62 405 GLY A CA 1
ATOM 3339 C C . GLY A 1 405 ? -21.834 -3.941 33.574 1.00 88.62 405 GLY A C 1
ATOM 3340 O O . GLY A 1 405 ? -21.303 -4.274 32.515 1.00 88.62 405 GLY A O 1
ATOM 3341 N N . LYS A 1 406 ? -22.876 -4.586 34.096 1.00 94.38 406 LYS A N 1
ATOM 3342 C CA . LYS A 1 406 ? -23.544 -5.732 33.468 1.00 94.38 406 LYS A CA 1
ATOM 3343 C C . LYS A 1 406 ? -24.370 -5.278 32.262 1.00 94.38 406 LYS A C 1
ATOM 3345 O O . LYS A 1 406 ? -25.127 -4.313 32.396 1.00 94.38 406 LYS A O 1
ATOM 3350 N N . LEU A 1 407 ? -24.214 -5.939 31.116 1.00 95.88 407 LEU A N 1
ATOM 3351 C CA . LEU A 1 407 ? -24.904 -5.561 29.876 1.00 95.88 407 LEU A CA 1
ATOM 3352 C C . LEU A 1 407 ? -26.410 -5.784 29.971 1.00 95.88 407 LEU A C 1
ATOM 3354 O O . LEU A 1 407 ? -27.178 -4.994 29.449 1.00 95.88 407 LEU A O 1
ATOM 3358 N N . GLU A 1 408 ? -26.832 -6.751 30.772 1.00 97.00 408 GLU A N 1
ATOM 3359 C CA . GLU A 1 408 ? -28.216 -7.016 31.147 1.00 97.00 408 GLU A CA 1
ATOM 3360 C C . GLU A 1 408 ? -28.906 -5.785 31.749 1.00 97.00 408 GLU A C 1
ATOM 3362 O O . GLU A 1 408 ? -30.028 -5.431 31.388 1.00 97.00 408 GLU A O 1
ATOM 3367 N N . ILE A 1 409 ? -28.212 -5.084 32.654 1.00 96.62 409 ILE A N 1
ATOM 3368 C CA . ILE A 1 409 ? -28.733 -3.868 33.295 1.00 96.62 409 ILE A CA 1
ATOM 3369 C C . ILE A 1 409 ? -28.770 -2.714 32.288 1.00 96.62 409 ILE A C 1
ATOM 3371 O O . ILE A 1 409 ? -29.676 -1.882 32.343 1.00 96.62 409 ILE A O 1
ATOM 3375 N N . TRP A 1 410 ? -27.795 -2.653 31.379 1.00 97.94 410 TRP A N 1
ATOM 3376 C CA . TRP A 1 410 ? -27.756 -1.661 30.307 1.00 97.94 410 TRP A CA 1
ATOM 3377 C C . TRP A 1 410 ? -28.889 -1.866 29.303 1.00 97.94 410 TRP A C 1
ATOM 3379 O O . TRP A 1 410 ? -29.651 -0.928 29.088 1.00 97.94 410 TRP A O 1
ATOM 3389 N N . ALA A 1 411 ? -29.055 -3.076 28.769 1.00 97.88 411 ALA A N 1
ATOM 3390 C CA . ALA A 1 411 ? -30.124 -3.439 27.844 1.00 97.88 411 ALA A CA 1
ATOM 3391 C C . ALA A 1 411 ? -31.506 -3.172 28.459 1.00 97.88 411 ALA A C 1
ATOM 3393 O O . ALA A 1 411 ? -32.311 -2.443 27.878 1.00 97.88 411 ALA A O 1
ATOM 3394 N N . GLY A 1 412 ? -31.738 -3.639 29.694 1.00 97.19 412 GLY A N 1
ATOM 3395 C CA . GLY A 1 412 ? -32.968 -3.339 30.428 1.00 97.19 412 GLY A CA 1
ATOM 3396 C C . GLY A 1 412 ? -33.173 -1.838 30.643 1.00 97.19 412 GLY A C 1
ATOM 3397 O O . GLY A 1 412 ? -34.270 -1.332 30.435 1.00 97.19 412 GLY A O 1
ATOM 3398 N N . GLY A 1 413 ? -32.121 -1.094 30.995 1.00 97.19 413 GLY A N 1
ATOM 3399 C CA . GLY A 1 413 ? -32.179 0.359 31.166 1.00 97.19 413 GLY A CA 1
ATOM 3400 C C . GLY A 1 413 ? -32.470 1.137 29.877 1.00 97.19 413 GLY A C 1
ATOM 3401 O O . GLY A 1 413 ? -33.158 2.155 29.941 1.00 97.19 413 GLY A O 1
ATOM 3402 N N . ILE A 1 414 ? -31.983 0.669 28.723 1.00 98.25 414 ILE A N 1
ATOM 3403 C CA . ILE A 1 414 ? -32.231 1.262 27.398 1.00 98.25 414 ILE A CA 1
ATOM 3404 C C . ILE A 1 414 ? -33.707 1.125 27.024 1.00 98.25 414 ILE A C 1
ATOM 3406 O O . ILE A 1 414 ? -34.365 2.141 26.791 1.00 98.25 414 ILE A O 1
ATOM 3410 N N . ILE A 1 415 ? -34.246 -0.101 27.056 1.00 97.81 415 ILE A N 1
ATOM 3411 C CA . ILE A 1 415 ? -35.668 -0.349 26.772 1.00 97.81 415 ILE A CA 1
ATOM 3412 C C . ILE A 1 415 ? -36.545 0.415 27.762 1.00 97.81 415 ILE A C 1
ATOM 3414 O O . ILE A 1 415 ? -37.516 1.053 27.371 1.00 97.81 415 ILE A O 1
ATOM 3418 N N . TYR A 1 416 ? -36.173 0.430 29.043 1.00 95.56 416 TYR A N 1
ATOM 3419 C CA . TYR A 1 416 ? -36.922 1.150 30.067 1.00 95.56 416 TYR A CA 1
ATOM 3420 C C . TYR A 1 416 ? -36.915 2.668 29.812 1.00 95.56 416 TYR A C 1
ATOM 3422 O O . TYR A 1 416 ? -37.955 3.314 29.929 1.00 95.56 416 TYR A O 1
ATOM 3430 N N . ALA A 1 417 ? -35.779 3.261 29.429 1.00 94.81 417 ALA A N 1
ATOM 3431 C CA . ALA A 1 417 ? -35.695 4.688 29.108 1.00 94.81 417 ALA A CA 1
ATOM 3432 C C . ALA A 1 417 ? -36.578 5.066 27.912 1.00 94.81 417 ALA A C 1
ATOM 3434 O O . ALA A 1 417 ? -37.308 6.057 27.998 1.00 94.81 417 ALA A O 1
ATOM 3435 N N . LEU A 1 418 ? -36.537 4.266 26.841 1.00 94.56 418 LEU A N 1
ATOM 3436 C CA . LEU A 1 418 ? -37.405 4.433 25.673 1.00 94.56 418 LEU A CA 1
ATOM 3437 C C . LEU A 1 418 ? -38.874 4.225 26.038 1.00 94.56 418 LEU A C 1
ATOM 3439 O O . LEU A 1 418 ? -39.727 4.992 25.602 1.00 94.56 418 LEU A O 1
ATOM 3443 N N . GLY A 1 419 ? -39.165 3.242 26.888 1.00 91.06 419 GLY A N 1
ATOM 3444 C CA . GLY A 1 419 ? -40.511 2.962 27.359 1.00 91.06 419 GLY A CA 1
ATOM 3445 C C . GLY A 1 419 ? -41.111 4.114 28.159 1.00 91.06 419 GLY A C 1
ATOM 3446 O O . GLY A 1 419 ? -42.262 4.480 27.942 1.00 91.06 419 GLY A O 1
ATOM 3447 N N . GLN A 1 420 ? -40.309 4.759 29.012 1.00 86.56 420 GLN A N 1
ATOM 3448 C CA . GLN A 1 420 ? -40.729 5.941 29.765 1.00 86.56 420 GLN A CA 1
ATOM 3449 C C . GLN A 1 420 ? -41.116 7.103 28.837 1.00 86.56 420 GLN A C 1
ATOM 3451 O O . GLN A 1 420 ? -42.185 7.683 29.004 1.00 86.56 420 GLN A O 1
ATOM 3456 N N . ILE A 1 421 ? -40.280 7.443 27.848 1.00 85.94 421 ILE A N 1
ATOM 3457 C CA . ILE A 1 421 ? -40.551 8.599 26.973 1.00 85.94 421 ILE A CA 1
ATOM 3458 C C . ILE A 1 421 ? -41.661 8.344 25.940 1.00 85.94 421 ILE A C 1
ATOM 3460 O O . ILE A 1 421 ? -42.197 9.316 25.408 1.00 85.94 421 ILE A O 1
ATOM 3464 N N . ASN A 1 422 ? -42.007 7.071 25.701 1.00 86.19 422 ASN A N 1
ATOM 3465 C CA . ASN A 1 422 ? -42.999 6.623 24.719 1.00 86.19 422 ASN A CA 1
ATOM 3466 C C . ASN A 1 422 ? -44.253 5.969 25.321 1.00 86.19 422 ASN A C 1
ATOM 3468 O O . ASN A 1 422 ? -45.009 5.341 24.593 1.00 86.19 422 ASN A O 1
ATOM 3472 N N . PHE A 1 423 ? -44.490 6.110 26.630 1.00 82.94 423 PHE A N 1
ATOM 3473 C CA . PHE A 1 423 ? -45.684 5.578 27.313 1.00 82.94 423 PHE A CA 1
ATOM 3474 C C . PHE A 1 423 ? -45.885 4.056 27.200 1.00 82.94 423 PHE A C 1
ATOM 3476 O O . PHE A 1 423 ? -46.993 3.558 27.344 1.00 82.94 423 PHE A O 1
ATOM 3483 N N . LEU A 1 424 ? -44.801 3.298 27.040 1.00 87.50 424 LEU A N 1
ATOM 3484 C CA . LEU A 1 424 ? -44.837 1.842 26.850 1.00 87.50 424 LEU A CA 1
ATOM 3485 C C . LEU A 1 424 ? -45.456 1.070 28.033 1.00 87.50 424 LEU A C 1
ATOM 3487 O O . LEU A 1 424 ? -45.876 -0.073 27.888 1.00 87.50 424 LEU A O 1
ATOM 3491 N N . PHE A 1 425 ? -45.480 1.691 29.215 1.00 86.25 425 PHE A N 1
ATOM 3492 C CA . PHE A 1 425 ? -46.002 1.113 30.458 1.00 86.25 425 PHE A CA 1
ATOM 3493 C C . PHE A 1 425 ? -47.475 1.435 30.725 1.00 86.25 425 PHE A C 1
ATOM 3495 O O . PHE A 1 425 ? -47.976 1.098 31.800 1.00 86.25 425 PHE A O 1
ATOM 3502 N N . ASP A 1 426 ? -48.147 2.114 29.798 1.00 79.31 426 ASP A N 1
ATOM 3503 C CA . ASP A 1 426 ? -49.572 2.418 29.869 1.00 79.31 426 ASP A CA 1
ATOM 3504 C C . ASP A 1 426 ? -50.326 1.468 28.928 1.00 79.31 426 ASP A C 1
ATOM 3506 O O . ASP A 1 426 ? -50.047 1.414 27.733 1.00 79.31 426 ASP A O 1
ATOM 3510 N N . ASP A 1 427 ? -51.259 0.691 29.479 1.00 79.00 427 ASP A N 1
ATOM 3511 C CA . ASP A 1 427 ? -51.999 -0.352 28.756 1.00 79.00 427 ASP A CA 1
ATOM 3512 C C . ASP A 1 427 ? -52.980 0.205 27.716 1.00 79.00 427 ASP A C 1
ATOM 3514 O O . ASP A 1 427 ? -53.538 -0.552 26.920 1.00 79.00 427 ASP A O 1
ATOM 3518 N N . SER A 1 428 ? -53.160 1.529 27.678 1.00 73.12 428 SER A N 1
ATOM 3519 C CA . SER A 1 428 ? -53.883 2.225 26.615 1.00 73.12 428 SER A CA 1
ATOM 3520 C C . SER A 1 428 ? -53.049 2.479 25.348 1.00 73.12 428 SER A C 1
ATOM 3522 O O . SER A 1 428 ? -53.616 2.891 24.333 1.00 73.12 428 SER A O 1
ATOM 3524 N N . PHE A 1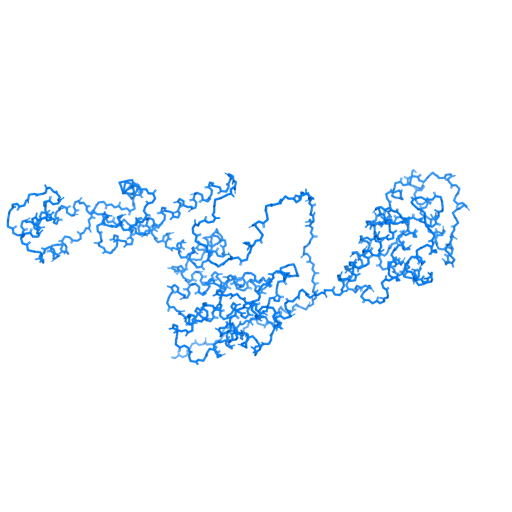 429 ? -51.737 2.214 25.373 1.00 72.88 429 PHE A N 1
ATOM 3525 C CA . PHE A 1 429 ? -50.823 2.370 24.236 1.00 72.88 429 PHE A CA 1
ATOM 3526 C C . PHE A 1 429 ? -50.391 1.002 23.693 1.00 72.88 429 PHE A C 1
ATOM 3528 O O . PHE A 1 429 ? -50.300 0.027 24.430 1.00 72.88 429 PHE A O 1
ATOM 3535 N N . ASN A 1 430 ? -50.118 0.922 22.387 1.00 77.00 430 ASN A N 1
ATOM 3536 C CA . ASN A 1 430 ? -49.551 -0.271 21.759 1.00 77.00 430 ASN A CA 1
ATOM 3537 C C . ASN A 1 430 ? -48.253 0.096 21.016 1.00 77.00 430 ASN A C 1
ATOM 3539 O O . ASN A 1 430 ? -48.271 1.092 20.287 1.00 77.00 430 ASN A O 1
ATOM 3543 N N . PRO A 1 431 ? -47.175 -0.700 21.138 1.00 87.50 431 PRO A N 1
ATOM 3544 C CA . PRO A 1 431 ? -47.039 -1.886 21.998 1.00 87.50 431 PRO A CA 1
ATOM 3545 C C . PRO A 1 431 ? -47.092 -1.550 23.502 1.00 87.50 431 PRO A C 1
ATOM 3547 O O . PRO A 1 431 ? -46.789 -0.429 23.898 1.00 87.50 431 PRO A O 1
ATOM 3550 N N . TYR A 1 432 ? -47.493 -2.522 24.330 1.00 88.56 432 TYR A N 1
ATOM 3551 C CA . TYR A 1 432 ? -47.532 -2.420 25.797 1.00 88.56 432 TYR A CA 1
ATOM 3552 C C . TYR A 1 432 ? -46.692 -3.526 26.427 1.00 88.56 432 TYR A C 1
ATOM 3554 O O . TYR A 1 432 ? -46.877 -4.703 26.114 1.00 88.56 432 TYR A O 1
ATOM 3562 N N . VAL A 1 433 ? -45.824 -3.160 27.368 1.00 91.88 433 VAL A N 1
ATOM 3563 C CA . VAL A 1 433 ? -45.147 -4.115 28.258 1.00 91.88 433 VAL A CA 1
ATOM 3564 C C . VAL A 1 433 ? -45.070 -3.546 29.663 1.00 91.88 433 VAL A C 1
ATOM 3566 O O . VAL A 1 433 ? -45.091 -2.334 29.858 1.00 91.88 433 VAL A O 1
ATOM 3569 N N . THR A 1 434 ? -44.927 -4.400 30.670 1.00 91.69 434 THR A N 1
ATOM 3570 C CA . THR A 1 434 ? -44.702 -3.941 32.042 1.00 91.69 434 THR A CA 1
ATOM 3571 C C . THR A 1 434 ? -43.206 -3.785 32.346 1.00 91.69 434 THR A C 1
ATOM 3573 O O . THR A 1 434 ? -42.357 -4.444 31.738 1.00 91.69 434 THR A O 1
ATOM 3576 N N . PRO A 1 435 ? -42.834 -2.979 33.359 1.00 91.62 435 PRO A N 1
ATOM 3577 C CA . PRO A 1 435 ? -41.472 -2.984 33.890 1.00 91.62 435 PRO A CA 1
ATOM 3578 C C . PRO A 1 435 ? -40.996 -4.370 34.359 1.00 91.62 435 PRO A C 1
ATOM 3580 O O . PRO A 1 435 ? -39.794 -4.634 34.339 1.00 91.62 435 PRO A O 1
ATOM 3583 N N . ASP A 1 436 ? -41.916 -5.240 34.802 1.00 92.50 436 ASP A N 1
ATOM 3584 C CA . ASP A 1 436 ? -41.609 -6.629 35.165 1.00 92.50 436 ASP A CA 1
ATOM 3585 C C . ASP A 1 436 ? -41.159 -7.441 33.951 1.00 92.50 436 ASP A C 1
ATOM 3587 O O . ASP A 1 436 ? -40.167 -8.157 34.056 1.00 92.50 436 ASP A O 1
ATOM 3591 N N . ASP A 1 437 ? -41.817 -7.291 32.801 1.00 94.62 437 ASP A N 1
ATOM 3592 C CA . ASP A 1 437 ? -41.476 -8.030 31.579 1.00 94.62 437 ASP A CA 1
ATOM 3593 C C . ASP A 1 437 ? -40.046 -7.724 31.120 1.00 94.62 437 ASP A C 1
ATOM 3595 O O . ASP A 1 437 ? -39.266 -8.641 30.853 1.00 94.62 437 ASP A O 1
ATOM 3599 N N . ILE A 1 438 ? -39.657 -6.443 31.139 1.00 95.69 438 ILE A N 1
ATOM 3600 C CA . ILE A 1 438 ? -38.285 -6.007 30.830 1.00 95.69 438 ILE A CA 1
ATOM 3601 C C . ILE A 1 438 ? -37.291 -6.621 31.825 1.00 95.69 438 ILE A C 1
ATOM 3603 O O . ILE A 1 438 ? -36.274 -7.199 31.439 1.00 95.69 438 ILE A O 1
ATOM 3607 N N . CYS A 1 439 ? -37.569 -6.490 33.124 1.00 94.19 439 CYS A N 1
ATOM 3608 C CA . CYS A 1 439 ? -36.654 -6.932 34.176 1.00 94.19 439 CYS A CA 1
ATOM 3609 C C . CYS A 1 439 ? -36.465 -8.453 34.181 1.00 94.19 439 CYS A C 1
ATOM 3611 O O . CYS A 1 439 ? -35.338 -8.931 34.318 1.00 94.19 439 CYS A O 1
ATOM 3613 N N . ASN A 1 440 ? -37.551 -9.202 33.987 1.00 95.00 440 ASN A N 1
ATOM 3614 C CA . ASN A 1 440 ? -37.535 -10.657 33.918 1.00 95.00 440 ASN A CA 1
ATOM 3615 C C . ASN A 1 440 ? -36.778 -11.142 32.680 1.00 95.00 440 ASN A C 1
ATOM 3617 O O . ASN A 1 440 ? -35.964 -12.055 32.801 1.00 95.00 440 ASN A O 1
ATOM 3621 N N . TYR A 1 441 ? -36.984 -10.513 31.517 1.00 97.06 441 TYR A N 1
ATOM 3622 C CA . TYR A 1 441 ? -36.288 -10.902 30.291 1.00 97.06 441 TYR A CA 1
ATOM 3623 C C . TYR A 1 441 ? -34.773 -10.720 30.405 1.00 97.06 441 TYR A C 1
ATOM 3625 O O . TYR A 1 441 ? -34.011 -11.651 30.157 1.00 97.06 441 TYR A O 1
ATOM 3633 N N . PHE A 1 442 ? -34.329 -9.542 30.846 1.00 95.88 442 PHE A N 1
ATOM 3634 C CA . PHE A 1 442 ? -32.902 -9.257 30.992 1.00 95.88 442 PHE A CA 1
ATOM 3635 C C . PHE A 1 442 ? -32.309 -9.785 32.302 1.00 95.88 442 PHE A C 1
ATOM 3637 O O . PHE A 1 442 ? -31.143 -9.540 32.576 1.00 95.88 442 PHE A O 1
ATOM 3644 N N . SER A 1 443 ? -33.073 -10.489 33.144 1.00 94.56 443 SER A N 1
ATOM 3645 C CA . SER A 1 443 ? -32.598 -10.979 34.447 1.00 94.56 443 SER A CA 1
ATOM 3646 C C . SER A 1 443 ? -31.979 -9.877 35.330 1.00 94.56 443 SER A C 1
ATOM 3648 O O . SER A 1 443 ? -30.958 -10.072 35.997 1.00 94.56 443 SER A O 1
ATOM 3650 N N . CYS A 1 444 ? -32.595 -8.691 35.348 1.00 91.69 444 CYS A N 1
ATOM 3651 C CA . CYS A 1 444 ? -32.174 -7.558 36.172 1.00 91.69 444 CYS A CA 1
ATOM 3652 C C . CYS A 1 444 ? -33.275 -7.130 37.154 1.00 91.69 444 CYS A C 1
ATOM 3654 O O . CYS A 1 444 ? -34.443 -7.464 36.999 1.00 91.69 444 CYS A O 1
ATOM 3656 N N . ASN A 1 445 ? -32.911 -6.401 38.213 1.00 92.00 445 ASN A N 1
ATOM 3657 C CA . ASN A 1 445 ? -33.898 -5.895 39.171 1.00 92.00 445 ASN A CA 1
ATOM 3658 C C . ASN A 1 445 ? -34.448 -4.519 38.739 1.00 92.00 445 ASN A C 1
ATOM 3660 O O . ASN A 1 445 ? -33.728 -3.703 38.154 1.00 92.00 445 ASN A O 1
ATOM 3664 N N . LYS A 1 446 ? -35.708 -4.230 39.101 1.00 89.50 446 LYS A N 1
ATOM 3665 C CA . LYS A 1 446 ? -36.407 -2.979 38.743 1.00 89.50 446 LYS A CA 1
ATOM 3666 C C . LYS A 1 446 ? -35.658 -1.714 39.132 1.00 89.50 446 LYS A C 1
ATOM 3668 O O . LYS A 1 446 ? -35.620 -0.761 38.360 1.00 89.50 446 LYS A O 1
ATOM 3673 N N . SER A 1 447 ? -35.067 -1.681 40.326 1.00 88.94 447 SER A N 1
ATOM 3674 C CA . SER A 1 447 ? -34.376 -0.483 40.807 1.00 88.94 447 SER A CA 1
ATOM 3675 C C . SER A 1 447 ? -33.107 -0.212 39.997 1.00 88.94 447 SER A C 1
ATOM 3677 O O . SER A 1 447 ? -32.798 0.944 39.724 1.00 88.94 447 SER A O 1
ATOM 3679 N N . SER A 1 448 ? -32.402 -1.252 39.550 1.00 89.75 448 SER A N 1
ATOM 3680 C CA . SER A 1 448 ? -31.198 -1.146 38.719 1.00 89.75 448 SER A CA 1
ATOM 3681 C C . SER A 1 448 ? -31.544 -0.705 37.300 1.00 89.75 448 SER A C 1
ATOM 3683 O O . SER A 1 448 ? -30.927 0.238 36.809 1.00 89.75 448 SER A O 1
ATOM 3685 N N . ALA A 1 449 ? -32.563 -1.310 36.679 1.00 90.75 449 ALA A N 1
ATOM 3686 C CA . ALA A 1 449 ? -33.044 -0.916 35.353 1.00 90.75 449 ALA A CA 1
ATOM 3687 C C . ALA A 1 449 ? -33.584 0.526 35.348 1.00 90.75 449 ALA A C 1
ATOM 3689 O O . ALA A 1 449 ? -33.172 1.338 34.525 1.00 90.75 449 ALA A O 1
ATOM 3690 N N . SER A 1 450 ? -34.423 0.892 36.323 1.00 89.44 450 SER A N 1
ATOM 3691 C CA . SER A 1 450 ? -35.005 2.239 36.432 1.00 89.44 450 SER A CA 1
ATOM 3692 C C . SER A 1 450 ? -33.961 3.319 36.756 1.00 89.44 450 SER A C 1
ATOM 3694 O O . SER A 1 450 ? -33.958 4.390 36.144 1.00 89.44 450 SER A O 1
ATOM 3696 N N . ASN A 1 451 ? -33.006 3.043 37.656 1.00 91.25 451 ASN A N 1
ATOM 3697 C CA . ASN A 1 451 ? -31.892 3.964 37.898 1.00 91.25 451 ASN A CA 1
ATOM 3698 C C . ASN A 1 451 ? -31.022 4.121 36.645 1.00 91.25 451 ASN A C 1
ATOM 3700 O O . ASN A 1 451 ? -30.659 5.246 36.306 1.00 91.25 451 ASN A O 1
ATOM 3704 N N . LYS A 1 452 ? -30.739 3.026 35.924 1.00 95.62 452 LYS A N 1
ATOM 3705 C CA . LYS A 1 452 ? -29.981 3.076 34.669 1.00 95.62 452 LYS A CA 1
ATOM 3706 C C . LYS A 1 452 ? -30.716 3.880 33.597 1.00 95.62 452 LYS A C 1
ATOM 3708 O O . LYS A 1 452 ? -30.102 4.733 32.963 1.00 95.62 452 LYS A O 1
ATOM 3713 N N . ALA A 1 453 ? -32.026 3.691 33.463 1.00 94.44 453 ALA A N 1
ATOM 3714 C CA . ALA A 1 453 ? -32.870 4.467 32.562 1.00 94.44 453 ALA A CA 1
ATOM 3715 C C . ALA A 1 453 ? -32.838 5.965 32.894 1.00 94.44 453 ALA A C 1
ATOM 3717 O O . ALA A 1 453 ? -32.701 6.807 32.008 1.00 94.44 453 ALA A O 1
ATOM 3718 N N . ARG A 1 454 ? -32.897 6.318 34.185 1.00 90.56 454 ARG A N 1
ATOM 3719 C CA . ARG A 1 454 ? -32.745 7.705 34.639 1.00 90.56 454 ARG A CA 1
ATOM 3720 C C . ARG A 1 454 ? -31.379 8.281 34.262 1.00 90.56 454 ARG A C 1
ATOM 3722 O O . ARG A 1 454 ? -31.329 9.428 33.821 1.00 90.56 454 ARG A O 1
ATOM 3729 N N . ASP A 1 455 ? -30.298 7.524 34.440 1.00 91.31 455 ASP A N 1
ATOM 3730 C CA . ASP A 1 455 ? -28.948 7.961 34.067 1.00 91.31 455 ASP A CA 1
ATOM 3731 C C . ASP A 1 455 ? -28.842 8.196 32.556 1.00 91.31 455 ASP A C 1
ATOM 3733 O O . ASP A 1 455 ? -28.347 9.240 32.140 1.00 91.31 455 ASP A O 1
ATOM 3737 N N . ILE A 1 456 ? -29.377 7.279 31.741 1.00 94.75 456 ILE A N 1
ATOM 3738 C CA . ILE A 1 456 ? -29.434 7.401 30.275 1.00 94.75 456 ILE A CA 1
ATOM 3739 C C . ILE A 1 456 ? -30.198 8.666 29.872 1.00 94.75 456 ILE A C 1
ATOM 3741 O O . ILE A 1 456 ? -29.675 9.488 29.119 1.00 94.75 456 ILE A O 1
ATOM 3745 N N . ARG A 1 457 ? -31.405 8.874 30.418 1.00 92.75 457 ARG A N 1
ATOM 3746 C CA . ARG A 1 457 ? -32.209 10.069 30.122 1.00 92.75 457 ARG A CA 1
ATOM 3747 C C . ARG A 1 457 ? -31.499 11.355 30.530 1.00 92.75 457 ARG A C 1
ATOM 3749 O O . ARG A 1 457 ? -31.563 12.328 29.790 1.00 92.75 457 ARG A O 1
ATOM 3756 N N . LYS A 1 458 ? -30.794 11.375 31.666 1.00 89.69 458 LYS A N 1
ATOM 3757 C CA . LYS A 1 458 ? -29.984 12.535 32.078 1.00 89.69 458 LYS A CA 1
ATOM 3758 C C . LYS A 1 458 ? -28.805 12.773 31.133 1.00 89.69 458 LYS A C 1
ATOM 3760 O O . LYS A 1 458 ? -28.597 13.905 30.713 1.00 89.69 458 LYS A O 1
ATOM 3765 N N . LEU A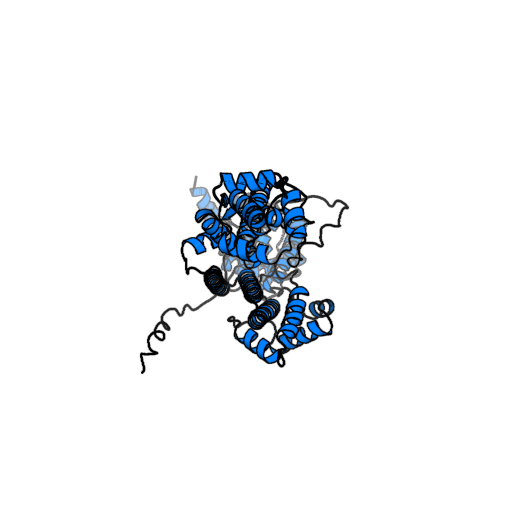 1 459 ? -28.064 11.721 30.785 1.00 89.94 459 LEU A N 1
ATOM 3766 C CA . LEU A 1 459 ? -26.867 11.788 29.942 1.00 89.94 459 LEU A CA 1
ATOM 3767 C C . LEU A 1 459 ? -27.172 12.249 28.509 1.00 89.94 459 LEU A C 1
ATOM 3769 O O . LEU A 1 459 ? -26.369 12.947 27.886 1.00 89.94 459 LEU A O 1
ATOM 3773 N N . LEU A 1 460 ? -28.327 11.844 27.985 1.00 88.31 460 LEU A N 1
ATOM 3774 C CA . LEU A 1 460 ? -28.798 12.195 26.646 1.00 88.31 460 LEU A CA 1
ATOM 3775 C C . LEU A 1 460 ? -29.816 13.349 26.645 1.00 88.31 460 LEU A C 1
ATOM 3777 O O . LEU A 1 460 ? -30.278 13.740 25.581 1.00 88.31 460 LEU A O 1
ATOM 3781 N N . ASN A 1 461 ? -30.141 13.912 27.817 1.00 86.69 461 ASN A N 1
ATOM 3782 C CA . ASN A 1 461 ? -31.165 14.948 28.010 1.00 86.69 461 ASN A CA 1
ATOM 3783 C C . ASN A 1 461 ? -32.535 14.584 27.396 1.00 86.69 461 ASN A C 1
ATOM 3785 O O . ASN A 1 461 ? -33.244 15.447 26.876 1.00 86.69 461 ASN A O 1
ATOM 3789 N N . LEU A 1 462 ? -32.907 13.303 27.468 1.00 83.00 462 LEU A N 1
ATOM 3790 C CA . LEU A 1 462 ? -34.158 12.793 26.912 1.00 83.00 462 LEU A CA 1
ATOM 3791 C C . LEU A 1 462 ? -35.338 13.269 27.750 1.00 83.00 462 LEU A C 1
ATOM 3793 O O . LEU A 1 462 ? -35.394 13.065 28.971 1.00 83.00 462 LEU A O 1
ATOM 3797 N N . LYS A 1 463 ? -36.306 13.869 27.064 1.00 78.69 463 LYS A N 1
ATOM 3798 C CA . LYS A 1 463 ? -37.575 14.315 27.637 1.00 78.69 463 LYS A CA 1
ATOM 3799 C C . LYS A 1 463 ? -38.717 13.490 27.060 1.00 78.69 463 LYS A C 1
ATOM 3801 O O . LYS A 1 463 ? -38.558 12.779 26.076 1.00 78.69 463 LYS A O 1
ATOM 3806 N N . LEU A 1 464 ? -39.872 13.580 27.701 1.00 70.50 464 LEU A N 1
ATOM 3807 C CA . LEU A 1 464 ? -41.102 13.013 27.168 1.00 70.50 464 LEU A CA 1
ATOM 3808 C C . LEU A 1 464 ? -41.395 13.615 25.780 1.00 70.50 464 LEU A C 1
ATOM 3810 O O . LEU A 1 464 ? -41.318 14.840 25.634 1.00 70.50 464 LEU A O 1
ATOM 3814 N N . GLY A 1 465 ? -41.717 12.781 24.786 1.00 62.59 465 GLY A N 1
ATOM 3815 C CA . GLY A 1 465 ? -41.946 13.248 23.413 1.00 62.59 465 GLY A CA 1
ATOM 3816 C C . GLY A 1 465 ? -40.688 13.812 22.737 1.00 62.59 465 GLY A C 1
ATOM 3817 O O . GLY A 1 465 ? -40.775 14.756 21.949 1.00 62.59 465 GLY A O 1
ATOM 3818 N N . ASP A 1 466 ? -39.506 13.299 23.094 1.00 81.75 466 ASP A N 1
ATOM 3819 C CA . ASP A 1 466 ? -38.244 13.653 22.447 1.00 81.75 466 ASP A CA 1
ATOM 3820 C C . ASP A 1 466 ? -38.317 13.433 20.928 1.00 81.75 466 ASP A C 1
ATOM 3822 O O . ASP A 1 466 ? -38.707 12.363 20.468 1.00 81.75 466 ASP A O 1
ATOM 3826 N N . LYS A 1 467 ? -37.926 14.437 20.141 1.00 77.94 467 LYS A N 1
ATOM 3827 C CA . LYS A 1 467 ? -38.058 14.395 18.676 1.00 77.94 467 LYS A CA 1
ATOM 3828 C C . LYS A 1 467 ? -37.242 13.288 18.016 1.00 77.94 467 LYS A C 1
ATOM 3830 O O . LYS A 1 467 ? -37.542 12.905 16.895 1.00 77.94 467 LYS A O 1
ATOM 3835 N N . GLU A 1 468 ? -36.170 12.847 18.661 1.00 86.06 468 GLU A N 1
ATOM 3836 C CA . GLU A 1 468 ? -35.218 11.915 18.077 1.00 86.06 468 GLU A CA 1
ATOM 3837 C C . GLU A 1 468 ? -35.476 10.474 18.521 1.00 86.06 468 GLU A C 1
ATOM 3839 O O . GLU A 1 468 ? -35.177 9.554 17.754 1.00 86.06 468 GLU A O 1
ATOM 3844 N N . PHE A 1 469 ? -36.014 10.294 19.732 1.00 90.06 469 PHE A N 1
ATOM 3845 C CA . PHE A 1 469 ? -36.205 8.987 20.367 1.00 90.06 469 PHE A CA 1
ATOM 3846 C C . PHE A 1 469 ? -37.664 8.617 20.664 1.00 90.06 469 PHE A C 1
ATOM 3848 O O . PHE A 1 469 ? -37.915 7.597 21.312 1.00 90.06 469 PHE A O 1
ATOM 3855 N N . SER A 1 470 ? -38.626 9.425 20.209 1.00 86.31 470 SER A N 1
ATOM 3856 C CA . SER A 1 470 ? -40.041 9.058 20.296 1.00 86.31 470 SER A CA 1
ATOM 3857 C C . SER A 1 470 ? -40.506 8.259 19.088 1.00 86.31 470 SER A C 1
ATOM 3859 O O . SER A 1 470 ? -40.059 8.533 17.974 1.00 86.31 470 SER A O 1
ATOM 3861 N N . THR A 1 471 ? -41.443 7.340 19.304 1.00 85.75 471 THR A N 1
ATOM 3862 C CA . THR A 1 471 ? -42.136 6.605 18.243 1.00 85.75 471 THR A CA 1
ATOM 3863 C C . THR A 1 471 ? -42.927 7.551 17.349 1.00 85.75 471 THR A C 1
ATOM 3865 O O . THR A 1 471 ? -43.355 8.636 17.760 1.00 85.75 471 THR A O 1
ATOM 3868 N N . SER A 1 472 ? -43.175 7.116 16.121 1.00 82.31 472 SER A N 1
ATOM 3869 C CA . SER A 1 472 ? -43.960 7.828 15.119 1.00 82.31 472 SER A CA 1
ATOM 3870 C C . SER A 1 472 ? -45.363 8.127 15.633 1.00 82.31 472 SER A C 1
ATOM 3872 O O . SER A 1 472 ? -45.911 9.194 15.356 1.00 82.31 472 SER A O 1
ATOM 3874 N N . PHE A 1 473 ? -45.933 7.226 16.438 1.00 77.69 473 PHE A N 1
ATOM 3875 C CA . PHE A 1 473 ? -47.203 7.461 17.114 1.00 77.69 473 PHE A CA 1
ATOM 3876 C C . PHE A 1 473 ? -47.127 8.676 18.039 1.00 77.69 473 PHE A C 1
ATOM 3878 O O . PHE A 1 473 ? -47.906 9.606 17.871 1.00 77.69 473 PHE A O 1
ATOM 3885 N N . ILE A 1 474 ? -46.160 8.722 18.960 1.00 76.94 474 ILE A N 1
ATOM 3886 C CA . ILE A 1 474 ? -46.000 9.833 19.910 1.00 76.94 474 ILE A CA 1
ATOM 3887 C C . ILE A 1 474 ? -45.666 11.150 19.201 1.00 76.94 474 ILE A C 1
ATOM 3889 O O . ILE A 1 474 ? -46.129 12.209 19.627 1.00 76.94 474 ILE A O 1
ATOM 3893 N N . GLN A 1 475 ? -44.916 11.101 18.098 1.00 73.38 475 GLN A N 1
ATOM 3894 C CA . GLN A 1 475 ? -44.622 12.281 17.282 1.00 73.38 475 GLN A CA 1
ATOM 3895 C C . GLN A 1 475 ? -45.865 12.845 16.574 1.00 73.38 475 GLN A C 1
ATOM 3897 O O . GLN A 1 475 ? -45.985 14.063 16.439 1.00 73.38 475 GLN A O 1
ATOM 3902 N N . ASN A 1 476 ? -46.789 11.976 16.151 1.00 65.75 476 ASN A N 1
ATOM 3903 C CA . ASN A 1 476 ? -47.995 12.337 15.401 1.00 65.75 476 ASN A CA 1
ATOM 3904 C C . ASN A 1 476 ? -49.272 12.378 16.258 1.00 65.75 476 ASN A C 1
ATOM 3906 O O . ASN A 1 476 ? -50.358 12.616 15.726 1.00 65.75 476 ASN A O 1
ATOM 3910 N N . TYR A 1 477 ? -49.172 12.134 17.568 1.00 61.12 477 TYR A N 1
ATOM 3911 C CA . TYR A 1 477 ? -50.333 12.029 18.443 1.00 61.12 477 TYR A CA 1
ATOM 3912 C C . TYR A 1 477 ? -51.003 13.398 18.629 1.00 61.12 477 TYR A C 1
ATOM 3914 O O . TYR A 1 477 ? -50.540 14.251 19.393 1.00 61.12 477 TYR A O 1
ATOM 3922 N N . ASP A 1 478 ? -52.113 13.615 17.916 1.00 47.41 478 ASP A N 1
ATOM 3923 C CA . ASP A 1 478 ? -52.944 14.810 18.044 1.00 47.41 478 ASP A CA 1
ATOM 3924 C C . ASP A 1 478 ? -53.784 14.693 19.318 1.00 47.41 478 ASP A C 1
ATOM 3926 O O . ASP A 1 478 ? -54.813 14.017 19.388 1.00 47.41 478 ASP A O 1
ATOM 3930 N N . LEU A 1 479 ? -53.292 15.316 20.380 1.00 46.94 479 LEU A N 1
ATOM 3931 C CA . LEU A 1 479 ? -53.903 15.236 21.695 1.00 46.94 479 LEU A CA 1
ATOM 3932 C C . LEU A 1 479 ? -55.214 16.001 21.701 1.00 46.94 479 LEU A C 1
ATOM 3934 O O . LEU A 1 479 ? -55.236 17.226 21.826 1.00 46.94 479 LEU A O 1
ATOM 3938 N N . ASN A 1 480 ? -56.320 15.268 21.588 1.00 41.66 480 ASN A N 1
ATOM 3939 C CA . ASN A 1 480 ? -57.639 15.829 21.804 1.00 41.66 480 ASN A CA 1
ATOM 3940 C C . ASN A 1 480 ? -57.672 16.433 23.226 1.00 41.66 480 ASN A C 1
ATOM 3942 O O . ASN A 1 480 ? -57.494 15.690 24.197 1.00 41.66 480 ASN A O 1
ATOM 3946 N N . PRO A 1 481 ? -57.884 17.755 23.383 1.00 40.66 481 PRO A N 1
ATOM 3947 C CA . PRO A 1 481 ? -57.819 18.436 24.679 1.00 40.66 481 PRO A CA 1
ATOM 3948 C C . PRO A 1 481 ? -58.874 17.964 25.695 1.00 40.66 481 PRO A C 1
ATOM 3950 O O . PRO A 1 481 ? -58.798 18.345 26.859 1.00 40.66 481 PRO A O 1
ATOM 3953 N N . ASN A 1 482 ? -59.822 17.118 25.275 1.00 40.88 482 ASN A N 1
ATOM 3954 C CA . ASN A 1 482 ? -60.828 16.486 26.131 1.00 40.88 482 ASN A CA 1
ATOM 3955 C C . ASN A 1 482 ? -60.502 15.029 26.511 1.00 40.88 482 ASN A C 1
ATOM 3957 O O . ASN A 1 482 ? -61.356 14.348 27.075 1.00 40.88 482 ASN A O 1
ATOM 3961 N N . THR A 1 483 ? -59.305 14.528 26.193 1.00 43.28 483 THR A N 1
ATOM 3962 C CA . THR A 1 483 ? -58.881 13.191 26.636 1.00 43.28 483 THR A CA 1
ATOM 3963 C C . THR A 1 483 ? -58.685 13.217 28.152 1.00 43.28 483 THR A C 1
ATOM 3965 O O . THR A 1 483 ? -57.865 13.983 28.661 1.00 43.28 483 THR A O 1
ATOM 3968 N N . ASP A 1 484 ? -59.464 12.419 28.884 1.00 41.88 484 ASP A N 1
ATOM 3969 C CA . ASP A 1 484 ? -59.396 12.339 30.343 1.00 41.88 484 ASP A CA 1
ATOM 3970 C C . ASP A 1 484 ? -58.130 11.588 30.787 1.00 41.88 484 ASP A C 1
ATOM 3972 O O . ASP A 1 484 ? -58.094 10.364 30.895 1.00 41.88 484 ASP A O 1
ATOM 3976 N N . LEU A 1 485 ? -57.068 12.352 31.042 1.00 43.06 485 LEU A N 1
ATOM 3977 C CA . LEU A 1 485 ? -55.765 11.853 31.490 1.00 43.06 485 LEU A CA 1
ATOM 3978 C C . LEU A 1 485 ? -55.747 11.432 32.971 1.00 43.06 485 LEU A C 1
ATOM 3980 O O . LEU A 1 485 ? -54.695 11.042 33.475 1.00 43.06 485 LEU A O 1
ATOM 3984 N N . SER A 1 486 ? -56.882 11.484 33.683 1.00 42.50 486 SER A N 1
ATOM 3985 C CA . SER A 1 486 ? -56.982 10.961 35.054 1.00 42.50 486 SER A CA 1
ATOM 3986 C C . SER A 1 486 ? -56.831 9.434 35.133 1.00 42.50 486 SER A C 1
ATOM 3988 O O . SER A 1 486 ? -56.655 8.897 36.227 1.00 42.50 486 SER A O 1
ATOM 3990 N N . GLN A 1 487 ? -56.857 8.745 33.984 1.00 38.16 487 GLN A N 1
ATOM 3991 C CA . GLN A 1 487 ? -56.697 7.293 33.882 1.00 38.16 487 GLN A CA 1
ATOM 3992 C C . GLN A 1 487 ? -55.278 6.815 33.534 1.00 38.16 487 GLN A C 1
ATOM 3994 O O . GLN A 1 487 ? -55.050 5.610 33.590 1.00 38.16 487 GLN A O 1
ATOM 3999 N N . VAL A 1 488 ? -54.318 7.712 33.254 1.00 42.66 488 VAL A N 1
ATOM 4000 C CA . VAL A 1 488 ? -52.904 7.340 33.039 1.00 42.66 488 VAL A CA 1
ATOM 4001 C C . VAL A 1 488 ? -52.327 6.841 34.365 1.00 42.66 488 VAL A C 1
ATOM 4003 O O . VAL A 1 488 ? -51.956 7.618 35.252 1.00 42.66 488 VAL A O 1
ATOM 4006 N N . LYS A 1 489 ? -52.307 5.519 34.545 1.00 43.50 489 LYS A N 1
ATOM 4007 C CA . LYS A 1 489 ? -51.798 4.873 35.756 1.00 43.50 489 LYS A CA 1
ATOM 4008 C C . LYS A 1 489 ? -50.284 4.755 35.650 1.00 43.50 489 LYS A C 1
ATOM 4010 O O . LYS A 1 489 ? -49.765 3.931 34.909 1.00 43.50 489 LYS A O 1
ATOM 4015 N N . SER A 1 490 ? -49.555 5.532 36.447 1.00 44.34 490 SER A N 1
ATOM 4016 C CA . SER A 1 490 ? -48.123 5.303 36.657 1.00 44.34 490 SER A CA 1
ATOM 4017 C C . SER A 1 490 ? -47.916 3.933 37.320 1.00 44.34 490 SER A C 1
ATOM 4019 O O . SER A 1 490 ? -48.159 3.773 38.520 1.00 44.34 490 SER A O 1
ATOM 4021 N N . LEU A 1 491 ? -47.500 2.933 36.548 1.00 45.84 491 LEU A N 1
ATOM 4022 C CA . LEU A 1 491 ? -47.199 1.591 37.056 1.00 45.84 491 LEU A CA 1
ATOM 4023 C C . LEU A 1 491 ? -45.754 1.443 37.565 1.00 45.84 491 LEU A C 1
ATOM 4025 O O . LEU A 1 491 ? -45.381 0.375 38.051 1.00 45.84 491 LEU A O 1
ATOM 4029 N N . ASP A 1 492 ? -44.939 2.502 37.540 1.00 41.12 492 ASP A N 1
ATOM 4030 C CA . ASP A 1 492 ? -43.608 2.501 38.137 1.00 41.12 492 ASP A CA 1
ATOM 4031 C C . ASP A 1 492 ? -43.604 3.192 39.509 1.00 41.12 492 ASP A C 1
ATOM 4033 O O . ASP A 1 492 ? -43.763 4.399 39.654 1.00 41.12 492 ASP A O 1
ATOM 4037 N N . GLY A 1 493 ? -43.394 2.409 40.567 1.00 40.59 493 GLY A N 1
ATOM 4038 C CA . GLY A 1 493 ? -43.292 2.872 41.957 1.00 40.59 493 GLY A CA 1
ATOM 4039 C C . GLY A 1 493 ? -42.092 3.786 42.272 1.00 40.59 493 GLY A C 1
ATOM 4040 O O . GLY A 1 493 ? -41.520 3.677 43.354 1.00 40.59 493 GLY A O 1
ATOM 4041 N N . ALA A 1 494 ? -41.685 4.682 41.367 1.00 35.88 494 ALA A N 1
ATOM 4042 C CA . ALA A 1 494 ? -40.614 5.653 41.550 1.00 35.88 494 ALA A CA 1
ATOM 4043 C C . ALA A 1 494 ? -41.060 7.071 41.127 1.00 35.88 494 ALA A C 1
ATOM 4045 O O . ALA A 1 494 ? -41.067 7.422 39.955 1.00 35.88 494 ALA A O 1
ATOM 4046 N N . GLN A 1 495 ? -41.375 7.904 42.130 1.00 40.84 495 GLN A N 1
ATOM 4047 C CA . GLN A 1 495 ? -41.625 9.357 42.051 1.00 40.84 495 GLN A CA 1
ATOM 4048 C C . GLN A 1 495 ? -42.642 9.816 40.992 1.00 40.84 495 GLN A C 1
ATOM 4050 O O . GLN A 1 495 ? -42.363 10.578 40.067 1.00 40.84 495 GLN A O 1
ATOM 4055 N N . THR A 1 496 ? -43.881 9.437 41.279 1.00 40.72 496 THR A N 1
ATOM 4056 C CA . THR A 1 496 ? -45.148 9.766 40.621 1.00 40.72 496 THR A CA 1
ATOM 4057 C C . THR A 1 496 ? -45.367 11.256 40.312 1.00 40.72 496 THR A C 1
ATOM 4059 O O . THR A 1 496 ? -46.095 11.580 39.381 1.00 40.72 496 THR A O 1
ATOM 4062 N N . SER A 1 497 ? -44.751 12.193 41.046 1.00 43.81 497 SER A N 1
ATOM 4063 C CA . SER A 1 497 ? -45.049 13.624 40.873 1.00 43.81 497 SER A CA 1
ATOM 4064 C C . SER A 1 497 ? -44.357 14.259 39.665 1.00 43.81 497 SER A C 1
ATOM 4066 O O . SER A 1 497 ? -44.958 15.104 39.013 1.00 43.81 497 SER A O 1
ATOM 4068 N N . PHE A 1 498 ? -43.123 13.862 39.334 1.00 42.84 498 PHE A N 1
ATOM 4069 C CA . PHE A 1 498 ? -42.357 14.521 38.267 1.00 42.84 498 PHE A CA 1
ATOM 4070 C C . PHE A 1 498 ? -42.874 14.142 36.876 1.00 42.84 498 PHE A C 1
ATOM 4072 O O . PHE A 1 498 ? -43.011 15.009 36.015 1.00 42.84 498 PHE A O 1
ATOM 4079 N N . TYR A 1 499 ? -43.201 12.860 36.672 1.00 43.88 499 TYR A N 1
ATOM 4080 C CA . TYR A 1 499 ? -43.716 12.374 35.392 1.00 43.88 499 TYR A CA 1
ATOM 4081 C C . TYR A 1 499 ? -45.091 12.973 35.090 1.00 43.88 499 TYR A C 1
ATOM 4083 O O . TYR A 1 499 ? -45.244 13.576 34.034 1.00 43.88 499 TYR A O 1
ATOM 4091 N N . LEU A 1 500 ? -46.025 12.926 36.056 1.00 48.22 500 LEU A N 1
ATOM 4092 C CA . LEU A 1 500 ? -47.359 13.529 35.933 1.00 48.22 500 LEU A CA 1
ATOM 4093 C C . LEU A 1 500 ? -47.296 15.043 35.667 1.00 48.22 500 LEU A C 1
ATOM 4095 O O . LEU A 1 500 ? -48.044 15.561 34.834 1.00 48.22 500 LEU A O 1
ATOM 4099 N N . GLU A 1 501 ? -46.394 15.762 36.341 1.00 48.78 501 GLU A N 1
ATOM 4100 C CA . GLU A 1 501 ? -46.248 17.211 36.182 1.00 48.78 501 GLU A CA 1
ATOM 4101 C C . GLU A 1 501 ? -45.644 17.596 34.820 1.00 48.78 501 GLU A C 1
ATOM 4103 O O . GLU A 1 501 ? -46.121 18.545 34.191 1.00 48.78 501 GLU A O 1
ATOM 4108 N N . GLU A 1 502 ? -44.653 16.851 34.320 1.00 46.66 502 GLU A N 1
ATOM 4109 C CA . GLU A 1 502 ? -44.071 17.075 32.990 1.00 46.66 502 GLU A CA 1
ATOM 4110 C C . GLU A 1 502 ? -45.017 16.647 31.857 1.00 46.66 502 GLU A C 1
ATOM 4112 O O . GLU A 1 502 ? -45.161 17.403 30.893 1.00 46.66 502 GLU A O 1
ATOM 4117 N N . THR A 1 503 ? -45.760 15.537 31.996 1.00 49.53 503 THR A N 1
ATOM 4118 C CA . THR A 1 503 ? -46.852 15.188 31.065 1.00 49.53 503 THR A CA 1
ATOM 4119 C C . THR A 1 503 ? -47.898 16.300 31.025 1.00 49.53 503 THR A C 1
ATOM 4121 O O . THR A 1 503 ? -48.220 16.812 29.954 1.00 49.53 503 THR A O 1
ATOM 4124 N N . ALA A 1 504 ? -48.371 16.776 32.185 1.00 48.75 504 ALA A N 1
ATOM 4125 C CA . ALA A 1 504 ? -49.365 17.844 32.253 1.00 48.75 504 ALA A CA 1
ATOM 4126 C C . ALA A 1 504 ? -48.846 19.172 31.668 1.00 48.75 504 ALA A C 1
ATOM 4128 O O . ALA A 1 504 ? -49.607 19.906 31.033 1.00 48.75 504 ALA A O 1
ATOM 4129 N N . LYS A 1 505 ? -47.557 19.500 31.846 1.00 47.25 505 LYS A N 1
ATOM 4130 C CA . LYS A 1 505 ? -46.921 20.676 31.224 1.00 47.25 505 LYS A CA 1
ATOM 4131 C C . LYS A 1 505 ? -46.824 20.538 29.707 1.00 47.25 505 LYS A C 1
ATOM 4133 O O . LYS A 1 505 ? -47.118 21.514 29.016 1.00 47.25 505 LYS A O 1
ATOM 4138 N N . LEU A 1 506 ? -46.447 19.368 29.188 1.00 45.88 506 LEU A N 1
ATOM 4139 C CA . LEU A 1 506 ? -46.358 19.118 27.749 1.00 45.88 506 LEU A CA 1
ATOM 4140 C C . LEU A 1 506 ? -47.742 19.211 27.088 1.00 45.88 506 LEU A C 1
ATOM 4142 O O . LEU A 1 506 ? -47.891 19.961 26.122 1.00 45.88 506 LEU A O 1
ATOM 4146 N N . PHE A 1 507 ? -48.770 18.585 27.673 1.00 48.00 507 PHE A N 1
ATOM 4147 C CA . PHE A 1 507 ? -50.153 18.666 27.183 1.00 48.00 507 PHE A CA 1
ATOM 4148 C C . PHE A 1 507 ? -50.676 20.109 27.149 1.00 48.00 507 PHE A C 1
ATOM 4150 O O . PHE A 1 507 ? -51.228 20.550 26.141 1.00 48.00 507 PHE A O 1
ATOM 4157 N N . ARG A 1 508 ? -50.409 20.911 28.192 1.00 46.47 508 ARG A N 1
ATOM 4158 C CA . ARG A 1 508 ? -50.758 22.348 28.201 1.00 46.47 508 ARG A CA 1
ATOM 4159 C C . ARG A 1 508 ? -49.992 23.165 27.154 1.00 46.47 508 ARG A C 1
ATOM 4161 O O . ARG A 1 508 ? -50.510 24.172 26.676 1.00 46.47 508 ARG A O 1
ATOM 4168 N N . LYS A 1 509 ? -48.750 22.791 26.832 1.00 41.84 509 LYS A N 1
ATOM 4169 C CA . LYS A 1 509 ? -47.896 23.507 25.868 1.00 41.84 509 LYS A CA 1
ATOM 4170 C C . LYS A 1 509 ? -48.286 23.197 24.420 1.00 41.84 509 LYS A C 1
ATOM 4172 O O . LYS A 1 509 ? -48.204 24.090 23.581 1.00 41.84 509 LYS A O 1
ATOM 4177 N N . LEU A 1 510 ? -48.744 21.975 24.153 1.00 37.38 510 LEU A N 1
ATOM 4178 C CA . LEU A 1 510 ? -49.274 21.549 22.856 1.00 37.38 510 LEU A CA 1
ATOM 4179 C C . LEU A 1 510 ? -50.689 22.099 22.611 1.00 37.38 510 LEU A C 1
ATOM 4181 O O . LEU A 1 510 ? -50.948 22.623 21.533 1.00 37.38 510 LEU A O 1
ATOM 4185 N N . ALA A 1 511 ? -51.551 22.143 23.636 1.00 39.22 511 ALA A N 1
ATOM 4186 C CA . ALA A 1 511 ? -52.883 22.756 23.540 1.00 39.22 511 ALA A CA 1
ATOM 4187 C C . ALA A 1 511 ? -52.862 24.275 23.251 1.00 39.22 511 ALA A C 1
ATOM 4189 O O . ALA A 1 511 ? -53.812 24.804 22.688 1.00 39.22 511 ALA A O 1
ATOM 4190 N N . LYS A 1 512 ? -51.780 24.989 23.608 1.00 37.09 512 LYS A N 1
ATOM 4191 C CA . LYS A 1 512 ? -51.598 26.433 23.340 1.00 37.09 512 LYS A CA 1
ATOM 4192 C C . LYS A 1 512 ? -51.105 26.769 21.925 1.00 37.09 512 LYS A C 1
ATOM 4194 O O . LYS A 1 512 ? -50.984 27.948 21.609 1.00 37.09 512 LYS A O 1
ATOM 4199 N N . ARG A 1 513 ? -50.746 25.771 21.111 1.00 35.78 513 ARG A N 1
ATOM 4200 C CA . ARG A 1 513 ? -50.277 25.960 19.724 1.00 35.78 513 ARG A CA 1
ATOM 4201 C C . ARG A 1 513 ? -51.390 25.807 18.674 1.00 35.78 513 ARG A C 1
ATOM 4203 O O . ARG A 1 513 ? -51.072 25.800 17.489 1.00 35.78 513 ARG A O 1
ATOM 4210 N N . ARG A 1 514 ? -52.654 25.706 19.103 1.00 32.00 514 ARG A N 1
ATOM 4211 C CA . ARG A 1 514 ? -53.846 25.829 18.252 1.00 32.00 514 ARG A CA 1
ATOM 4212 C C . ARG A 1 514 ? -54.419 27.235 18.314 1.00 32.00 514 ARG A C 1
ATOM 4214 O O . ARG A 1 514 ? -54.502 27.771 19.443 1.00 32.00 514 ARG A O 1
#

Foldseek 3Di:
DDDDPDDPPPDPDPDPDDDDDDDDDDDDDDDDDDDDDDPPPPPPPPPPPDDDDPPPPDDDDDPVCVVVVVVVVVVLLLQLLQQQQVCVVVVHASVVSLVVDDHPDDSVVSVVVCVVVLQKDQFDDDLVVQLVVLVPDDLVRLLVVCVVVVHDSDDDSSVSSVRVSVVCGRRGMHGDPVSVVSNVVSVLVVLCVQQPVLDDPVVLVVQCVVDPPVDSLVSLLVVLVVLCVVCVVVVPLSSNLSSLSSQLRSCVVVVNLLSNLLSLLLNLQSLQFVVSDALVCLAPRQSDDLVSLVSNVVSCVVVVDPCVLVSSVVSNVPPDDDDGLDDSVVSVVLSVCCNPVNRPVSSVVSPSSHRPPPLLVVLLVVLLVLLLVLCVVQNHVQSSVLLNVLSVVLSPDPPNPSSDDDSLLVSLLSSVLLCLLAVQCFPVDPPHDHNCSSCVSSVHDSVSSPVSVVVSCVVVVDDRLDVRRYDPCSVPPPDDLPPPCPRRDPPDPPDPPPSVVSVVVVSVVSVVVD

Sequence (514 aa):
NNGDIDTFNRLNDEYMLEFDSIDDIADIEDREGIELDEDNDMIYLKNYTYSRSIVDLAGHEEHKHSLELMQITIRSYSIVIFNVILGLNIDSNLDDVLDSVDLNMDKEMARDFLISEGLIEKGGLNNRKMRKFYKNYDKSELKDELALHDLSTRGSKSELISRLVKYESENSYVVTEYGMYRFMGVNWVAFYNTCLDYFDFDDFENYMTEYDTGSVVDNSLNYIDEHIKKGYADKDFNRLHDSFSSLALIHINLDNFEDALFNELKIFILRLNPVFLDNDELKDYVPIHYSNVNNIEVLSALCEIDDLKNLFTSAWDDIEYKKKLTSKDNAYRYLNEAINDGVDELNGKISFIKPVEDKVKLRENELIEMTSSFCQKFLDDEYQQLSKKLIGKLARKHDVPFKRGKLEIWAGGIIYALGQINFLFDDSFNPYVTPDDICNYFSCNKSSASNKARDIRKLLNLKLGDKEFSTSFIQNYDLNPNTDLSQVKSLDGAQTSFYLEETAKLFRKLAKRR